Protein 2KEG (pdb70)

Solvent-accessible surface area: 3620 Å² total; per-residue (Å²): 240,217,89,200,144,119,36,141,32,140,44,101,37,161,53,110,24,44,97,74,180,83,79,112,58,70,82,221,59,182,146,245

Radius of gyration: 13.02 Å; Cα contacts (8 Å, |Δi|>4): 4; chains: 1; bounding box: 27×31×18 Å

Foldseek 3Di:
DDCVVPPVVVVVCCVVVVVVCVVVPDDDDPDD

B-factor: mean 37.1, std 23.03, range [0.03, 75.5]

Sequence (32 aa):
RRSRKNGIGYAIGYAFGAVERAVLGGSRDYNKRRSRKNGIGYAIGYAFGAVERAVLGGSRDYNKRRSRKNGIGYAIGYAFGAVERAVLGGSRDYNKRRSRKNGIGYAIGYAFGAVERAVLGGSRDYNKRRSRKNGIGYAIGYAFGAVERAVLGGSRDYNKRRSRKNGIGYAIGYAFGAVERAVLGGSRDYNKRRSRKNGIGYAIGYAFGAVERAVLGGSRDYNKRRSRKNGIGYAIGYAFGAVERAVLGGSRDYNKRRSRKNGIGYAIGYAFGAVERAVLGGSRDYNKRRSRKNGIGYAIGYAFGAVERAVLGGSRDYNKRRSRKNGIGYAIGYAFGAVERAVLGGSRDYNKRRSRKNGIGYAIGYAFGAVERAVLGGSRDYNKRRSRKNGIGYAIGYAFGAVERAVLGGSRDYNKRRSRKNGIGYAIGYAFGAVERAVLGGSRDYNKRRSRKNGIGYAIGYAFGAVERAVLGGSRDYNKRRSRKNGIGYAIGYAFGAVERAVLGGSRDYNKRRSRKNGIGYAIGYAFGAVERAVLGGSRDYNKRRSRKNGIGYAIGYAFGAVERAVLGGSRDYNKRRSRKNGIGYAIGYAFGAVERAVLGGSRDYNKRRSRKNGIGYAIGYAFGAVERAVLGGSRDYNK

Organism: Lactiplantibacillus plantarum (NCBI:txid1590)

Secondary structure (DSSP, 8-state):
--SSSSSSHHHHHHHHHHHHHHHTSSS-S---

Nearest PDB structures (foldseek):
  2keg-assembly1_A  TM=1.032E+00  e=1.276E-04  Lactiplantibacillus plantarum

Structure (mmCIF, N/CA/C/O backbone):
data_2KEG
#
_entry.id   2KEG
#
loop_
_atom_site.group_PDB
_atom_site.id
_atom_site.type_symbol
_atom_site.label_atom_id
_atom_site.label_alt_id
_atom_site.label_comp_id
_atom_site.label_asym_id
_atom_site.label_entity_id
_atom_site.label_seq_id
_atom_site.pdbx_PDB_ins_code
_atom_site.Cartn_x
_atom_site.Cartn_y
_atom_site.Cartn_z
_atom_site.occupancy
_atom_site.B_iso_or_equiv
_atom_site.auth_seq_id
_atom_site.auth_comp_id
_atom_site.auth_asym_id
_atom_site.auth_atom_id
_atom_site.pdbx_PDB_model_num
ATOM 1 N N . ARG A 1 1 ? 1.325 0.000 0.000 1.00 11.00 1 ARG A N 1
ATOM 2 C CA . ARG A 1 1 ? 2.073 0.000 -1.246 1.00 3.05 1 ARG A CA 1
ATOM 3 C C . ARG A 1 1 ? 2.019 -1.383 -1.897 1.00 62.23 1 ARG A C 1
ATOM 4 O O . ARG A 1 1 ? 2.777 -1.667 -2.824 1.00 11.32 1 ARG A O 1
ATOM 24 N N . ARG A 1 2 ? 1.116 -2.208 -1.387 1.00 41.43 2 ARG A N 1
ATOM 25 C CA . ARG A 1 2 ? 0.953 -3.554 -1.908 1.00 63.22 2 ARG A CA 1
ATOM 26 C C . ARG A 1 2 ? -0.508 -3.994 -1.796 1.00 1.13 2 ARG A C 1
ATOM 27 O O . ARG A 1 2 ? -0.800 -5.188 -1.762 1.00 64.44 2 ARG A O 1
ATOM 47 N N . SER A 1 3 ? -1.388 -3.005 -1.740 1.00 44.33 3 SER A N 1
ATOM 48 C CA . SER A 1 3 ? -2.811 -3.275 -1.632 1.00 53.52 3 SER A CA 1
ATOM 49 C C . SER A 1 3 ? -3.168 -3.634 -0.188 1.00 64.14 3 SER A C 1
ATOM 50 O O . SER A 1 3 ? -4.291 -4.050 0.093 1.00 44.14 3 SER A O 1
ATOM 58 N N . ARG A 1 4 ? -2.190 -3.461 0.689 1.00 13.22 4 ARG A N 1
ATOM 59 C CA . ARG A 1 4 ? -2.387 -3.762 2.097 1.00 4.11 4 ARG A CA 1
ATOM 60 C C . ARG A 1 4 ? -3.111 -2.607 2.791 1.00 41.40 4 ARG A C 1
ATOM 61 O O . ARG A 1 4 ? -3.586 -2.754 3.916 1.00 54.52 4 ARG A O 1
ATOM 81 N N . LYS A 1 5 ? -3.172 -1.483 2.091 1.00 31.13 5 LYS A N 1
ATOM 82 C CA . LYS A 1 5 ? -3.831 -0.303 2.626 1.00 25.30 5 LYS A CA 1
ATOM 83 C C . LYS A 1 5 ? -5.311 -0.333 2.242 1.00 52.43 5 LYS A C 1
ATOM 84 O O . LYS A 1 5 ? -6.141 0.288 2.905 1.00 44.23 5 LYS A O 1
ATOM 102 N N . ASN A 1 6 ? -5.598 -1.060 1.172 1.00 23.22 6 ASN A N 1
ATOM 103 C CA . ASN A 1 6 ? -6.964 -1.179 0.692 1.00 41.53 6 ASN A CA 1
ATOM 104 C C . ASN A 1 6 ? -7.438 -2.623 0.865 1.00 3.14 6 ASN A C 1
ATOM 105 O O . ASN A 1 6 ? -7.304 -3.438 -0.046 1.00 51.33 6 ASN A O 1
ATOM 116 N N . GLY A 1 7 ? -7.982 -2.896 2.042 1.00 4.03 7 GLY A N 1
ATOM 117 C CA . GLY A 1 7 ? -8.476 -4.228 2.347 1.00 10.12 7 GLY A CA 1
ATOM 118 C C . GLY A 1 7 ? -9.017 -4.298 3.777 1.00 55.24 7 GLY A C 1
ATOM 119 O O . GLY A 1 7 ? -10.014 -4.970 4.034 1.00 35.53 7 GLY A O 1
ATOM 123 N N . ILE A 1 8 ? -8.336 -3.594 4.668 1.00 13.44 8 ILE A N 1
ATOM 124 C CA . ILE A 1 8 ? -8.736 -3.567 6.065 1.00 34.31 8 ILE A CA 1
ATOM 125 C C . ILE A 1 8 ? -9.172 -2.149 6.440 1.00 71.33 8 ILE A C 1
ATOM 126 O O . ILE A 1 8 ? -10.094 -1.969 7.234 1.00 42.31 8 ILE A O 1
ATOM 142 N N . GLY A 1 9 ? -8.489 -1.179 5.850 1.00 23.40 9 GLY A N 1
ATOM 143 C CA . GLY A 1 9 ? -8.794 0.217 6.112 1.00 64.01 9 GLY A CA 1
ATOM 144 C C . GLY A 1 9 ? -10.164 0.595 5.545 1.00 23.31 9 GLY A C 1
ATOM 145 O O . GLY A 1 9 ? -10.835 1.481 6.072 1.00 23.42 9 GLY A O 1
ATOM 149 N N . TYR A 1 10 ? -10.538 -0.096 4.478 1.00 32.14 10 TYR A N 1
ATOM 150 C CA . TYR A 1 10 ? -11.816 0.156 3.834 1.00 31.33 10 TYR A CA 1
ATOM 151 C C . TYR A 1 10 ? -12.975 -0.336 4.704 1.00 62.51 10 TYR A C 1
ATOM 152 O O . TYR A 1 10 ? -14.042 0.275 4.727 1.00 4.42 10 TYR A O 1
ATOM 170 N N . ALA A 1 11 ? -12.726 -1.437 5.398 1.00 62.43 11 ALA A N 1
ATOM 171 C CA . ALA A 1 11 ? -13.735 -2.019 6.267 1.00 51.34 11 ALA A CA 1
ATOM 172 C C . ALA A 1 11 ? -14.126 -1.000 7.339 1.00 31.44 11 ALA A C 1
ATOM 173 O O . ALA A 1 11 ? -15.300 -0.661 7.480 1.00 51.04 11 ALA A O 1
ATOM 180 N N . ILE A 1 12 ? -13.120 -0.542 8.069 1.00 10.41 12 ILE A N 1
ATOM 181 C CA . ILE A 1 12 ? -13.344 0.431 9.125 1.00 0.11 12 ILE A CA 1
ATOM 182 C C . ILE A 1 12 ? -13.796 1.755 8.506 1.00 73.14 12 ILE A C 1
ATOM 183 O O . ILE A 1 12 ? -14.614 2.468 9.085 1.00 4.51 12 ILE A O 1
ATOM 199 N N . GLY A 1 13 ? -13.245 2.043 7.336 1.00 42.02 13 GLY A N 1
ATOM 200 C CA . GLY A 1 13 ? -13.581 3.269 6.631 1.00 33.53 13 GLY A CA 1
ATOM 201 C C . GLY A 1 13 ? -15.024 3.230 6.123 1.00 10.52 13 GLY A C 1
ATOM 202 O O . GLY A 1 13 ? -15.662 4.272 5.976 1.00 23.01 13 GLY A O 1
ATOM 206 N N . TYR A 1 14 ? -15.496 2.019 5.869 1.00 14.02 14 TYR A N 1
ATOM 207 C CA . TYR A 1 14 ? -16.852 1.832 5.381 1.00 70.43 14 TYR A CA 1
ATOM 208 C C . TYR A 1 14 ? -17.873 2.057 6.497 1.00 14.24 14 TYR A C 1
ATOM 209 O O . TYR A 1 14 ? -18.862 2.764 6.306 1.00 60.31 14 TYR A O 1
ATOM 227 N N . ALA A 1 15 ? -17.599 1.444 7.639 1.00 33.33 15 ALA A N 1
ATOM 228 C CA . ALA A 1 15 ? -18.482 1.569 8.787 1.00 61.23 15 ALA A CA 1
ATOM 229 C C . ALA A 1 15 ? -18.390 2.991 9.343 1.00 51.23 15 ALA A C 1
ATOM 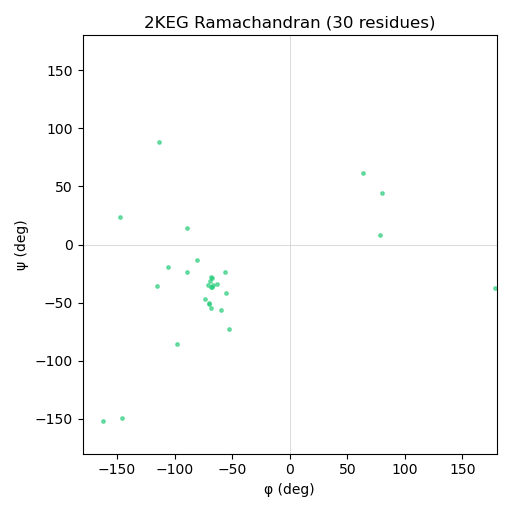230 O O . ALA A 1 15 ? -19.409 3.649 9.545 1.00 13.42 15 ALA A O 1
ATOM 237 N N . PHE A 1 16 ? -17.159 3.424 9.574 1.00 72.32 16 PHE A N 1
ATOM 238 C CA . PHE A 1 16 ? -16.921 4.756 10.102 1.00 10.04 16 PHE A CA 1
ATOM 239 C C . PHE A 1 16 ? -17.285 5.828 9.073 1.00 61.43 16 PHE A C 1
ATOM 240 O O . PHE A 1 16 ? -18.081 6.721 9.356 1.00 11.24 16 PHE A O 1
ATOM 257 N N . GLY A 1 17 ? -16.684 5.703 7.898 1.00 31.25 17 GLY A N 1
ATOM 258 C CA . GLY A 1 17 ? -16.935 6.649 6.825 1.00 1.51 17 GLY A CA 1
ATOM 259 C C . GLY A 1 17 ? -18.428 6.728 6.501 1.00 71.55 17 GLY A C 1
ATOM 260 O O . GLY A 1 17 ? -18.899 7.730 5.966 1.00 12.31 17 GLY A O 1
ATOM 264 N N . ALA A 1 18 ? -19.131 5.656 6.837 1.00 10.12 18 ALA A N 1
ATOM 265 C CA . ALA A 1 18 ? -20.561 5.591 6.588 1.00 31.33 18 ALA A CA 1
ATOM 266 C C . ALA A 1 18 ? -21.282 6.562 7.525 1.00 53.22 18 ALA A C 1
ATOM 267 O O . ALA A 1 18 ? -22.105 7.362 7.081 1.00 31.25 18 ALA A O 1
ATOM 274 N N . VAL A 1 19 ? -20.947 6.461 8.803 1.00 75.24 19 VAL A N 1
ATOM 275 C CA . VAL A 1 19 ? -21.553 7.321 9.805 1.00 21.44 19 VAL A CA 1
ATOM 276 C C . VAL A 1 19 ? -21.077 8.759 9.592 1.00 20.13 19 VAL A C 1
ATOM 277 O O . VAL A 1 19 ? -21.840 9.704 9.786 1.00 40.13 19 VAL A O 1
ATOM 290 N N . GLU A 1 20 ? -19.818 8.879 9.197 1.00 53.44 20 GLU A N 1
ATOM 291 C CA . GLU A 1 20 ? -19.232 10.187 8.955 1.00 24.40 20 GLU A CA 1
ATOM 292 C C . GLU A 1 20 ? -19.851 10.825 7.710 1.00 34.13 20 GLU A C 1
ATOM 293 O O . GLU A 1 20 ? -19.974 12.046 7.630 1.00 2.22 20 GLU A O 1
ATOM 306 N N . ARG A 1 21 ? -20.226 9.970 6.770 1.00 31.12 21 ARG A N 1
ATOM 307 C CA . ARG A 1 21 ? -20.830 10.435 5.533 1.00 13.02 21 ARG A CA 1
ATOM 308 C C . ARG A 1 21 ? -22.053 11.304 5.834 1.00 41.42 21 ARG A C 1
ATOM 309 O O . ARG A 1 21 ? -22.259 12.335 5.194 1.00 24.24 21 ARG A O 1
ATOM 329 N N . ALA A 1 22 ? -22.833 10.857 6.807 1.00 25.01 22 ALA A N 1
ATOM 330 C CA . ALA A 1 22 ? -24.029 11.581 7.200 1.00 13.32 22 ALA A CA 1
ATOM 331 C C . ALA A 1 22 ? -23.633 12.953 7.749 1.00 3.22 22 ALA A C 1
ATOM 332 O O . ALA A 1 22 ? -24.354 13.932 7.564 1.00 34.04 22 ALA A O 1
ATOM 339 N N . VAL A 1 23 ? -22.487 12.981 8.413 1.00 25.41 23 VAL A N 1
ATOM 340 C CA . VAL A 1 23 ? -21.985 14.216 8.990 1.00 13.32 23 VAL A CA 1
ATOM 341 C C . VAL A 1 23 ? -21.593 15.177 7.866 1.00 62.22 23 VAL A C 1
ATOM 342 O O . VAL A 1 23 ? -21.784 16.386 7.983 1.00 41.33 23 VAL A O 1
ATOM 355 N N . LEU A 1 24 ? -21.051 14.602 6.802 1.00 12.00 24 LEU A N 1
ATOM 356 C CA . LEU A 1 24 ? -20.630 15.392 5.657 1.00 11.05 24 LEU A CA 1
ATOM 357 C C . LEU A 1 24 ? -21.798 15.524 4.677 1.00 5.54 24 LEU A C 1
ATOM 358 O O . LEU A 1 24 ? -21.607 15.926 3.530 1.00 33.33 24 LEU A O 1
ATOM 374 N N . GLY A 1 25 ? -22.980 15.180 5.165 1.00 31.43 25 GLY A N 1
ATOM 375 C CA . GLY A 1 25 ? -24.178 15.255 4.347 1.00 73.02 25 GLY A CA 1
ATOM 376 C C . GLY A 1 25 ? -24.326 16.642 3.717 1.00 31.34 25 GLY A C 1
ATOM 377 O O . GLY A 1 25 ? -24.119 16.807 2.516 1.00 12.43 25 GLY A O 1
ATOM 381 N N . GLY A 1 26 ? -24.683 17.602 4.557 1.00 0.50 26 GLY A N 1
ATOM 382 C CA . GLY A 1 26 ? -24.861 18.970 4.098 1.00 61.40 26 GLY A CA 1
ATOM 383 C C . GLY A 1 26 ? -23.613 19.809 4.378 1.00 23.03 26 GLY A C 1
ATOM 384 O O . GLY A 1 26 ? -22.747 19.948 3.515 1.00 15.52 26 GLY A O 1
ATOM 388 N N . SER A 1 27 ? -23.559 20.346 5.588 1.00 13.12 27 SER A N 1
ATOM 389 C CA . SER A 1 27 ? -22.431 21.168 5.993 1.00 34.11 27 SER A CA 1
ATOM 390 C C . SER A 1 27 ? -22.396 21.294 7.517 1.00 13.05 27 SER A C 1
ATOM 391 O O . SER A 1 27 ? -22.864 20.406 8.228 1.00 33.04 27 SER A O 1
ATOM 399 N N . ARG A 1 28 ? -21.837 22.405 7.975 1.00 70.33 28 ARG A N 1
ATOM 400 C CA . ARG A 1 28 ? -21.735 22.658 9.402 1.00 43.53 28 ARG A CA 1
ATOM 401 C C . ARG A 1 28 ? -20.848 21.604 10.066 1.00 22.32 28 ARG A C 1
ATOM 402 O O . ARG A 1 28 ? -21.306 20.856 10.929 1.00 72.04 28 ARG A O 1
ATOM 422 N N . ASP A 1 29 ? -19.594 21.577 9.640 1.00 43.15 29 ASP A N 1
ATOM 423 C CA . ASP A 1 29 ? -18.638 20.626 10.182 1.00 14.34 29 ASP A CA 1
ATOM 424 C C . ASP A 1 29 ? -17.668 21.359 11.111 1.00 64.13 29 ASP A C 1
ATOM 425 O O . ASP A 1 29 ? -17.012 20.737 11.945 1.00 34.24 29 ASP A O 1
ATOM 435 N N . TYR A 1 30 ? -17.606 22.670 10.934 1.00 41.51 30 TYR A N 1
ATOM 436 C CA . TYR A 1 30 ? -16.726 23.494 11.745 1.00 11.53 30 TYR A CA 1
ATOM 437 C C . TYR A 1 30 ? -17.346 24.869 12.004 1.00 53.13 30 TYR A C 1
ATOM 438 O O . TYR A 1 30 ? -18.567 25.000 12.076 1.00 73.45 30 TYR A O 1
ATOM 456 N N . ASN A 1 31 ? -16.477 25.860 12.136 1.00 24.23 31 ASN A N 1
ATOM 457 C CA . ASN A 1 31 ? -16.924 27.220 12.385 1.00 24.22 31 ASN A CA 1
ATOM 458 C C . ASN A 1 31 ? -17.263 27.377 13.869 1.00 75.13 31 ASN A C 1
ATOM 459 O O . ASN A 1 31 ? -18.288 27.962 14.216 1.00 72.02 31 ASN A O 1
ATOM 470 N N . LYS A 1 32 ? -16.384 26.844 14.704 1.00 20.01 32 LYS A N 1
ATOM 471 C CA . LYS A 1 32 ? -16.578 26.918 16.142 1.00 20.33 32 LYS A CA 1
ATOM 472 C C . LYS A 1 32 ? -17.806 26.091 16.530 1.00 41.32 32 LYS A C 1
ATOM 473 O O . LYS A 1 32 ? -18.308 26.205 17.647 1.00 2.20 32 LYS A O 1
ATOM 491 N N . ARG A 1 1 ? 1.494 -2.688 8.026 1.00 11.00 1 ARG A N 2
ATOM 492 C CA . ARG A 1 1 ? 0.225 -2.222 8.561 1.00 3.05 1 ARG A CA 2
ATOM 493 C C . ARG A 1 1 ? -0.928 -2.678 7.667 1.00 62.23 1 ARG A C 2
ATOM 494 O O . ARG A 1 1 ? -2.022 -2.117 7.724 1.00 11.32 1 ARG A O 2
ATOM 514 N N . ARG A 1 2 ? -0.646 -3.691 6.861 1.00 41.43 2 ARG A N 2
ATOM 515 C CA . ARG A 1 2 ? -1.647 -4.229 5.955 1.00 63.22 2 ARG A CA 2
ATOM 516 C C . ARG A 1 2 ? -2.005 -3.196 4.886 1.00 1.13 2 ARG A C 2
ATOM 517 O O . ARG A 1 2 ? -3.076 -2.592 4.934 1.00 64.44 2 ARG A O 2
ATOM 537 N N . SER A 1 3 ? -1.088 -3.022 3.945 1.00 44.33 3 SER A N 2
ATOM 538 C CA . SER A 1 3 ? -1.295 -2.072 2.865 1.00 53.52 3 SER A CA 2
ATOM 539 C C . SER A 1 3 ? -2.250 -2.661 1.826 1.00 64.14 3 SER A C 2
ATOM 540 O O . SER A 1 3 ? -2.859 -1.924 1.051 1.00 44.14 3 SER A O 2
ATOM 548 N N . ARG A 1 4 ? -2.353 -3.981 1.844 1.00 13.22 4 ARG A N 2
ATOM 549 C CA . ARG A 1 4 ? -3.225 -4.676 0.911 1.00 4.11 4 ARG A CA 2
ATOM 550 C C . ARG A 1 4 ? -4.691 -4.425 1.269 1.00 41.40 4 ARG A C 2
ATOM 551 O O . ARG A 1 4 ? -5.574 -4.571 0.424 1.00 54.52 4 ARG A O 2
ATOM 571 N N . LYS A 1 5 ? -4.907 -4.053 2.522 1.00 31.13 5 LYS A N 2
ATOM 572 C CA . LYS A 1 5 ? -6.251 -3.781 3.002 1.00 25.30 5 LYS A CA 2
ATOM 573 C C . LYS A 1 5 ? -6.516 -2.275 2.937 1.00 52.43 5 LYS A C 2
ATOM 574 O O . LYS A 1 5 ? -7.668 -1.843 2.923 1.00 44.23 5 LYS A O 2
ATOM 592 N N . ASN A 1 6 ? -5.430 -1.517 2.898 1.00 23.22 6 ASN A N 2
ATOM 593 C CA . ASN A 1 6 ? -5.531 -0.068 2.834 1.00 41.53 6 ASN A CA 2
ATOM 594 C C . ASN A 1 6 ? -5.485 0.378 1.371 1.00 3.14 6 ASN A C 2
ATOM 595 O O . ASN A 1 6 ? -4.421 0.717 0.855 1.00 51.33 6 ASN A O 2
ATOM 606 N N . GLY A 1 7 ? -6.653 0.363 0.745 1.00 4.03 7 GLY A N 2
ATOM 607 C CA . GLY A 1 7 ? -6.759 0.762 -0.648 1.00 10.12 7 GLY A CA 2
ATOM 608 C C . GLY A 1 7 ? -8.190 0.589 -1.159 1.00 55.24 7 GLY A C 2
ATOM 609 O O . GLY A 1 7 ? -8.665 1.386 -1.968 1.00 35.53 7 GLY A O 2
ATOM 613 N N . ILE A 1 8 ? -8.838 -0.458 -0.668 1.00 13.44 8 ILE A N 2
ATOM 614 C CA . ILE A 1 8 ? -10.206 -0.745 -1.066 1.00 34.31 8 ILE A CA 2
ATOM 615 C C . ILE A 1 8 ? -11.127 -0.595 0.147 1.00 71.33 8 ILE A C 2
ATOM 616 O O . ILE A 1 8 ? -12.266 -0.151 0.014 1.00 42.31 8 ILE A O 2
ATOM 632 N N . GLY A 1 9 ? -10.599 -0.973 1.302 1.00 23.40 9 GLY A N 2
ATOM 633 C CA . GLY A 1 9 ? -11.359 -0.887 2.536 1.00 64.01 9 GLY A CA 2
ATOM 634 C C . GLY A 1 9 ? -11.609 0.572 2.925 1.00 23.31 9 GLY A C 2
ATOM 635 O O . GLY A 1 9 ? -12.612 0.885 3.564 1.00 23.42 9 GLY A O 2
ATOM 639 N N . TYR A 1 10 ? -10.678 1.425 2.523 1.00 32.14 10 TYR A N 2
ATOM 640 C CA . TYR A 1 10 ? -10.784 2.844 2.822 1.00 31.33 10 TYR A CA 2
ATOM 641 C C . TYR A 1 10 ? -11.901 3.495 2.002 1.00 62.51 10 TYR A C 2
ATOM 642 O O . TYR A 1 10 ? -12.579 4.402 2.481 1.00 4.42 10 TYR A O 2
ATOM 660 N N . ALA A 1 11 ? -12.056 3.006 0.781 1.00 62.43 11 ALA A N 2
ATOM 661 C CA . ALA A 1 11 ? -13.078 3.528 -0.110 1.00 51.34 11 ALA A CA 2
ATOM 662 C C . ALA A 1 11 ? -14.453 3.346 0.537 1.00 31.44 11 ALA A C 2
ATOM 663 O O . ALA A 1 11 ? -15.191 4.314 0.718 1.00 51.04 11 ALA A O 2
ATOM 670 N N . ILE A 1 12 ? -14.757 2.100 0.866 1.00 10.41 12 ILE A N 2
ATOM 671 C CA . ILE A 1 12 ? -16.029 1.778 1.489 1.00 0.11 12 ILE A CA 2
ATOM 672 C C . ILE A 1 12 ? -16.087 2.414 2.879 1.00 73.14 12 ILE A C 2
ATOM 673 O O . ILE A 1 12 ? -17.146 2.864 3.317 1.00 4.51 12 ILE A O 2
ATOM 689 N N . GLY A 1 13 ? -14.937 2.433 3.535 1.00 42.02 13 GLY A N 2
ATOM 690 C CA . GLY A 1 13 ? -14.843 3.006 4.866 1.00 33.53 13 GLY A CA 2
ATOM 691 C C . GLY A 1 13 ? -15.073 4.518 4.830 1.00 10.52 13 GLY A C 2
ATOM 692 O O . GLY A 1 13 ? -15.551 5.101 5.802 1.00 23.01 13 GLY A O 2
ATOM 696 N N . TYR A 1 14 ? -14.723 5.111 3.698 1.00 14.02 14 TYR A N 2
ATOM 697 C CA . TYR A 1 14 ? -14.884 6.544 3.522 1.00 70.43 14 TYR A CA 2
ATOM 698 C C . TYR A 1 14 ? -16.355 6.906 3.302 1.00 14.24 14 TYR A C 2
ATOM 699 O O . TYR A 1 14 ? -16.887 7.788 3.974 1.00 60.31 14 TYR A O 2
ATOM 717 N N . ALA A 1 15 ? -16.969 6.208 2.359 1.00 33.33 15 ALA A N 2
ATOM 718 C CA . ALA A 1 15 ? -18.368 6.445 2.043 1.00 61.23 15 ALA A CA 2
ATOM 719 C C . ALA A 1 15 ? -19.230 6.072 3.251 1.00 51.23 15 ALA A C 2
ATOM 720 O O . ALA A 1 15 ? -20.063 6.861 3.690 1.00 13.42 15 ALA A O 2
ATOM 727 N N . PHE A 1 16 ? -18.998 4.867 3.752 1.00 72.32 16 PHE A N 2
ATOM 728 C CA . PHE A 1 16 ? -19.744 4.379 4.899 1.00 10.04 16 PHE A CA 2
ATOM 729 C C . PHE A 1 16 ? -19.372 5.156 6.165 1.00 61.43 16 PHE A C 2
ATOM 730 O O . PHE A 1 16 ? -20.242 5.707 6.837 1.00 11.24 16 PHE A O 2
ATOM 747 N N . GLY A 1 17 ? -18.079 5.174 6.451 1.00 31.25 17 GLY A N 2
ATOM 748 C CA . GLY A 1 17 ? -17.582 5.873 7.624 1.00 1.51 17 GLY A CA 2
ATOM 749 C C . GLY A 1 17 ? -17.996 7.346 7.601 1.00 71.55 17 GLY A C 2
ATOM 750 O O . GLY A 1 17 ? -18.051 7.996 8.643 1.00 12.31 17 GLY A O 2
ATOM 754 N N . ALA A 1 18 ? -18.279 7.829 6.400 1.00 10.12 18 ALA A N 2
ATOM 755 C CA . ALA A 1 18 ? -18.687 9.213 6.227 1.00 31.33 18 ALA A CA 2
ATOM 756 C C . ALA A 1 18 ? -20.086 9.405 6.816 1.00 53.22 18 ALA A C 2
ATOM 757 O O . ALA A 1 18 ? -20.305 10.305 7.625 1.00 31.25 18 ALA A O 2
ATOM 764 N N . VAL A 1 19 ? -20.997 8.543 6.388 1.00 75.24 19 VAL A N 2
ATOM 765 C CA . VAL A 1 19 ? -22.368 8.606 6.863 1.00 21.44 19 VAL A CA 2
ATOM 766 C C . VAL A 1 19 ? -22.406 8.250 8.350 1.00 20.13 19 VAL A C 2
ATOM 767 O O . VAL A 1 19 ? -23.212 8.794 9.103 1.00 40.13 19 VAL A O 2
ATOM 780 N N . GLU A 1 20 ? -21.523 7.338 8.729 1.00 53.44 20 GLU A N 2
ATOM 781 C CA . GLU A 1 20 ? -21.444 6.901 10.113 1.00 24.40 20 GLU A CA 2
ATOM 782 C C . GLU A 1 20 ? -20.867 8.014 10.989 1.00 34.13 20 GLU A C 2
ATOM 783 O O . GLU A 1 20 ? -21.213 8.127 12.164 1.00 2.22 20 GLU A O 2
ATOM 796 N N . ARG A 1 21 ? -19.998 8.810 10.383 1.00 31.12 21 ARG A N 2
ATOM 797 C CA . ARG A 1 21 ? -19.369 9.911 11.093 1.00 13.02 21 ARG A CA 2
ATOM 798 C C . ARG A 1 21 ? -20.434 10.833 11.690 1.00 41.42 21 ARG A C 2
ATOM 799 O O . ARG A 1 21 ? -20.340 11.224 12.853 1.00 24.24 21 ARG A O 2
ATOM 819 N N . ALA A 1 22 ? -21.422 11.154 10.869 1.00 25.01 22 ALA A N 2
ATOM 820 C CA . ALA A 1 22 ? -22.503 12.024 11.301 1.00 13.32 22 ALA A CA 2
ATOM 821 C C . ALA A 1 22 ? -23.146 11.441 12.561 1.00 3.22 22 ALA A C 2
ATOM 822 O O . ALA A 1 22 ? -23.525 12.182 13.468 1.00 34.04 22 ALA A O 2
ATOM 829 N N . VAL A 1 23 ? -23.250 10.121 12.578 1.00 25.41 23 VAL A N 2
ATOM 830 C CA . VAL A 1 23 ? -23.841 9.431 13.713 1.00 13.32 23 VAL A CA 2
ATOM 831 C C . VAL A 1 23 ? -22.932 9.593 14.933 1.00 62.22 23 VAL A C 2
ATOM 832 O O . VAL A 1 23 ? -23.407 9.614 16.067 1.00 41.33 23 VAL A O 2
ATOM 845 N N . LEU A 1 24 ? -21.641 9.703 14.658 1.00 12.00 24 LEU A N 2
ATOM 846 C CA . LEU A 1 24 ? -20.660 9.863 15.719 1.00 11.05 24 LEU A CA 2
ATOM 847 C C . LEU A 1 24 ? -20.659 11.318 16.192 1.00 5.54 24 LEU A C 2
ATOM 848 O O . LEU A 1 24 ? -20.157 11.623 17.272 1.00 33.33 24 LEU A O 2
ATOM 864 N N . GLY A 1 25 ? -21.227 12.178 15.359 1.00 31.43 25 GLY A N 2
ATOM 865 C CA . GLY A 1 25 ? -21.299 13.594 15.678 1.00 73.02 25 GLY A CA 2
ATOM 866 C C . GLY A 1 25 ? -19.899 14.189 15.842 1.00 31.34 25 GLY A C 2
ATOM 867 O O . GLY A 1 25 ? -19.229 13.946 16.846 1.00 12.43 25 GLY A O 2
ATOM 871 N N . GLY A 1 26 ? -19.496 14.959 14.841 1.00 0.50 26 GLY A N 2
ATOM 872 C CA . GLY A 1 26 ? -18.188 15.591 14.862 1.00 61.40 26 GLY A CA 2
ATOM 873 C C . GLY A 1 26 ? -17.753 15.997 13.453 1.00 23.03 26 GLY A C 2
ATOM 874 O O . GLY A 1 26 ? -17.062 15.241 12.771 1.00 15.52 26 GLY A O 2
ATOM 878 N N . SER A 1 27 ? -18.175 17.189 13.058 1.00 13.12 27 SER A N 2
ATOM 879 C CA . SER A 1 27 ? -17.837 17.704 11.742 1.00 34.11 27 SER A CA 2
ATOM 880 C C . SER A 1 27 ? -18.498 19.068 11.528 1.00 13.05 27 SER A C 2
ATOM 881 O O . SER A 1 27 ? -19.653 19.267 11.899 1.00 33.04 27 SER A O 2
ATOM 889 N N . ARG A 1 28 ? -17.735 19.972 10.931 1.00 70.33 28 ARG A N 2
ATOM 890 C CA . ARG A 1 28 ? -18.231 21.311 10.664 1.00 43.53 28 ARG A CA 2
ATOM 891 C C . ARG A 1 28 ? -17.290 22.045 9.706 1.00 22.32 28 ARG A C 2
ATOM 892 O O . ARG A 1 28 ? -17.054 23.243 9.859 1.00 72.04 28 ARG A O 2
ATOM 912 N N . ASP A 1 29 ? -16.778 21.296 8.740 1.00 43.15 29 ASP A N 2
ATOM 913 C CA . ASP A 1 29 ? -15.869 21.860 7.758 1.00 14.34 29 ASP A CA 2
ATOM 914 C C . ASP A 1 29 ? -16.635 22.147 6.465 1.00 64.13 29 ASP A C 2
ATOM 915 O O . ASP A 1 29 ? -16.095 21.987 5.371 1.00 34.24 29 ASP A O 2
ATOM 925 N N . TYR A 1 30 ? -17.881 22.564 6.633 1.00 41.51 30 TYR A N 2
ATOM 926 C CA . TYR A 1 30 ? -18.727 22.875 5.493 1.00 11.53 30 TYR A CA 2
ATOM 927 C C . TYR A 1 30 ? -19.582 24.115 5.765 1.00 53.13 30 TYR A C 2
ATOM 928 O O . TYR A 1 30 ? -19.472 24.728 6.826 1.00 73.45 30 TYR A O 2
ATOM 946 N N . ASN A 1 31 ? -20.413 24.447 4.789 1.00 24.23 31 ASN A N 2
ATOM 947 C CA . ASN A 1 31 ? -21.285 25.603 4.910 1.00 24.22 31 ASN A CA 2
ATOM 948 C C . ASN A 1 31 ? -21.671 26.094 3.513 1.00 75.13 31 ASN A C 2
ATOM 949 O O . ASN A 1 31 ? -22.716 26.717 3.337 1.00 72.02 31 ASN A O 2
ATOM 960 N N . LYS A 1 32 ? -20.805 25.795 2.556 1.00 20.01 32 LYS A N 2
ATOM 961 C CA . LYS A 1 32 ? -21.041 26.197 1.180 1.00 20.33 32 LYS A CA 2
ATOM 962 C C . LYS A 1 32 ? -21.069 27.725 1.098 1.00 41.32 32 LYS A C 2
ATOM 963 O O . LYS A 1 32 ? -20.094 28.388 1.453 1.00 2.20 32 LYS A O 2
ATOM 981 N N . ARG A 1 1 ? 3.418 -2.557 3.058 1.00 11.00 1 ARG A N 3
ATOM 982 C CA . ARG A 1 1 ? 2.016 -2.878 2.853 1.00 3.05 1 ARG A CA 3
ATOM 983 C C . ARG A 1 1 ? 1.199 -1.596 2.677 1.00 62.23 1 ARG A C 3
ATOM 984 O O . ARG A 1 1 ? 0.703 -1.033 3.652 1.00 11.32 1 ARG A O 3
ATOM 1004 N N . ARG A 1 2 ? 1.083 -1.173 1.427 1.00 41.43 2 ARG A N 3
ATOM 1005 C CA . ARG A 1 2 ? 0.334 0.032 1.112 1.00 63.22 2 ARG A CA 3
ATOM 1006 C C . ARG A 1 2 ? -1.121 -0.316 0.795 1.00 1.13 2 ARG A C 3
ATOM 1007 O O . ARG A 1 2 ? -1.841 0.487 0.203 1.00 64.44 2 ARG A O 3
ATOM 1027 N N . SER A 1 3 ? -1.513 -1.513 1.206 1.00 44.33 3 SER A N 3
ATOM 1028 C CA . SER A 1 3 ? -2.870 -1.978 0.974 1.00 53.52 3 SER A CA 3
ATOM 1029 C C . SER A 1 3 ? -3.617 -2.095 2.304 1.00 64.14 3 SER A C 3
ATOM 1030 O O . SER A 1 3 ? -4.846 -2.157 2.326 1.00 44.14 3 SER A O 3
ATOM 1038 N N . ARG A 1 4 ? -2.845 -2.120 3.379 1.00 13.22 4 ARG A N 3
ATOM 1039 C CA . ARG A 1 4 ? -3.418 -2.228 4.710 1.00 4.11 4 ARG A CA 3
ATOM 1040 C C . ARG A 1 4 ? -3.708 -0.837 5.278 1.00 41.40 4 ARG A C 3
ATOM 1041 O O . ARG A 1 4 ? -4.451 -0.701 6.249 1.00 54.52 4 ARG A O 3
ATOM 1061 N N . LYS A 1 5 ? -3.106 0.162 4.649 1.00 31.13 5 LYS A N 3
ATOM 1062 C CA . LYS A 1 5 ? -3.290 1.537 5.079 1.00 25.30 5 LYS A CA 3
ATOM 1063 C C . LYS A 1 5 ? -4.391 2.187 4.238 1.00 52.43 5 LYS A C 3
ATOM 1064 O O . LYS A 1 5 ? -5.456 2.523 4.755 1.00 44.23 5 LYS A O 3
ATOM 1082 N N . ASN A 1 6 ? -4.097 2.345 2.956 1.00 23.22 6 ASN A N 3
ATOM 1083 C CA . ASN A 1 6 ? -5.048 2.949 2.038 1.00 41.53 6 ASN A CA 3
ATOM 1084 C C . ASN A 1 6 ? -5.496 1.904 1.015 1.00 3.14 6 ASN A C 3
ATOM 1085 O O . ASN A 1 6 ? -4.880 1.757 -0.040 1.00 51.33 6 ASN A O 3
ATOM 1096 N N . GLY A 1 7 ? -6.567 1.203 1.361 1.00 4.03 7 GLY A N 3
ATOM 1097 C CA . GLY A 1 7 ? -7.104 0.176 0.486 1.00 10.12 7 GLY A CA 3
ATOM 1098 C C . GLY A 1 7 ? -8.091 -0.722 1.236 1.00 55.24 7 GLY A C 3
ATOM 1099 O O . GLY A 1 7 ? -9.033 -1.246 0.643 1.00 35.53 7 GLY A O 3
ATOM 1103 N N . ILE A 1 8 ? -7.841 -0.873 2.528 1.00 13.44 8 ILE A N 3
ATOM 1104 C CA . ILE A 1 8 ? -8.695 -1.698 3.365 1.00 34.31 8 ILE A CA 3
ATOM 1105 C C . ILE A 1 8 ? -9.389 -0.815 4.404 1.00 71.33 8 ILE A C 3
ATOM 1106 O O . ILE A 1 8 ? -10.542 -1.057 4.759 1.00 42.31 8 ILE A O 3
ATOM 1122 N N . GLY A 1 9 ? -8.659 0.190 4.863 1.00 23.40 9 GLY A N 3
ATOM 1123 C CA . GLY A 1 9 ? -9.191 1.111 5.854 1.00 64.01 9 GLY A CA 3
ATOM 1124 C C . GLY A 1 9 ? -10.317 1.961 5.265 1.00 23.31 9 GLY A C 3
ATOM 1125 O O . GLY A 1 9 ? -11.223 2.382 5.982 1.00 23.42 9 GLY A O 3
ATOM 1129 N N . TYR A 1 10 ? -10.223 2.190 3.963 1.00 32.14 10 TYR A N 3
ATOM 1130 C CA . TYR A 1 10 ? -11.223 2.984 3.268 1.00 31.33 10 TYR A CA 3
ATOM 1131 C C . TYR A 1 10 ? -12.546 2.223 3.158 1.00 62.51 10 TYR A C 3
ATOM 1132 O O . TYR A 1 10 ? -13.618 2.823 3.216 1.00 4.42 10 TYR A O 3
ATOM 1150 N N . ALA A 1 11 ? -12.427 0.913 3.000 1.00 62.43 11 ALA A N 3
ATOM 1151 C CA . ALA A 1 11 ? -13.601 0.064 2.880 1.00 51.34 11 ALA A CA 3
ATOM 1152 C C . ALA A 1 11 ? -14.455 0.203 4.142 1.00 31.44 11 ALA A C 3
ATOM 1153 O O . ALA A 1 11 ? -15.668 0.391 4.057 1.00 51.04 11 ALA A O 3
ATOM 1160 N N . ILE A 1 12 ? -13.789 0.104 5.284 1.00 10.41 12 ILE A N 3
ATOM 1161 C CA . ILE A 1 12 ? -14.473 0.215 6.561 1.00 0.11 12 ILE A CA 3
ATOM 1162 C C . ILE A 1 12 ? -14.932 1.660 6.765 1.00 73.14 12 ILE A C 3
ATOM 1163 O O . ILE A 1 12 ? -16.036 1.903 7.250 1.00 4.51 12 ILE A O 3
ATOM 1179 N N . GLY A 1 13 ? -14.060 2.583 6.384 1.00 42.02 13 GLY A N 3
ATOM 1180 C CA . GLY A 1 13 ? -14.361 3.998 6.519 1.00 33.53 13 GLY A CA 3
ATOM 1181 C C . GLY A 1 13 ? -15.559 4.389 5.651 1.00 10.52 13 GLY A C 3
ATOM 1182 O O . GLY A 1 13 ? -16.281 5.332 5.972 1.00 23.01 13 GLY A O 3
ATOM 1186 N N . TYR A 1 14 ? -15.735 3.643 4.570 1.00 14.02 14 TYR A N 3
ATOM 1187 C CA . TYR A 1 14 ? -16.833 3.900 3.655 1.00 70.43 14 TYR A CA 3
ATOM 1188 C C . TYR A 1 14 ? -18.170 3.486 4.272 1.00 14.24 14 TYR A C 3
ATOM 1189 O O . TYR A 1 14 ? -19.135 4.248 4.241 1.00 60.31 14 TYR A O 3
ATOM 1207 N N . ALA A 1 15 ? -18.184 2.278 4.817 1.00 33.33 15 ALA A N 3
ATOM 1208 C CA . ALA A 1 15 ? -19.387 1.753 5.441 1.00 61.23 15 ALA A CA 3
ATOM 1209 C C . ALA A 1 15 ? -19.701 2.567 6.699 1.00 51.23 15 ALA A C 3
ATOM 1210 O O . ALA A 1 15 ? -20.824 3.036 6.875 1.00 13.42 15 ALA A O 3
ATOM 1217 N N . PHE A 1 16 ? -18.688 2.708 7.542 1.00 72.32 16 PHE A N 3
ATOM 1218 C CA . PHE A 1 16 ? -18.842 3.457 8.778 1.00 10.04 16 PHE A CA 3
ATOM 1219 C C . PHE A 1 16 ? -19.120 4.934 8.493 1.00 61.43 16 PHE A C 3
ATOM 1220 O O . PHE A 1 16 ? -20.113 5.484 8.966 1.00 11.24 16 PHE A O 3
ATOM 1237 N N . GLY A 1 17 ? -18.226 5.534 7.721 1.00 31.25 17 GLY A N 3
ATOM 1238 C CA . GLY A 1 17 ? -18.362 6.937 7.368 1.00 1.51 17 GLY A CA 3
ATOM 1239 C C . GLY A 1 17 ? -19.675 7.189 6.622 1.00 71.55 17 GLY A C 3
ATOM 1240 O O . GLY A 1 17 ? -20.162 8.317 6.582 1.00 12.31 17 GLY A O 3
ATOM 1244 N N . ALA A 1 18 ? -20.208 6.120 6.051 1.00 10.12 18 ALA A N 3
ATOM 1245 C CA . ALA A 1 18 ? -21.454 6.210 5.309 1.00 31.33 18 ALA A CA 3
ATOM 1246 C C . ALA A 1 18 ? -22.612 6.407 6.289 1.00 53.22 18 ALA A C 3
ATOM 1247 O O . ALA A 1 18 ? -23.413 7.328 6.132 1.00 31.25 18 ALA A O 3
ATOM 1254 N N . VAL A 1 19 ? -22.665 5.527 7.278 1.00 75.24 19 VAL A N 3
ATOM 1255 C CA . VAL A 1 19 ? -23.712 5.592 8.283 1.00 21.44 19 VAL A CA 3
ATOM 1256 C C . VAL A 1 19 ? -23.509 6.840 9.146 1.00 20.13 19 VAL A C 3
ATOM 1257 O O . VAL A 1 19 ? -24.476 7.452 9.595 1.00 40.13 19 VAL A O 3
ATOM 1270 N N . GLU A 1 20 ? -22.244 7.178 9.351 1.00 53.44 20 GLU A N 3
ATOM 1271 C CA . GLU A 1 20 ? -21.901 8.341 10.151 1.00 24.40 20 GLU A CA 3
ATOM 1272 C C . GLU A 1 20 ? -22.317 9.624 9.429 1.00 34.13 20 GLU A C 3
ATOM 1273 O O . GLU A 1 20 ? -22.653 10.619 10.068 1.00 2.22 20 GLU A O 3
ATOM 1286 N N . ARG A 1 21 ? -22.281 9.559 8.105 1.00 31.12 21 ARG A N 3
ATOM 1287 C CA . ARG A 1 21 ? -22.650 10.704 7.289 1.00 13.02 21 ARG A CA 3
ATOM 1288 C C . ARG A 1 21 ? -24.161 10.936 7.355 1.00 41.42 21 ARG A C 3
ATOM 1289 O O . ARG A 1 21 ? -24.610 12.071 7.510 1.00 24.24 21 ARG A O 3
ATOM 1309 N N . ALA A 1 22 ? -24.902 9.846 7.233 1.00 25.01 22 ALA A N 3
ATOM 1310 C CA . ALA A 1 22 ? -26.353 9.917 7.277 1.00 13.32 22 ALA A CA 3
ATOM 1311 C C . ALA A 1 22 ? -26.802 10.209 8.709 1.00 3.22 22 ALA A C 3
ATOM 1312 O O . ALA A 1 22 ? -27.886 10.750 8.92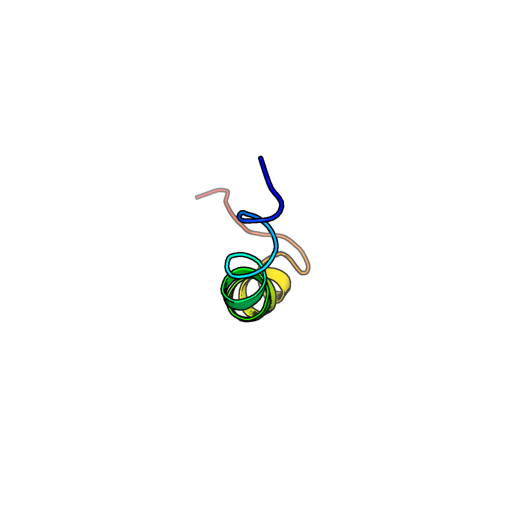6 1.00 34.04 22 ALA A O 3
ATOM 1319 N N . VAL A 1 23 ? -25.947 9.838 9.651 1.00 25.41 23 VAL A N 3
ATOM 1320 C CA . VAL A 1 23 ? -26.242 10.054 11.057 1.00 13.32 23 VAL A CA 3
ATOM 1321 C C . VAL A 1 23 ? -26.529 11.539 11.292 1.00 62.22 23 VAL A C 3
ATOM 1322 O O . VAL A 1 23 ? -27.602 11.899 11.771 1.00 41.33 23 VAL A O 3
ATOM 1335 N N . LEU A 1 24 ? -25.549 12.360 10.943 1.00 12.00 24 LEU A N 3
ATOM 1336 C CA . LEU A 1 24 ? -25.683 13.798 11.110 1.00 11.05 24 LEU A CA 3
ATOM 1337 C C . LEU A 1 24 ? -26.486 14.369 9.941 1.00 5.54 24 LEU A C 3
ATOM 1338 O O . LEU A 1 24 ? -27.405 15.163 10.144 1.00 33.33 24 LEU A O 3
ATOM 1354 N N . GLY A 1 25 ? -26.113 13.944 8.743 1.00 31.43 25 GLY A N 3
ATOM 1355 C CA . GLY A 1 25 ? -26.787 14.405 7.542 1.00 73.02 25 GLY A CA 3
ATOM 1356 C C . GLY A 1 25 ? -25.778 14.758 6.446 1.00 31.34 25 GLY A C 3
ATOM 1357 O O . GLY A 1 25 ? -25.831 14.208 5.348 1.00 12.43 25 GLY A O 3
ATOM 1361 N N . GLY A 1 26 ? -24.884 15.674 6.785 1.00 0.50 26 GLY A N 3
ATOM 1362 C CA . GLY A 1 26 ? -23.863 16.108 5.845 1.00 61.40 26 GLY A CA 3
ATOM 1363 C C . GLY A 1 26 ? -22.472 16.040 6.476 1.00 23.03 26 GLY A C 3
ATOM 1364 O O . GLY A 1 26 ? -21.938 14.954 6.696 1.00 15.52 26 GLY A O 3
ATOM 1368 N N . SER A 1 27 ? -21.923 17.214 6.750 1.00 13.12 27 SER A N 3
ATOM 1369 C CA . SER A 1 27 ? -20.603 17.302 7.351 1.00 34.11 27 SER A CA 3
ATOM 1370 C C . SER A 1 27 ? -20.196 18.769 7.506 1.00 13.05 27 SER A C 3
ATOM 1371 O O . SER A 1 27 ? -20.369 19.566 6.585 1.00 33.04 27 SER A O 3
ATOM 1379 N N . ARG A 1 28 ? -19.661 19.080 8.677 1.00 70.33 28 ARG A N 3
ATOM 1380 C CA . ARG A 1 28 ? -19.226 20.437 8.964 1.00 43.53 28 ARG A CA 3
ATOM 1381 C C . ARG A 1 28 ? -18.087 20.425 9.986 1.00 22.32 28 ARG A C 3
ATOM 1382 O O . ARG A 1 28 ? -18.279 20.803 11.140 1.00 72.04 28 ARG A O 3
ATOM 1402 N N . ASP A 1 29 ? -16.925 19.985 9.523 1.00 43.15 29 ASP A N 3
ATOM 1403 C CA . ASP A 1 29 ? -15.755 19.919 10.382 1.00 14.34 29 ASP A CA 3
ATOM 1404 C C . ASP A 1 29 ? -14.573 20.588 9.678 1.00 64.13 29 ASP A C 3
ATOM 1405 O O . ASP A 1 29 ? -13.544 19.955 9.447 1.00 34.24 29 ASP A O 3
ATOM 1415 N N . TYR A 1 30 ? -14.759 21.860 9.357 1.00 41.51 30 TYR A N 3
ATOM 1416 C CA . TYR A 1 30 ? -13.721 22.621 8.684 1.00 11.53 30 TYR A CA 3
ATOM 1417 C C . TYR A 1 30 ? -13.311 23.840 9.512 1.00 53.13 30 TYR A C 3
ATOM 1418 O O . TYR A 1 30 ? -14.127 24.724 9.770 1.00 73.45 30 TYR A O 3
ATOM 1436 N N . ASN A 1 31 ? -12.046 23.849 9.908 1.00 24.23 31 ASN A N 3
ATOM 1437 C CA . ASN A 1 31 ? -11.517 24.944 10.702 1.00 24.22 31 ASN A CA 3
ATOM 1438 C C . ASN A 1 31 ? -10.084 25.245 10.258 1.00 75.13 31 ASN A C 3
ATOM 1439 O O . ASN A 1 31 ? -9.128 24.768 10.868 1.00 72.02 31 ASN A O 3
ATOM 1450 N N . LYS A 1 32 ? -9.979 26.035 9.200 1.00 20.01 32 LYS A N 3
ATOM 1451 C CA . LYS A 1 32 ? -8.679 26.405 8.667 1.00 20.33 32 LYS A CA 3
ATOM 1452 C C . LYS A 1 32 ? -8.699 27.881 8.264 1.00 41.32 32 LYS A C 3
ATOM 1453 O O . LYS A 1 32 ? -9.184 28.727 9.014 1.00 2.20 32 LYS A O 3
ATOM 1471 N N . ARG A 1 1 ? 0.430 2.926 -0.463 1.00 11.00 1 ARG A N 4
ATOM 1472 C CA . ARG A 1 1 ? -0.801 2.405 -1.032 1.00 3.05 1 ARG A CA 4
ATOM 1473 C C . ARG A 1 1 ? -0.780 0.875 -1.032 1.00 62.23 1 ARG A C 4
ATOM 1474 O O . ARG A 1 1 ? -0.325 0.257 -1.993 1.00 11.32 1 ARG A O 4
ATOM 1494 N N . ARG A 1 2 ? -1.278 0.308 0.057 1.00 41.43 2 ARG A N 4
ATOM 1495 C CA . ARG A 1 2 ? -1.322 -1.138 0.195 1.00 63.22 2 ARG A CA 4
ATOM 1496 C C . ARG A 1 2 ? -2.228 -1.532 1.363 1.00 1.13 2 ARG A C 4
ATOM 1497 O O . ARG A 1 2 ? -1.771 -2.137 2.331 1.00 64.44 2 ARG A O 4
ATOM 1517 N N . SER A 1 3 ? -3.497 -1.173 1.234 1.00 44.33 3 SER A N 4
ATOM 1518 C CA . SER A 1 3 ? -4.470 -1.482 2.268 1.00 53.52 3 SER A CA 4
ATOM 1519 C C . SER A 1 3 ? -5.685 -0.561 2.135 1.00 64.14 3 SER A C 4
ATOM 1520 O O . SER A 1 3 ? -6.791 -0.922 2.536 1.00 44.14 3 SER A O 4
ATOM 1528 N N . ARG A 1 4 ? -5.438 0.612 1.570 1.00 13.22 4 ARG A N 4
ATOM 1529 C CA . ARG A 1 4 ? -6.499 1.588 1.378 1.00 4.11 4 ARG A CA 4
ATOM 1530 C C . ARG A 1 4 ? -7.289 1.270 0.108 1.00 41.40 4 ARG A C 4
ATOM 1531 O O . ARG A 1 4 ? -8.438 1.690 -0.034 1.00 54.52 4 ARG A O 4
ATOM 1551 N N . LYS A 1 5 ? -6.645 0.531 -0.783 1.00 31.13 5 LYS A N 4
ATOM 1552 C CA . LYS A 1 5 ? -7.275 0.152 -2.036 1.00 25.30 5 LYS A CA 4
ATOM 1553 C C . LYS A 1 5 ? -8.232 -1.017 -1.789 1.00 52.43 5 LYS A C 4
ATOM 1554 O O . LYS A 1 5 ? -9.274 -1.117 -2.434 1.00 44.23 5 LYS A O 4
ATOM 1572 N N . ASN A 1 6 ? -7.843 -1.870 -0.853 1.00 23.22 6 ASN A N 4
ATOM 1573 C CA . ASN A 1 6 ? -8.654 -3.027 -0.512 1.00 41.53 6 ASN A CA 4
ATOM 1574 C C . ASN A 1 6 ? -7.792 -4.045 0.238 1.00 3.14 6 ASN A C 4
ATOM 1575 O O . ASN A 1 6 ? -7.174 -4.913 -0.378 1.00 51.33 6 ASN A O 4
ATOM 1586 N N . GLY A 1 7 ? -7.778 -3.904 1.555 1.00 4.03 7 GLY A N 4
ATOM 1587 C CA . GLY A 1 7 ? -7.002 -4.802 2.394 1.00 10.12 7 GLY A CA 4
ATOM 1588 C C . GLY A 1 7 ? -7.915 -5.727 3.200 1.00 55.24 7 GLY A C 4
ATOM 1589 O O . GLY A 1 7 ? -7.937 -6.936 2.972 1.00 35.53 7 GLY A O 4
ATOM 1593 N N . ILE A 1 8 ? -8.648 -5.125 4.124 1.00 13.44 8 ILE A N 4
ATOM 1594 C CA . ILE A 1 8 ? -9.562 -5.879 4.965 1.00 34.31 8 ILE A CA 4
ATOM 1595 C C . ILE A 1 8 ? -10.320 -4.916 5.881 1.00 71.33 8 ILE A C 4
ATOM 1596 O O . ILE A 1 8 ? -11.512 -5.095 6.125 1.00 42.31 8 ILE A O 4
ATOM 1612 N N . GLY A 1 9 ? -9.597 -3.916 6.362 1.00 23.40 9 GLY A N 4
ATOM 1613 C CA . GLY A 1 9 ? -10.186 -2.924 7.246 1.00 64.01 9 GLY A CA 4
ATOM 1614 C C . GLY A 1 9 ? -10.858 -1.807 6.445 1.00 23.31 9 GLY A C 4
ATOM 1615 O O . GLY A 1 9 ? -11.565 -0.974 7.010 1.00 23.42 9 GLY A O 4
ATOM 1619 N N . TYR A 1 10 ? -10.613 -1.826 5.143 1.00 32.14 10 TYR A N 4
ATOM 1620 C CA . TYR A 1 10 ? -11.187 -0.825 4.260 1.00 31.33 10 TYR A CA 4
ATOM 1621 C C . TYR A 1 10 ? -12.709 -0.960 4.193 1.00 62.51 10 TYR A C 4
ATOM 1622 O O . TYR A 1 10 ? -13.427 0.038 4.232 1.00 4.42 10 TYR A O 4
ATOM 1640 N N . ALA A 1 11 ? -13.157 -2.203 4.092 1.00 62.43 11 ALA A N 4
ATOM 1641 C CA . ALA A 1 11 ? -14.582 -2.481 4.020 1.00 51.34 11 ALA A CA 4
ATOM 1642 C C . ALA A 1 11 ? -15.272 -1.912 5.262 1.00 31.44 11 ALA A C 4
ATOM 1643 O O . ALA A 1 11 ? -16.178 -1.088 5.151 1.00 51.04 11 ALA A O 4
ATOM 1650 N N . ILE A 1 12 ? -14.817 -2.376 6.416 1.00 10.41 12 ILE A N 4
ATOM 1651 C CA . ILE A 1 12 ? -15.379 -1.925 7.678 1.00 0.11 12 ILE A CA 4
ATOM 1652 C C . ILE A 1 12 ? -15.095 -0.432 7.852 1.00 73.14 12 ILE A C 4
ATOM 1653 O O . ILE A 1 12 ? -15.890 0.289 8.455 1.00 4.51 12 ILE A O 4
ATOM 1669 N N . GLY A 1 13 ? -13.960 -0.011 7.314 1.00 42.02 13 GLY A N 4
ATOM 1670 C CA . GLY A 1 13 ? -13.561 1.384 7.403 1.00 33.53 13 GLY A CA 4
ATOM 1671 C C . GLY A 1 13 ? -14.459 2.267 6.533 1.00 10.52 13 GLY A C 4
ATOM 1672 O O . GLY A 1 13 ? -14.663 3.441 6.838 1.00 23.01 13 GLY A O 4
ATOM 1676 N N . TYR A 1 14 ? -14.970 1.668 5.467 1.00 14.02 14 TYR A N 4
ATOM 1677 C CA . TYR A 1 14 ? -15.840 2.386 4.552 1.00 70.43 14 TYR A CA 4
ATOM 1678 C C . TYR A 1 14 ? -17.234 2.577 5.156 1.00 14.24 14 TYR A C 4
ATOM 1679 O O . TYR A 1 14 ? -17.798 3.668 5.091 1.00 60.31 14 TYR A O 4
ATOM 1697 N N . ALA A 1 15 ? -17.748 1.499 5.730 1.00 33.33 15 ALA A N 4
ATOM 1698 C CA . ALA A 1 15 ? -19.063 1.534 6.345 1.00 61.23 15 ALA A CA 4
ATOM 1699 C C . ALA A 1 15 ? -19.000 2.363 7.629 1.00 51.23 15 ALA A C 4
ATOM 1700 O O . ALA A 1 15 ? -19.805 3.271 7.828 1.00 13.42 15 ALA A O 4
ATOM 1707 N N . PHE A 1 16 ? -18.034 2.019 8.469 1.00 72.32 16 PHE A N 4
ATOM 1708 C CA . PHE A 1 16 ? -17.854 2.719 9.730 1.00 10.04 16 PHE A CA 4
ATOM 1709 C C . PHE A 1 16 ? -17.347 4.144 9.498 1.00 61.43 16 PHE A C 4
ATOM 1710 O O . PHE A 1 16 ? -17.957 5.107 9.961 1.00 11.24 16 PHE A O 4
ATOM 1727 N N . GLY A 1 17 ? -16.236 4.233 8.781 1.00 31.25 17 GLY A N 4
ATOM 1728 C CA . GLY A 1 17 ? -15.640 5.524 8.481 1.00 1.51 17 GLY A CA 4
ATOM 1729 C C . GLY A 1 17 ? -16.637 6.434 7.760 1.00 71.55 17 GLY A C 4
ATOM 1730 O O . GLY A 1 17 ? -16.473 7.654 7.748 1.00 12.31 17 GLY A O 4
ATOM 1734 N N . ALA A 1 18 ? -17.646 5.807 7.175 1.00 10.12 18 ALA A N 4
ATOM 1735 C CA . ALA A 1 18 ? -18.669 6.544 6.453 1.00 31.33 18 ALA A CA 4
ATOM 1736 C C . ALA A 1 18 ? -19.533 7.318 7.450 1.00 53.22 18 ALA A C 4
ATOM 1737 O O . ALA A 1 18 ? -19.739 8.521 7.297 1.00 31.25 18 ALA A O 4
ATOM 1744 N N . VAL A 1 19 ? -20.017 6.596 8.449 1.00 75.24 19 VAL A N 4
ATOM 1745 C CA . VAL A 1 19 ? -20.855 7.200 9.472 1.00 21.44 19 VAL A CA 4
ATOM 1746 C C . VAL A 1 19 ? -20.014 8.162 10.312 1.00 20.13 19 VAL A C 4
ATOM 1747 O O . VAL A 1 19 ? -20.511 9.191 10.768 1.00 40.13 19 VAL A O 4
ATOM 1760 N N . GLU A 1 20 ? -18.753 7.795 10.491 1.00 53.44 20 GLU A N 4
ATOM 1761 C CA . GLU A 1 20 ? -17.838 8.613 11.268 1.00 24.40 20 GLU A CA 4
ATOM 1762 C C . GLU A 1 20 ? -17.497 9.896 10.508 1.00 34.13 20 GLU A C 4
ATOM 1763 O O . GLU A 1 20 ? -17.252 10.936 11.117 1.00 2.22 20 GLU A O 4
ATOM 1776 N N . ARG A 1 21 ? -17.492 9.780 9.188 1.00 31.12 21 ARG A N 4
ATOM 1777 C CA . ARG A 1 21 ? -17.184 10.918 8.338 1.00 13.02 21 ARG A CA 4
ATOM 1778 C C . ARG A 1 21 ? -18.119 12.087 8.658 1.00 41.42 21 ARG A C 4
ATOM 1779 O O . ARG A 1 21 ? -17.667 13.218 8.831 1.00 24.24 21 ARG A O 4
ATOM 1799 N N . ALA A 1 22 ? -19.405 11.773 8.727 1.00 25.01 22 ALA A N 4
ATOM 1800 C CA . ALA A 1 22 ? -20.407 12.784 9.022 1.00 13.32 22 ALA A CA 4
ATOM 1801 C C . ALA A 1 22 ? -20.013 13.527 10.301 1.00 3.22 22 ALA A C 4
ATOM 1802 O O . ALA A 1 22 ? -20.090 14.754 10.358 1.00 34.04 22 ALA A O 4
ATOM 1809 N N . VAL A 1 23 ? -19.601 12.754 11.293 1.00 25.41 23 VAL A N 4
ATOM 1810 C CA . VAL A 1 23 ? -19.195 13.324 12.567 1.00 13.32 23 VAL A CA 4
ATOM 1811 C C . VAL A 1 23 ? -18.095 14.359 12.330 1.00 62.22 23 VAL A C 4
ATOM 1812 O O . VAL A 1 23 ? -17.947 15.303 13.106 1.00 41.33 23 VAL A O 4
ATOM 1825 N N . LEU A 1 24 ? -17.349 14.148 11.256 1.00 12.00 24 LEU A N 4
ATOM 1826 C CA . LEU A 1 24 ? -16.265 15.051 10.906 1.00 11.05 24 LEU A CA 4
ATOM 1827 C C . LEU A 1 24 ? -16.846 16.309 10.256 1.00 5.54 24 LEU A C 4
ATOM 1828 O O . LEU A 1 24 ? -16.362 17.415 10.494 1.00 33.33 24 LEU A O 4
ATOM 1844 N N . GLY A 1 25 ? -17.875 16.099 9.449 1.00 31.43 25 GLY A N 4
ATOM 1845 C CA . GLY A 1 25 ? -18.526 17.202 8.763 1.00 73.02 25 GLY A CA 4
ATOM 1846 C C . GLY A 1 25 ? -18.217 17.176 7.265 1.00 31.34 25 GLY A C 4
ATOM 1847 O O . GLY A 1 25 ? -17.054 17.206 6.868 1.00 12.43 25 GLY A O 4
ATOM 1851 N N . GLY A 1 26 ? -19.280 17.120 6.476 1.00 0.50 26 GLY A N 4
ATOM 1852 C CA . GLY A 1 26 ? -19.137 17.090 5.030 1.00 61.40 26 GLY A CA 4
ATOM 1853 C C . GLY A 1 26 ? -18.432 18.349 4.522 1.00 23.03 26 GLY A C 4
ATOM 1854 O O . GLY A 1 26 ? -17.209 18.367 4.384 1.00 15.52 26 GLY A O 4
ATOM 1858 N N . SER A 1 27 ? -19.233 19.370 4.257 1.00 13.12 27 SER A N 4
ATOM 1859 C CA . SER A 1 27 ? -18.700 20.631 3.768 1.00 34.11 27 SER A CA 4
ATOM 1860 C C . SER A 1 27 ? -19.214 21.786 4.630 1.00 13.05 27 SER A C 4
ATOM 1861 O O . SER A 1 27 ? -19.604 21.582 5.779 1.00 33.04 27 SER A O 4
ATOM 1869 N N . ARG A 1 28 ? -19.197 22.974 4.043 1.00 70.33 28 ARG A N 4
ATOM 1870 C CA . ARG A 1 28 ? -19.656 24.162 4.742 1.00 43.53 28 ARG A CA 4
ATOM 1871 C C . ARG A 1 28 ? -18.798 24.411 5.984 1.00 22.32 28 ARG A C 4
ATOM 1872 O O . ARG A 1 28 ? -18.000 23.560 6.373 1.00 72.04 28 ARG A O 4
ATOM 1892 N N . ASP A 1 29 ? -18.990 25.583 6.571 1.00 43.15 29 ASP A N 4
ATOM 1893 C CA . ASP A 1 29 ? -18.243 25.955 7.761 1.00 14.34 29 ASP A CA 4
ATOM 1894 C C . ASP A 1 29 ? -19.167 25.886 8.980 1.00 64.13 29 ASP A C 4
ATOM 1895 O O . ASP A 1 29 ? -18.949 25.079 9.882 1.00 34.24 29 ASP A O 4
ATOM 1905 N N . TYR A 1 30 ? -20.176 26.744 8.967 1.00 41.51 30 TYR A N 4
ATOM 1906 C CA . TYR A 1 30 ? -21.133 26.790 10.059 1.00 11.53 30 TYR A CA 4
ATOM 1907 C C . TYR A 1 30 ? -22.342 25.900 9.768 1.00 53.13 30 TYR A C 4
ATOM 1908 O O . TYR A 1 30 ? -23.259 26.306 9.055 1.00 73.45 30 TYR A O 4
ATOM 1926 N N . ASN A 1 31 ? -22.306 24.702 10.333 1.00 24.23 31 ASN A N 4
ATOM 1927 C CA . ASN A 1 31 ? -23.387 23.750 10.143 1.00 24.22 31 ASN A CA 4
ATOM 1928 C C . ASN A 1 31 ? -24.389 23.888 11.290 1.00 75.13 31 ASN A C 4
ATOM 1929 O O . ASN A 1 31 ? -25.526 23.428 11.186 1.00 72.02 31 ASN A O 4
ATOM 1940 N N . LYS A 1 32 ? -23.932 24.524 12.359 1.00 20.01 32 LYS A N 4
ATOM 1941 C CA . LYS A 1 32 ? -24.775 24.727 13.526 1.00 20.33 32 LYS A CA 4
ATOM 1942 C C . LYS A 1 32 ? -25.284 23.373 14.024 1.00 41.32 32 LYS A C 4
ATOM 1943 O O . LYS A 1 32 ? -24.896 22.918 15.099 1.00 2.20 32 LYS A O 4
ATOM 1961 N N . ARG A 1 1 ? -3.514 -10.545 4.001 1.00 11.00 1 ARG A N 5
ATOM 1962 C CA . ARG A 1 1 ? -3.698 -9.475 3.035 1.00 3.05 1 ARG A CA 5
ATOM 1963 C C . ARG A 1 1 ? -3.146 -8.160 3.588 1.00 62.23 1 ARG A C 5
ATOM 1964 O O . ARG A 1 1 ? -2.566 -8.133 4.672 1.00 11.32 1 ARG A O 5
ATOM 1984 N N . ARG A 1 2 ? -3.346 -7.101 2.817 1.00 41.43 2 ARG A N 5
ATOM 1985 C CA . ARG A 1 2 ? -2.875 -5.786 3.216 1.00 63.22 2 ARG A CA 5
ATOM 1986 C C . ARG A 1 2 ? -4.057 -4.830 3.392 1.00 1.13 2 ARG A C 5
ATOM 1987 O O . ARG A 1 2 ? -3.929 -3.629 3.157 1.00 64.44 2 ARG A O 5
ATOM 2007 N N . SER A 1 3 ? -5.179 -5.398 3.805 1.00 44.33 3 SER A N 5
ATOM 2008 C CA . SER A 1 3 ? -6.383 -4.612 4.017 1.00 53.52 3 SER A CA 5
ATOM 2009 C C . SER A 1 3 ? -6.641 -4.443 5.515 1.00 64.14 3 SER A C 5
ATOM 2010 O O . SER A 1 3 ? -7.402 -3.566 5.922 1.00 44.14 3 SER A O 5
ATOM 2018 N N . ARG A 1 4 ? -5.994 -5.296 6.295 1.00 13.22 4 ARG A N 5
ATOM 2019 C CA . ARG A 1 4 ? -6.144 -5.253 7.739 1.00 4.11 4 ARG A CA 5
ATOM 2020 C C . ARG A 1 4 ? -5.360 -4.073 8.319 1.00 41.40 4 ARG A C 5
ATOM 2021 O O . ARG A 1 4 ? -5.656 -3.607 9.418 1.00 54.52 4 ARG A O 5
ATOM 2041 N N . LYS A 1 5 ? -4.376 -3.625 7.553 1.00 31.13 5 LYS A N 5
ATOM 2042 C CA . LYS A 1 5 ? -3.548 -2.509 7.978 1.00 25.30 5 LYS A CA 5
ATOM 2043 C C . LYS A 1 5 ? -4.034 -1.230 7.293 1.00 52.43 5 LYS A C 5
ATOM 2044 O O . LYS A 1 5 ? -3.323 -0.226 7.267 1.00 44.23 5 LYS A O 5
ATOM 2062 N N . ASN A 1 6 ? -5.242 -1.307 6.753 1.00 23.22 6 ASN A N 5
ATOM 2063 C CA . ASN A 1 6 ? -5.830 -0.168 6.069 1.00 41.53 6 ASN A CA 5
ATOM 2064 C C . ASN A 1 6 ? -4.938 0.233 4.893 1.00 3.14 6 ASN A C 5
ATOM 2065 O O . ASN A 1 6 ? -3.806 0.670 5.090 1.00 51.33 6 ASN A O 5
ATOM 2076 N N . GLY A 1 7 ? -5.482 0.068 3.696 1.00 4.03 7 GLY A N 5
ATOM 2077 C CA . GLY A 1 7 ? -4.749 0.408 2.488 1.00 10.12 7 GLY A CA 5
ATOM 2078 C C . GLY A 1 7 ? -5.581 0.109 1.240 1.00 55.24 7 GLY A C 5
ATOM 2079 O O . GLY A 1 7 ? -5.903 -1.047 0.965 1.00 35.53 7 GLY A O 5
ATOM 2083 N N . ILE A 1 8 ? -5.907 1.170 0.516 1.00 13.44 8 ILE A N 5
ATOM 2084 C CA . ILE A 1 8 ? -6.696 1.036 -0.697 1.00 34.31 8 ILE A CA 5
ATOM 2085 C C . ILE A 1 8 ? -8.183 1.085 -0.340 1.00 71.33 8 ILE A C 5
ATOM 2086 O O . ILE A 1 8 ? -9.032 1.214 -1.222 1.00 42.31 8 ILE A O 5
ATOM 2102 N N . GLY A 1 9 ? -8.453 0.981 0.953 1.00 23.40 9 GLY A N 5
ATOM 2103 C CA . GLY A 1 9 ? -9.823 1.012 1.436 1.00 64.01 9 GLY A CA 5
ATOM 2104 C C . GLY A 1 9 ? -10.089 2.281 2.249 1.00 23.31 9 GLY A C 5
ATOM 2105 O O . GLY A 1 9 ? -11.237 2.591 2.565 1.00 23.42 9 GLY A O 5
ATOM 2109 N N . TYR A 1 10 ? -9.009 2.981 2.563 1.00 32.14 10 TYR A N 5
ATOM 2110 C CA . TYR A 1 10 ? -9.111 4.209 3.332 1.00 31.33 10 TYR A CA 5
ATOM 2111 C C . TYR A 1 10 ? -9.736 5.330 2.498 1.00 62.51 10 TYR A C 5
ATOM 2112 O O . TYR A 1 10 ? -10.579 6.078 2.989 1.00 4.42 10 TYR A O 5
ATOM 2130 N N . ALA A 1 11 ? -9.297 5.409 1.250 1.00 62.43 11 ALA A N 5
ATOM 2131 C CA . ALA A 1 11 ? -9.803 6.424 0.342 1.00 51.34 11 ALA A CA 5
ATOM 2132 C C . ALA A 1 11 ? -11.328 6.330 0.276 1.00 31.44 11 ALA A C 5
ATOM 2133 O O . ALA A 1 11 ? -12.022 7.337 0.401 1.00 51.04 11 ALA A O 5
ATOM 2140 N N . ILE A 1 12 ? -11.805 5.110 0.080 1.00 10.41 12 ILE A N 5
ATOM 2141 C CA . ILE A 1 12 ? -13.236 4.869 -0.004 1.00 0.11 12 ILE A CA 5
ATOM 2142 C C . ILE A 1 12 ? -13.864 5.063 1.377 1.00 73.14 12 ILE A C 5
ATOM 2143 O O . ILE A 1 12 ? -15.013 5.485 1.488 1.00 4.51 12 ILE A O 5
ATOM 2159 N N . GLY A 1 13 ? -13.080 4.746 2.398 1.00 42.02 13 GLY A N 5
ATOM 2160 C CA . GLY A 1 13 ? -13.545 4.879 3.767 1.00 33.53 13 GLY A CA 5
ATOM 2161 C C . GLY A 1 13 ? -13.708 6.352 4.151 1.00 10.52 13 GLY A C 5
ATOM 2162 O O . GLY A 1 13 ? -14.522 6.687 5.009 1.00 23.01 13 GLY A O 5
ATOM 2166 N N . TYR A 1 14 ? -12.922 7.192 3.493 1.00 14.02 14 TYR A N 5
ATOM 2167 C CA . TYR A 1 14 ? -12.970 8.621 3.754 1.00 70.43 14 TYR A CA 5
ATOM 2168 C C . TYR A 1 14 ? -14.252 9.238 3.192 1.00 14.24 14 TYR A C 5
ATOM 2169 O O . TYR A 1 14 ? -14.981 9.923 3.909 1.00 60.31 14 TYR A O 5
ATOM 2187 N N . ALA A 1 15 ? -14.490 8.972 1.916 1.00 33.33 15 ALA A N 5
ATOM 2188 C CA . ALA A 1 15 ? -15.672 9.493 1.251 1.00 61.23 15 ALA A CA 5
ATOM 2189 C C . ALA A 1 15 ? -16.910 8.761 1.774 1.00 51.23 15 ALA A C 5
ATOM 2190 O O . ALA A 1 15 ? -17.881 9.394 2.187 1.00 13.42 15 ALA A O 5
ATOM 2197 N N . PHE A 1 16 ? -16.835 7.439 1.741 1.00 72.32 16 PHE A N 5
ATOM 2198 C CA . PHE A 1 16 ? -17.938 6.615 2.206 1.00 10.04 16 PHE A CA 5
ATOM 2199 C C . PHE A 1 16 ? -18.177 6.816 3.705 1.00 61.43 16 PHE A C 5
ATOM 2200 O O . PHE A 1 16 ? -19.287 7.145 4.120 1.00 11.24 16 PHE A O 5
ATOM 2217 N N . GLY A 1 17 ? -17.119 6.609 4.473 1.00 31.25 17 GLY A N 5
ATOM 2218 C CA . GLY A 1 17 ? -17.200 6.763 5.916 1.00 1.51 17 GLY A CA 5
ATOM 2219 C C . GLY A 1 17 ? -17.617 8.187 6.293 1.00 71.55 17 GLY A C 5
ATOM 2220 O O . GLY A 1 17 ? -18.105 8.423 7.397 1.00 12.31 17 GLY A O 5
ATOM 2224 N N . ALA A 1 18 ? -17.409 9.098 5.353 1.00 10.12 18 ALA A N 5
ATOM 2225 C CA . ALA A 1 18 ? -17.757 10.492 5.573 1.00 31.33 18 ALA A CA 5
ATOM 2226 C C . ALA A 1 18 ? -19.279 10.646 5.529 1.00 53.22 18 ALA A C 5
ATOM 2227 O O . ALA A 1 18 ? -19.870 11.256 6.418 1.00 31.25 18 ALA A O 5
ATOM 2234 N N . VAL A 1 19 ? -19.868 10.083 4.485 1.00 75.24 19 VAL A N 5
ATOM 2235 C CA . VAL A 1 19 ? -21.309 10.150 4.314 1.00 21.44 19 VAL A CA 5
ATOM 2236 C C . VAL A 1 19 ? -21.987 9.289 5.381 1.00 20.13 19 VAL A C 5
ATOM 2237 O O . VAL A 1 19 ? -23.056 9.639 5.881 1.00 40.13 19 VAL A O 5
ATOM 2250 N N . GLU A 1 20 ? -21.338 8.178 5.700 1.00 53.44 20 GLU A N 5
ATOM 2251 C CA . GLU A 1 20 ? -21.864 7.264 6.699 1.00 24.40 20 GLU A CA 5
ATOM 2252 C C . GLU A 1 20 ? -21.813 7.908 8.086 1.00 34.13 20 GLU A C 5
ATOM 2253 O O . GLU A 1 20 ? -22.662 7.634 8.933 1.00 2.22 20 GLU A O 5
ATOM 2266 N N . ARG A 1 21 ? -20.809 8.751 8.276 1.00 31.12 21 ARG A N 5
ATOM 2267 C CA . ARG A 1 21 ? -20.636 9.435 9.546 1.00 13.02 21 ARG A CA 5
ATOM 2268 C C . ARG A 1 21 ? -21.917 10.181 9.925 1.00 41.42 21 ARG A C 5
ATOM 2269 O O . ARG A 1 21 ? -22.321 10.174 11.087 1.00 24.24 21 ARG A O 5
ATOM 2289 N N . ALA A 1 22 ? -22.520 10.806 8.925 1.00 25.01 22 ALA A N 5
ATOM 2290 C CA . ALA A 1 22 ? -23.746 11.554 9.139 1.00 13.32 22 ALA A CA 5
ATOM 2291 C C . ALA A 1 22 ? -24.826 10.612 9.674 1.00 3.22 22 ALA A C 5
ATOM 2292 O O . ALA A 1 22 ? -25.581 10.977 10.574 1.00 34.04 22 ALA A O 5
ATOM 2299 N N . VAL A 1 23 ? -24.865 9.419 9.098 1.00 25.41 23 VAL A N 5
ATOM 2300 C CA . VAL A 1 23 ? -25.840 8.423 9.507 1.00 13.32 23 VAL A CA 5
ATOM 2301 C C . VAL A 1 23 ? -25.556 7.998 10.949 1.00 62.22 23 VAL A C 5
ATOM 2302 O O . VAL A 1 23 ? -26.477 7.673 11.697 1.00 41.33 23 VAL A O 5
ATOM 2315 N N . LEU A 1 24 ? -24.277 8.014 11.295 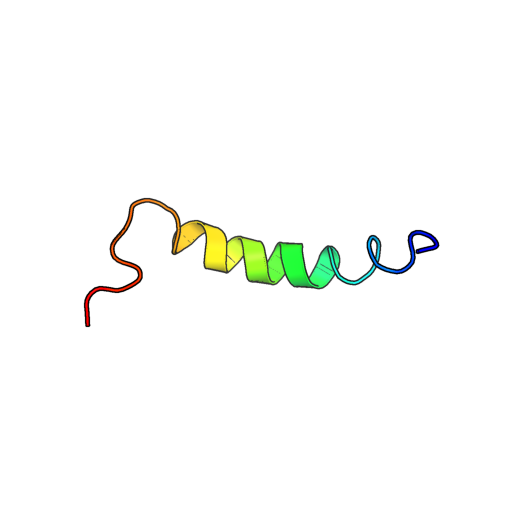1.00 12.00 24 LEU A N 5
ATOM 2316 C CA . LEU A 1 24 ? -23.860 7.635 12.634 1.00 11.05 24 LEU A CA 5
ATOM 2317 C C . LEU A 1 24 ? -23.986 8.843 13.565 1.00 5.54 24 LEU A C 5
ATOM 2318 O O . LEU A 1 24 ? -24.019 8.690 14.785 1.00 33.33 24 LEU A O 5
ATOM 2334 N N . GLY A 1 25 ? -24.053 10.015 12.953 1.00 31.43 25 GLY A N 5
ATOM 2335 C CA . GLY A 1 25 ? -24.176 11.249 13.712 1.00 73.02 25 GLY A CA 5
ATOM 2336 C C . GLY A 1 25 ? -25.201 12.187 13.071 1.00 31.34 25 GLY A C 5
ATOM 2337 O O . GLY A 1 25 ? -26.357 11.814 12.884 1.00 12.43 25 GLY A O 5
ATOM 2341 N N . GLY A 1 26 ? -24.738 13.387 12.754 1.00 0.50 26 GLY A N 5
ATOM 2342 C CA . GLY A 1 26 ? -25.601 14.382 12.138 1.00 61.40 26 GLY A CA 5
ATOM 2343 C C . GLY A 1 26 ? -24.813 15.266 11.168 1.00 23.03 26 GLY A C 5
ATOM 2344 O O . GLY A 1 26 ? -24.749 14.978 9.974 1.00 15.52 26 GLY A O 5
ATOM 2348 N N . SER A 1 27 ? -24.233 16.323 11.717 1.00 13.12 27 SER A N 5
ATOM 2349 C CA . SER A 1 27 ? -23.452 17.250 10.915 1.00 34.11 27 SER A CA 5
ATOM 2350 C C . SER A 1 27 ? -22.436 17.976 11.796 1.00 13.05 27 SER A C 5
ATOM 2351 O O . SER A 1 27 ? -22.752 18.377 12.916 1.00 33.04 27 SER A O 5
ATOM 2359 N N . ARG A 1 28 ? -21.233 18.124 11.259 1.00 70.33 28 ARG A N 5
ATOM 2360 C CA . ARG A 1 28 ? -20.168 18.796 11.983 1.00 43.53 28 ARG A CA 5
ATOM 2361 C C . ARG A 1 28 ? -18.807 18.423 11.392 1.00 22.32 28 ARG A C 5
ATOM 2362 O O . ARG A 1 28 ? -18.095 17.585 11.942 1.00 72.04 28 ARG A O 5
ATOM 2382 N N . ASP A 1 29 ? -18.486 19.064 10.277 1.00 43.15 29 ASP A N 5
ATOM 2383 C CA . ASP A 1 29 ? -17.224 18.811 9.604 1.00 14.34 29 ASP A CA 5
ATOM 2384 C C . ASP A 1 29 ? -16.403 20.101 9.566 1.00 64.13 29 ASP A C 5
ATOM 2385 O O . ASP A 1 29 ? -15.398 20.222 10.265 1.00 34.24 29 ASP A O 5
ATOM 2395 N N . TYR A 1 30 ? -16.861 21.032 8.744 1.00 41.51 30 TYR A N 5
ATOM 2396 C CA . TYR A 1 30 ? -16.182 22.310 8.606 1.00 11.53 30 TYR A CA 5
ATOM 2397 C C . TYR A 1 30 ? -16.777 23.353 9.553 1.00 53.13 30 TYR A C 5
ATOM 2398 O O . TYR A 1 30 ? -17.666 23.042 10.344 1.00 73.45 30 TYR A O 5
ATOM 2416 N N . ASN A 1 31 ? -16.263 24.569 9.441 1.00 24.23 31 ASN A N 5
ATOM 2417 C CA . ASN A 1 31 ? -16.734 25.660 10.278 1.00 24.22 31 ASN A CA 5
ATOM 2418 C C . ASN A 1 31 ? -15.990 26.943 9.901 1.00 75.13 31 ASN A C 5
ATOM 2419 O O . ASN A 1 31 ? -15.602 27.719 10.773 1.00 72.02 31 ASN A O 5
ATOM 2430 N N . LYS A 1 32 ? -15.813 27.126 8.601 1.00 20.01 32 LYS A N 5
ATOM 2431 C CA . LYS A 1 32 ? -15.123 28.302 8.098 1.00 20.33 32 LYS A CA 5
ATOM 2432 C C . LYS A 1 32 ? -13.623 28.160 8.365 1.00 41.32 32 LYS A C 5
ATOM 2433 O O . LYS A 1 32 ? -12.908 27.523 7.594 1.00 2.20 32 LYS A O 5
ATOM 2451 N N . ARG A 1 1 ? 1.996 -5.175 1.963 1.00 11.00 1 ARG A N 6
ATOM 2452 C CA . ARG A 1 1 ? 1.568 -6.462 2.483 1.00 3.05 1 ARG A CA 6
ATOM 2453 C C . ARG A 1 1 ? 0.593 -6.267 3.646 1.00 62.23 1 ARG A C 6
ATOM 2454 O O . ARG A 1 1 ? 0.206 -7.232 4.304 1.00 11.32 1 ARG A O 6
ATOM 2474 N N . ARG A 1 2 ? 0.226 -5.014 3.864 1.00 41.43 2 ARG A N 6
ATOM 2475 C CA . ARG A 1 2 ? -0.696 -4.680 4.936 1.00 63.22 2 ARG A CA 6
ATOM 2476 C C . ARG A 1 2 ? -1.887 -3.893 4.387 1.00 1.13 2 ARG A C 6
ATOM 2477 O O . ARG A 1 2 ? -2.416 -3.010 5.060 1.00 64.44 2 ARG A O 6
ATOM 2497 N N . SER A 1 3 ? -2.275 -4.241 3.168 1.00 44.33 3 SER A N 6
ATOM 2498 C CA . SER A 1 3 ? -3.394 -3.578 2.521 1.00 53.52 3 SER A CA 6
ATOM 2499 C C . SER A 1 3 ? -4.712 -4.053 3.136 1.00 64.14 3 SER A C 6
ATOM 2500 O O . SER A 1 3 ? -5.749 -3.416 2.959 1.00 44.14 3 SER A O 6
ATOM 2508 N N . ARG A 1 4 ? -4.628 -5.168 3.846 1.00 13.22 4 ARG A N 6
ATOM 2509 C CA . ARG A 1 4 ? -5.801 -5.737 4.488 1.00 4.11 4 ARG A CA 6
ATOM 2510 C C . ARG A 1 4 ? -6.071 -5.032 5.819 1.00 41.40 4 ARG A C 6
ATOM 2511 O O . ARG A 1 4 ? -7.113 -5.243 6.438 1.00 54.52 4 ARG A O 6
ATOM 2531 N N . LYS A 1 5 ? -5.114 -4.208 6.222 1.00 31.13 5 LYS A N 6
ATOM 2532 C CA . LYS A 1 5 ? -5.235 -3.471 7.468 1.00 25.30 5 LYS A CA 6
ATOM 2533 C C . LYS A 1 5 ? -5.812 -2.083 7.180 1.00 52.43 5 LYS A C 6
ATOM 2534 O O . LYS A 1 5 ? -6.348 -1.432 8.075 1.00 44.23 5 LYS A O 6
ATOM 2552 N N . ASN A 1 6 ? -5.679 -1.670 5.927 1.00 23.22 6 ASN A N 6
ATOM 2553 C CA . ASN A 1 6 ? -6.180 -0.372 5.511 1.00 41.53 6 ASN A CA 6
ATOM 2554 C C . ASN A 1 6 ? -5.565 -0.002 4.160 1.00 3.14 6 ASN A C 6
ATOM 2555 O O . ASN A 1 6 ? -4.346 -0.029 4.001 1.00 51.33 6 ASN A O 6
ATOM 2566 N N . GLY A 1 7 ? -6.437 0.334 3.220 1.00 4.03 7 GLY A N 6
ATOM 2567 C CA . GLY A 1 7 ? -5.993 0.708 1.888 1.00 10.12 7 GLY A CA 6
ATOM 2568 C C . GLY A 1 7 ? -7.049 0.353 0.839 1.00 55.24 7 GLY A C 6
ATOM 2569 O O . GLY A 1 7 ? -7.411 -0.813 0.687 1.00 35.53 7 GLY A O 6
ATOM 2573 N N . ILE A 1 8 ? -7.515 1.380 0.143 1.00 13.44 8 ILE A N 6
ATOM 2574 C CA . ILE A 1 8 ? -8.522 1.190 -0.887 1.00 34.31 8 ILE A CA 6
ATOM 2575 C C . ILE A 1 8 ? -9.913 1.262 -0.253 1.00 71.33 8 ILE A C 6
ATOM 2576 O O . ILE A 1 8 ? -10.916 1.352 -0.959 1.00 42.31 8 ILE A O 6
ATOM 2592 N N . GLY A 1 9 ? -9.928 1.220 1.071 1.00 23.40 9 GLY A N 6
ATOM 2593 C CA . GLY A 1 9 ? -11.179 1.279 1.807 1.00 64.01 9 GLY A CA 6
ATOM 2594 C C . GLY A 1 9 ? -11.302 2.597 2.573 1.00 23.31 9 GLY A C 6
ATOM 2595 O O . GLY A 1 9 ? -12.375 2.931 3.074 1.00 23.42 9 GLY A O 6
ATOM 2599 N N . TYR A 1 10 ? -10.189 3.312 2.642 1.00 32.14 10 TYR A N 6
ATOM 2600 C CA . TYR A 1 10 ? -10.158 4.586 3.338 1.00 31.33 10 TYR A CA 6
ATOM 2601 C C . TYR A 1 10 ? -10.932 5.654 2.563 1.00 62.51 10 TYR A C 6
ATOM 2602 O O . TYR A 1 10 ? -11.680 6.434 3.152 1.00 4.42 10 TYR A O 6
ATOM 2620 N N . ALA A 1 11 ? -10.728 5.654 1.254 1.00 62.43 11 ALA A N 6
ATOM 2621 C CA . ALA A 1 11 ? -11.398 6.614 0.393 1.00 51.34 11 ALA A CA 6
ATOM 2622 C C . ALA A 1 11 ? -12.909 6.521 0.611 1.00 31.44 11 ALA A C 6
ATOM 2623 O O . ALA A 1 11 ? -13.576 7.536 0.799 1.00 51.04 11 ALA A O 6
ATOM 2630 N N . ILE A 1 12 ? -13.405 5.292 0.579 1.00 10.41 12 ILE A N 6
ATOM 2631 C CA . ILE A 1 12 ? -14.825 5.053 0.772 1.00 0.11 12 ILE A CA 6
ATOM 2632 C C . ILE A 1 12 ? -15.192 5.337 2.229 1.00 73.14 12 ILE A C 6
ATOM 2633 O O . ILE A 1 12 ? -16.307 5.770 2.519 1.00 4.51 12 ILE A O 6
ATOM 2649 N N . GLY A 1 13 ? -14.234 5.083 3.109 1.00 42.02 13 GLY A N 6
ATOM 2650 C CA . GLY A 1 13 ? -14.444 5.305 4.529 1.00 33.53 13 GLY A CA 6
ATOM 2651 C C . GLY A 1 13 ? -14.545 6.800 4.841 1.00 10.52 13 GLY A C 6
ATOM 2652 O O . GLY A 1 13 ? -15.193 7.193 5.810 1.00 23.01 13 GLY A O 6
ATOM 2656 N N . TYR A 1 14 ? -13.897 7.592 4.000 1.00 14.02 14 TYR A N 6
ATOM 2657 C CA . TYR A 1 14 ? -13.906 9.035 4.173 1.00 70.43 14 TYR A CA 6
ATOM 2658 C C . TYR A 1 14 ? -15.273 9.621 3.814 1.00 14.24 14 TYR A C 6
ATOM 2659 O O . TYR A 1 14 ? -15.865 10.354 4.605 1.00 60.31 14 TYR A O 6
ATOM 2677 N N . ALA A 1 15 ? -15.735 9.276 2.622 1.00 33.33 15 ALA A N 6
ATOM 2678 C CA . ALA A 1 15 ? -17.021 9.759 2.148 1.00 61.23 15 ALA A CA 6
ATOM 2679 C C . ALA A 1 15 ? -18.139 9.070 2.931 1.00 51.23 15 ALA A C 6
ATOM 2680 O O . ALA A 1 15 ? -19.024 9.733 3.471 1.00 13.42 15 ALA A O 6
ATOM 2687 N N . PHE A 1 16 ? -18.064 7.748 2.971 1.00 72.32 16 PHE A N 6
ATOM 2688 C CA . PHE A 1 16 ? -19.059 6.962 3.679 1.00 10.04 16 PHE A CA 6
ATOM 2689 C C . PHE A 1 16 ? -19.026 7.259 5.179 1.00 61.43 16 PHE A C 6
ATOM 2690 O O . PHE A 1 16 ? -20.044 7.620 5.768 1.00 11.24 16 PHE A O 6
ATOM 2707 N N . GLY A 1 17 ? -17.844 7.095 5.757 1.00 31.25 17 GLY A N 6
ATOM 2708 C CA . GLY A 1 17 ? -17.665 7.341 7.177 1.00 1.51 17 GLY A CA 6
ATOM 2709 C C . GLY A 1 17 ? -18.015 8.788 7.532 1.00 71.55 17 GLY A C 6
ATOM 2710 O O . GLY A 1 17 ? -18.297 9.097 8.689 1.00 12.31 17 GLY A O 6
ATOM 2714 N N . ALA A 1 18 ? -17.986 9.636 6.514 1.00 10.12 18 ALA A N 6
ATOM 2715 C CA . ALA A 1 18 ? -18.297 11.043 6.704 1.00 31.33 18 ALA A CA 6
ATOM 2716 C C . ALA A 1 18 ? -19.802 11.203 6.928 1.00 53.22 18 ALA A C 6
ATOM 2717 O O . ALA A 1 18 ? -20.227 11.844 7.888 1.00 31.25 18 ALA A O 6
ATOM 2724 N N . VAL A 1 19 ? -20.569 10.608 6.025 1.00 75.24 19 VAL A N 6
ATOM 2725 C CA . VAL A 1 19 ? -22.018 10.676 6.112 1.00 21.44 19 VAL A CA 6
ATOM 2726 C C . VAL A 1 19 ? -22.486 9.927 7.362 1.00 20.13 19 VAL A C 6
ATOM 2727 O O . VAL A 1 19 ? -23.445 10.336 8.012 1.00 40.13 19 VAL A O 6
ATOM 2740 N N . GLU A 1 20 ? -21.784 8.842 7.660 1.00 53.44 20 GLU A N 6
ATOM 2741 C CA . GLU A 1 20 ? -22.116 8.032 8.819 1.00 24.40 20 GLU A CA 6
ATOM 2742 C C . GLU A 1 20 ? -21.822 8.804 10.107 1.00 34.13 20 GLU A C 6
ATOM 2743 O O . GLU A 1 20 ? -22.498 8.613 11.117 1.00 2.22 20 GLU A O 6
ATOM 2756 N N . ARG A 1 21 ? -20.815 9.661 10.030 1.00 31.12 21 ARG A N 6
ATOM 2757 C CA . ARG A 1 21 ? -20.425 10.463 11.177 1.00 13.02 21 ARG A CA 6
ATOM 2758 C C . ARG A 1 21 ? -21.626 11.246 11.711 1.00 41.42 21 ARG A C 6
ATOM 2759 O O . ARG A 1 21 ? -21.777 11.409 12.921 1.00 24.24 21 ARG A O 6
ATOM 2779 N N . ALA A 1 22 ? -22.450 11.709 10.782 1.00 25.01 22 ALA A N 6
ATOM 2780 C CA . ALA A 1 22 ? -23.634 12.471 11.144 1.00 13.32 22 ALA A CA 6
ATOM 2781 C C . ALA A 1 22 ? -24.639 11.545 11.833 1.00 3.22 22 ALA A C 6
ATOM 2782 O O . ALA A 1 22 ? -25.268 11.929 12.818 1.00 34.04 22 ALA A O 6
ATOM 2789 N N . VAL A 1 23 ? -24.760 10.345 11.286 1.00 25.41 23 VAL A N 6
ATOM 2790 C CA . VAL A 1 23 ? -25.680 9.362 11.835 1.00 13.32 23 VAL A CA 6
ATOM 2791 C C . VAL A 1 23 ? -25.325 9.103 13.301 1.00 62.22 23 VAL A C 6
ATOM 2792 O O . VAL A 1 23 ? -26.150 8.597 14.062 1.00 41.33 23 VAL A O 6
ATOM 2805 N N . LEU A 1 24 ? -24.100 9.462 13.653 1.00 12.00 24 LEU A N 6
ATOM 2806 C CA . LEU A 1 24 ? -23.628 9.275 15.015 1.00 11.05 24 LEU A CA 6
ATOM 2807 C C . LEU A 1 24 ? -23.558 10.632 15.717 1.00 5.54 24 LEU A C 6
ATOM 2808 O O . LEU A 1 24 ? -23.592 10.704 16.944 1.00 33.33 24 LEU A O 6
ATOM 2824 N N . GLY A 1 25 ? -23.460 11.677 14.907 1.00 31.43 25 GLY A N 6
ATOM 2825 C CA . GLY A 1 25 ? -23.386 13.029 15.435 1.00 73.02 25 GLY A CA 6
ATOM 2826 C C . GLY A 1 25 ? -21.951 13.559 15.384 1.00 31.34 25 GLY A C 6
ATOM 2827 O O . GLY A 1 25 ? -21.140 13.250 16.256 1.00 12.43 25 GLY A O 6
ATOM 2831 N N . GLY A 1 26 ? -21.682 14.347 14.354 1.00 0.50 26 GLY A N 6
ATOM 2832 C CA . GLY A 1 26 ? -20.359 14.922 14.177 1.00 61.40 26 GLY A CA 6
ATOM 2833 C C . GLY A 1 26 ? -20.407 16.124 13.231 1.00 23.03 26 GLY A C 6
ATOM 2834 O O . GLY A 1 26 ? -20.904 17.188 13.598 1.00 15.52 26 GLY A O 6
ATOM 2838 N N . SER A 1 27 ? -19.881 15.914 12.033 1.00 13.12 27 SER A N 6
ATOM 2839 C CA . SER A 1 27 ? -19.856 16.968 11.032 1.00 34.11 27 SER A CA 6
ATOM 2840 C C . SER A 1 27 ? -19.210 16.451 9.745 1.00 13.05 27 SER A C 6
ATOM 2841 O O . SER A 1 27 ? -18.294 15.632 9.791 1.00 33.04 27 SER A O 6
ATOM 2849 N N . ARG A 1 28 ? -19.714 16.951 8.627 1.00 70.33 28 ARG A N 6
ATOM 2850 C CA . ARG A 1 28 ? -19.199 16.550 7.328 1.00 43.53 28 ARG A CA 6
ATOM 2851 C C . ARG A 1 28 ? -19.465 17.643 6.291 1.00 22.32 28 ARG A C 6
ATOM 2852 O O . ARG A 1 28 ? -20.070 18.667 6.604 1.00 72.04 28 ARG A O 6
ATOM 2872 N N . ASP A 1 29 ? -18.999 17.388 5.077 1.00 43.15 29 ASP A N 6
ATOM 2873 C CA . ASP A 1 29 ? -19.178 18.337 3.992 1.00 14.34 29 ASP A CA 6
ATOM 2874 C C . ASP A 1 29 ? -18.283 19.554 4.231 1.00 64.13 29 ASP A C 6
ATOM 2875 O O . ASP A 1 29 ? -18.613 20.422 5.038 1.00 34.24 29 ASP A O 6
ATOM 2885 N N . TYR A 1 30 ? -17.170 19.580 3.515 1.00 41.51 30 TYR A N 6
ATOM 2886 C CA . TYR A 1 30 ? -16.224 20.677 3.639 1.00 11.53 30 TYR A CA 6
ATOM 2887 C C . TYR A 1 30 ? -15.926 20.979 5.109 1.00 53.13 30 TYR A C 6
ATOM 2888 O O . TYR A 1 30 ? -15.689 22.130 5.474 1.00 73.45 30 TYR A O 6
ATOM 2906 N N . ASN A 1 31 ? -15.944 19.925 5.912 1.00 24.23 31 ASN A N 6
ATOM 2907 C CA . ASN A 1 31 ? -15.678 20.064 7.334 1.00 24.22 31 ASN A CA 6
ATOM 2908 C C . ASN A 1 31 ? -16.525 21.207 7.898 1.00 75.13 31 ASN A C 6
ATOM 2909 O O . ASN A 1 31 ? -15.989 22.234 8.313 1.00 72.02 31 ASN A O 6
ATOM 2920 N N . LYS A 1 32 ? -17.831 20.990 7.894 1.00 20.01 32 LYS A N 6
ATOM 2921 C CA . LYS A 1 32 ? -18.757 21.989 8.400 1.00 20.33 32 LYS A CA 6
ATOM 2922 C C . LYS A 1 32 ? -19.032 21.720 9.881 1.00 41.32 32 LYS A C 6
ATOM 2923 O O . LYS A 1 32 ? -18.190 21.158 10.580 1.00 2.20 32 LYS A O 6
ATOM 2941 N N . ARG A 1 1 ? -2.045 -2.377 -3.035 1.00 11.00 1 ARG A N 7
ATOM 2942 C CA . ARG A 1 1 ? -3.363 -2.934 -3.283 1.00 3.05 1 ARG A CA 7
ATOM 2943 C C . ARG A 1 1 ? -3.819 -3.773 -2.087 1.00 62.23 1 ARG A C 7
ATOM 2944 O O . ARG A 1 1 ? -3.459 -4.944 -1.974 1.00 11.32 1 ARG A O 7
ATOM 2964 N N . ARG A 1 2 ? -4.602 -3.142 -1.226 1.00 41.43 2 ARG A N 7
ATOM 2965 C CA . ARG A 1 2 ? -5.111 -3.816 -0.043 1.00 63.22 2 ARG A CA 7
ATOM 2966 C C . ARG A 1 2 ? -6.619 -4.038 -0.164 1.00 1.13 2 ARG A C 7
ATOM 2967 O O . ARG A 1 2 ? -7.358 -3.849 0.801 1.00 64.44 2 ARG A O 7
ATOM 2987 N N . SER A 1 3 ? -7.032 -4.436 -1.360 1.00 44.33 3 SER A N 7
ATOM 2988 C CA . SER A 1 3 ? -8.440 -4.685 -1.621 1.00 53.52 3 SER A CA 7
ATOM 2989 C C . SER A 1 3 ? -8.726 -6.187 -1.552 1.00 64.14 3 SER A C 7
ATOM 2990 O O . SER A 1 3 ? -9.882 -6.600 -1.486 1.00 44.14 3 SER A O 7
ATOM 2998 N N . ARG A 1 4 ? -7.652 -6.963 -1.572 1.00 13.22 4 ARG A N 7
ATOM 2999 C CA . ARG A 1 4 ? -7.773 -8.410 -1.514 1.00 4.11 4 ARG A CA 7
ATOM 3000 C C . ARG A 1 4 ? -7.782 -8.884 -0.060 1.00 41.40 4 ARG A C 7
ATOM 3001 O O . ARG A 1 4 ? -8.242 -9.986 0.234 1.00 54.52 4 ARG A O 7
ATOM 3021 N N . LYS A 1 5 ? -7.270 -8.028 0.811 1.00 31.13 5 LYS A N 7
ATOM 3022 C CA . LYS A 1 5 ? -7.213 -8.344 2.229 1.00 25.30 5 LYS A CA 7
ATOM 3023 C C . LYS A 1 5 ? -8.475 -7.817 2.915 1.00 52.43 5 LYS A C 7
ATOM 3024 O O . LYS A 1 5 ? -9.280 -8.596 3.424 1.00 44.23 5 LYS A O 7
ATOM 3042 N N . ASN A 1 6 ? -8.606 -6.499 2.909 1.00 23.22 6 ASN A N 7
ATOM 3043 C CA . ASN A 1 6 ? -9.756 -5.859 3.525 1.00 41.53 6 ASN A CA 7
ATOM 3044 C C . ASN A 1 6 ? -9.786 -6.200 5.016 1.00 3.14 6 ASN A C 7
ATOM 3045 O O . ASN A 1 6 ? -9.971 -7.358 5.388 1.00 51.33 6 ASN A O 7
ATOM 3056 N N . GLY A 1 7 ? -9.600 -5.171 5.830 1.00 4.03 7 GLY A N 7
ATOM 3057 C CA . GLY A 1 7 ? -9.604 -5.348 7.272 1.00 10.12 7 GLY A CA 7
ATOM 3058 C C . GLY A 1 7 ? -8.885 -4.190 7.967 1.00 55.24 7 GLY A C 7
ATOM 3059 O O . GLY A 1 7 ? -9.197 -3.858 9.110 1.00 35.53 7 GLY A O 7
ATOM 3063 N N . ILE A 1 8 ? -7.936 -3.607 7.249 1.00 13.44 8 ILE A N 7
ATOM 3064 C CA . ILE A 1 8 ? -7.170 -2.494 7.783 1.00 34.31 8 ILE A CA 7
ATOM 3065 C C . ILE A 1 8 ? -7.468 -1.237 6.964 1.00 71.33 8 ILE A C 7
ATOM 3066 O O . ILE A 1 8 ? -7.521 -0.134 7.508 1.00 42.31 8 ILE A O 7
ATOM 3082 N N . GLY A 1 9 ? -7.653 -1.444 5.668 1.00 23.40 9 GLY A N 7
ATOM 3083 C CA . GLY A 1 9 ? -7.943 -0.340 4.768 1.00 64.01 9 GLY A CA 7
ATOM 3084 C C . GLY A 1 9 ? -9.315 0.267 5.070 1.00 23.31 9 GLY A C 7
ATOM 3085 O O . GLY A 1 9 ? -9.534 1.456 4.844 1.00 23.42 9 GLY A O 7
ATOM 3089 N N . TYR A 1 10 ? -10.202 -0.577 5.575 1.00 32.14 10 TYR A N 7
ATOM 3090 C CA . TYR A 1 10 ? -11.546 -0.138 5.910 1.00 31.33 10 TYR A CA 7
ATOM 3091 C C . TYR A 1 10 ? -11.536 0.769 7.141 1.00 62.51 10 TYR A C 7
ATOM 3092 O O . TYR A 1 10 ? -12.320 1.714 7.228 1.00 4.42 10 TYR A O 7
ATOM 3110 N N . ALA A 1 11 ? -10.638 0.452 8.064 1.00 62.43 11 ALA A N 7
ATOM 3111 C CA . ALA A 1 11 ? -10.516 1.226 9.286 1.00 51.34 11 ALA A CA 7
ATOM 3112 C C . ALA A 1 11 ? -10.207 2.683 8.933 1.00 31.44 11 ALA A C 7
ATOM 3113 O O . ALA A 1 11 ? -10.778 3.602 9.518 1.00 51.04 11 ALA A O 7
ATOM 3120 N N . ILE A 1 12 ? -9.304 2.847 7.977 1.00 10.41 12 ILE A N 7
ATOM 3121 C CA . ILE A 1 12 ? -8.912 4.177 7.540 1.00 0.11 12 ILE A CA 7
ATOM 3122 C C . ILE A 1 12 ? -10.063 4.812 6.757 1.00 73.14 12 ILE A C 7
ATOM 3123 O O . ILE A 1 12 ? -10.240 6.028 6.783 1.00 4.51 12 ILE A O 7
ATOM 3139 N N . GLY A 1 13 ? -10.816 3.958 6.078 1.00 42.02 13 GLY A N 7
ATOM 3140 C CA . GLY A 1 13 ? -11.946 4.420 5.290 1.00 33.53 13 GLY A CA 7
ATOM 3141 C C . GLY A 1 13 ? -13.069 4.937 6.190 1.00 10.52 13 GLY A C 7
ATOM 3142 O O . GLY A 1 13 ? -13.850 5.796 5.784 1.00 23.01 13 GLY A O 7
ATOM 3146 N N . TYR A 1 14 ? -13.113 4.394 7.397 1.00 14.02 14 TYR A N 7
ATOM 3147 C CA . TYR A 1 14 ? -14.128 4.789 8.360 1.00 70.43 14 TYR A CA 7
ATOM 3148 C C . TYR A 1 14 ? -13.854 6.195 8.898 1.00 14.24 14 TYR A C 7
ATOM 3149 O O . TYR A 1 14 ? -14.731 7.058 8.865 1.00 60.31 14 TYR A O 7
ATOM 3167 N N . ALA A 1 15 ? -12.634 6.382 9.381 1.00 33.33 15 ALA A N 7
ATOM 3168 C CA . ALA A 1 15 ? -12.234 7.668 9.927 1.00 61.23 15 ALA A CA 7
ATOM 3169 C C . ALA A 1 15 ? -12.083 8.676 8.785 1.00 51.23 15 ALA A C 7
ATOM 3170 O O . ALA A 1 15 ? -12.650 9.766 8.8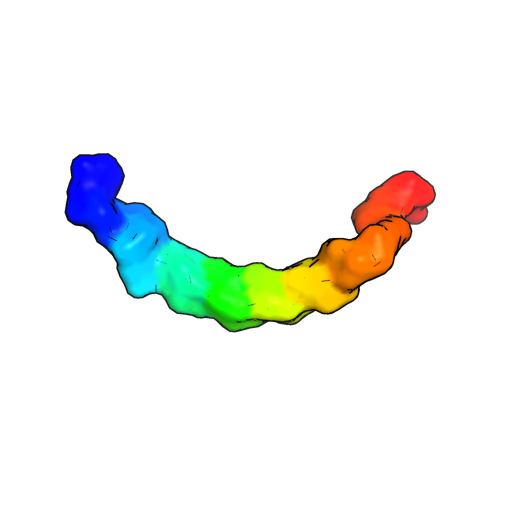36 1.00 13.42 15 ALA A O 7
ATOM 3177 N N . PHE A 1 16 ? -11.315 8.275 7.782 1.00 72.32 16 PHE A N 7
ATOM 3178 C CA . PHE A 1 16 ? -11.083 9.129 6.630 1.00 10.04 16 PHE A CA 7
ATOM 3179 C C . PHE A 1 16 ? -12.384 9.387 5.866 1.00 61.43 16 PHE A C 7
ATOM 3180 O O . PHE A 1 16 ? -12.761 10.537 5.648 1.00 11.24 16 PHE A O 7
ATOM 3197 N N . GLY A 1 17 ? -13.031 8.298 5.481 1.00 31.25 17 GLY A N 7
ATOM 3198 C CA . GLY A 1 17 ? -14.282 8.391 4.747 1.00 1.51 17 GLY A CA 7
ATOM 3199 C C . GLY A 1 17 ? -15.340 9.142 5.559 1.00 71.55 17 GLY A C 7
ATOM 3200 O O . GLY A 1 17 ? -16.307 9.656 5.000 1.00 12.31 17 GLY A O 7
ATOM 3204 N N . ALA A 1 18 ? -15.120 9.181 6.864 1.00 10.12 18 ALA A N 7
ATOM 3205 C CA . ALA A 1 18 ? -16.042 9.860 7.759 1.00 31.33 18 ALA A CA 7
ATOM 3206 C C . ALA A 1 18 ? -15.894 11.373 7.585 1.00 53.22 18 ALA A C 7
ATOM 3207 O O . ALA A 1 18 ? -16.881 12.076 7.378 1.00 31.25 18 ALA A O 7
ATOM 3214 N N . VAL A 1 19 ? -14.653 11.827 7.676 1.00 75.24 19 VAL A N 7
ATOM 3215 C CA . VAL A 1 19 ? -14.363 13.245 7.531 1.00 21.44 19 VAL A CA 7
ATOM 3216 C C . VAL A 1 19 ? -14.670 13.679 6.097 1.00 20.13 19 VAL A C 7
ATOM 3217 O O . VAL A 1 19 ? -15.179 14.777 5.873 1.00 40.13 19 VAL A O 7
ATOM 3230 N N . GLU A 1 20 ? -14.349 12.797 5.163 1.00 53.44 20 GLU A N 7
ATOM 3231 C CA . GLU A 1 20 ? -14.585 13.077 3.756 1.00 24.40 20 GLU A CA 7
ATOM 3232 C C . GLU A 1 20 ? -16.087 13.155 3.476 1.00 34.13 20 GLU A C 7
ATOM 3233 O O . GLU A 1 20 ? -16.519 13.893 2.591 1.00 2.22 20 GLU A O 7
ATOM 3246 N N . ARG A 1 21 ? -16.841 12.385 4.245 1.00 31.12 21 ARG A N 7
ATOM 3247 C CA . ARG A 1 21 ? -18.286 12.359 4.090 1.00 13.02 21 ARG A CA 7
ATOM 3248 C C . ARG A 1 21 ? -18.860 13.771 4.219 1.00 41.42 21 ARG A C 7
ATOM 3249 O O . ARG A 1 21 ? -19.790 14.135 3.501 1.00 24.24 21 ARG A O 7
ATOM 3269 N N . ALA A 1 22 ? -18.282 14.528 5.139 1.00 25.01 22 ALA A N 7
ATOM 3270 C CA . ALA A 1 22 ? -18.724 15.893 5.372 1.00 13.32 22 ALA A CA 7
ATOM 3271 C C . ALA A 1 22 ? -18.383 16.750 4.150 1.00 3.22 22 ALA A C 7
ATOM 3272 O O . ALA A 1 22 ? -19.186 17.579 3.725 1.00 34.04 22 ALA A O 7
ATOM 3279 N N . VAL A 1 23 ? -17.191 16.519 3.619 1.00 25.41 23 VAL A N 7
ATOM 3280 C CA . VAL A 1 23 ? -16.735 17.259 2.455 1.00 13.32 23 VAL A CA 7
ATOM 3281 C C . VAL A 1 23 ? -17.709 17.031 1.298 1.00 62.22 23 VAL A C 7
ATOM 3282 O O . VAL A 1 23 ? -17.776 17.836 0.370 1.00 41.33 23 VAL A O 7
ATOM 3295 N N . LEU A 1 24 ? -18.440 15.930 1.389 1.00 12.00 24 LEU A N 7
ATOM 3296 C CA . LEU A 1 24 ? -19.407 15.586 0.360 1.00 11.05 24 LEU A CA 7
ATOM 3297 C C . LEU A 1 24 ? -20.778 16.144 0.747 1.00 5.54 24 LEU A C 7
ATOM 3298 O O . LEU A 1 24 ? -21.584 16.478 -0.120 1.00 33.33 24 LEU A O 7
ATOM 3314 N N . GLY A 1 25 ? -21.000 16.230 2.051 1.00 31.43 25 GLY A N 7
ATOM 3315 C CA . GLY A 1 25 ? -22.258 16.742 2.564 1.00 73.02 25 GLY A CA 7
ATOM 3316 C C . GLY A 1 25 ? -22.944 15.712 3.464 1.00 31.34 25 GLY A C 7
ATOM 3317 O O . GLY A 1 25 ? -23.450 14.700 2.983 1.00 12.43 25 GLY A O 7
ATOM 3321 N N . GLY A 1 26 ? -22.938 16.006 4.757 1.00 0.50 26 GLY A N 7
ATOM 3322 C CA . GLY A 1 26 ? -23.552 15.118 5.729 1.00 61.40 26 GLY A CA 7
ATOM 3323 C C . GLY A 1 26 ? -24.590 15.861 6.572 1.00 23.03 26 GLY A C 7
ATOM 3324 O O . GLY A 1 26 ? -25.764 15.924 6.205 1.00 15.52 26 GLY A O 7
ATOM 3328 N N . SER A 1 27 ? -24.122 16.408 7.684 1.00 13.12 27 SER A N 7
ATOM 3329 C CA . SER A 1 27 ? -24.995 17.145 8.581 1.00 34.11 27 SER A CA 7
ATOM 3330 C C . SER A 1 27 ? -24.179 17.742 9.730 1.00 13.05 27 SER A C 7
ATOM 3331 O O . SER A 1 27 ? -23.219 17.133 10.197 1.00 33.04 27 SER A O 7
ATOM 3339 N N . ARG A 1 28 ? -24.593 18.927 10.153 1.00 70.33 28 ARG A N 7
ATOM 3340 C CA . ARG A 1 28 ? -23.915 19.615 11.238 1.00 43.53 28 ARG A CA 7
ATOM 3341 C C . ARG A 1 28 ? -24.886 20.544 11.968 1.00 22.32 28 ARG A C 7
ATOM 3342 O O . ARG A 1 28 ? -24.649 21.748 12.060 1.00 72.04 28 ARG A O 7
ATOM 3362 N N . ASP A 1 29 ? -25.959 19.950 12.470 1.00 43.15 29 ASP A N 7
ATOM 3363 C CA . ASP A 1 29 ? -26.967 20.710 13.189 1.00 14.34 29 ASP A CA 7
ATOM 3364 C C . ASP A 1 29 ? -27.050 20.202 14.631 1.00 64.13 29 ASP A C 7
ATOM 3365 O O . ASP A 1 29 ? -28.118 20.222 15.239 1.00 34.24 29 ASP A O 7
ATOM 3375 N N . TYR A 1 30 ? -25.908 19.760 15.134 1.00 41.51 30 TYR A N 7
ATOM 3376 C CA . TYR A 1 30 ? -25.837 19.248 16.492 1.00 11.53 30 TYR A CA 7
ATOM 3377 C C . TYR A 1 30 ? -24.936 20.125 17.363 1.00 53.13 30 TYR A C 7
ATOM 3378 O O . TYR A 1 30 ? -23.968 19.641 17.947 1.00 73.45 30 TYR A O 7
ATOM 3396 N N . ASN A 1 31 ? -25.286 21.402 17.424 1.00 24.23 31 ASN A N 7
ATOM 3397 C CA . ASN A 1 31 ? -24.522 22.351 18.213 1.00 24.22 31 ASN A CA 7
ATOM 3398 C C . ASN A 1 31 ? -23.057 22.313 17.772 1.00 75.13 31 ASN A C 7
ATOM 3399 O O . ASN A 1 31 ? -22.161 22.624 18.556 1.00 72.02 31 ASN A O 7
ATOM 3410 N N . LYS A 1 32 ? -22.860 21.929 16.520 1.00 20.01 32 LYS A N 7
ATOM 3411 C CA . LYS A 1 32 ? -21.519 21.845 15.966 1.00 20.33 32 LYS A CA 7
ATOM 3412 C C . LYS A 1 32 ? -21.591 21.994 14.444 1.00 41.32 32 LYS A C 7
ATOM 3413 O O . LYS A 1 32 ? -20.830 21.357 13.718 1.00 2.20 32 LYS A O 7
ATOM 3431 N N . ARG A 1 1 ? 1.470 4.139 3.627 1.00 11.00 1 ARG A N 8
ATOM 3432 C CA . ARG A 1 1 ? 0.964 3.673 2.346 1.00 3.05 1 ARG A CA 8
ATOM 3433 C C . ARG A 1 1 ? -0.492 3.223 2.483 1.00 62.23 1 ARG A C 8
ATOM 3434 O O . ARG A 1 1 ? -1.028 3.171 3.589 1.00 11.32 1 ARG A O 8
ATOM 3454 N N . ARG A 1 2 ? -1.089 2.910 1.343 1.00 41.43 2 ARG A N 8
ATOM 3455 C CA . ARG A 1 2 ? -2.474 2.466 1.321 1.00 63.22 2 ARG A CA 8
ATOM 3456 C C . ARG A 1 2 ? -2.657 1.351 0.290 1.00 1.13 2 ARG A C 8
ATOM 3457 O O . ARG A 1 2 ? -3.655 1.323 -0.429 1.00 64.44 2 ARG A O 8
ATOM 3477 N N . SER A 1 3 ? -1.679 0.459 0.251 1.00 44.33 3 SER A N 8
ATOM 3478 C CA . SER A 1 3 ? -1.720 -0.656 -0.681 1.00 53.52 3 SER A CA 8
ATOM 3479 C C . SER A 1 3 ? -1.901 -1.969 0.083 1.00 64.14 3 SER A C 8
ATOM 3480 O O . SER A 1 3 ? -2.364 -2.960 -0.480 1.00 44.14 3 SER A O 8
ATOM 3488 N N . ARG A 1 4 ? -1.528 -1.935 1.353 1.00 13.22 4 ARG A N 8
ATOM 3489 C CA . ARG A 1 4 ? -1.642 -3.111 2.200 1.00 4.11 4 ARG A CA 8
ATOM 3490 C C . ARG A 1 4 ? -3.007 -3.134 2.891 1.00 41.40 4 ARG A C 8
ATOM 3491 O O . ARG A 1 4 ? -3.474 -4.191 3.314 1.00 54.52 4 ARG A O 8
ATOM 3511 N N . LYS A 1 5 ? -3.608 -1.957 2.986 1.00 31.13 5 LYS A N 8
ATOM 3512 C CA . LYS A 1 5 ? -4.909 -1.830 3.620 1.00 25.30 5 LYS A CA 8
ATOM 3513 C C . LYS A 1 5 ? -5.999 -1.867 2.546 1.00 52.43 5 LYS A C 8
ATOM 3514 O O . LYS A 1 5 ? -7.104 -1.370 2.762 1.00 44.23 5 LYS A O 8
ATOM 3532 N N . ASN A 1 6 ? -5.651 -2.459 1.414 1.00 23.22 6 ASN A N 8
ATOM 3533 C CA . ASN A 1 6 ? -6.585 -2.566 0.306 1.00 41.53 6 ASN A CA 8
ATOM 3534 C C . ASN A 1 6 ? -7.108 -4.001 0.224 1.00 3.14 6 ASN A C 8
ATOM 3535 O O . ASN A 1 6 ? -6.611 -4.803 -0.565 1.00 51.33 6 ASN A O 8
ATOM 3546 N N . GLY A 1 7 ? -8.105 -4.284 1.050 1.00 4.03 7 GLY A N 8
ATOM 3547 C CA . GLY A 1 7 ? -8.700 -5.608 1.081 1.00 10.12 7 GLY A CA 8
ATOM 3548 C C . GLY A 1 7 ? -9.362 -5.882 2.433 1.00 55.24 7 GLY A C 8
ATOM 3549 O O . GLY A 1 7 ? -10.417 -6.508 2.497 1.00 35.53 7 GLY A O 8
ATOM 3553 N N . ILE A 1 8 ? -8.711 -5.398 3.482 1.00 13.44 8 ILE A N 8
ATOM 3554 C CA . ILE A 1 8 ? -9.222 -5.583 4.829 1.00 34.31 8 ILE A CA 8
ATOM 3555 C C . ILE A 1 8 ? -9.584 -4.219 5.424 1.00 71.33 8 ILE A C 8
ATOM 3556 O O . ILE A 1 8 ? -10.560 -4.100 6.162 1.00 42.31 8 ILE A O 8
ATOM 3572 N N . GLY A 1 9 ? -8.777 -3.226 5.079 1.00 23.40 9 GLY A N 8
ATOM 3573 C CA . GLY A 1 9 ? -9.000 -1.877 5.570 1.00 64.01 9 GLY A CA 8
ATOM 3574 C C . GLY A 1 9 ? -10.269 -1.276 4.962 1.00 23.31 9 GLY A C 8
ATOM 3575 O O . GLY A 1 9 ? -10.912 -0.424 5.575 1.00 23.42 9 GLY A O 8
ATOM 3579 N N . TYR A 1 10 ? -10.593 -1.742 3.765 1.00 32.14 10 TYR A N 8
ATOM 3580 C CA . TYR A 1 10 ? -11.773 -1.261 3.068 1.00 31.33 10 TYR A CA 8
ATOM 3581 C C . TYR A 1 10 ? -13.051 -1.770 3.738 1.00 62.51 10 TYR A C 8
ATOM 3582 O O . TYR A 1 10 ? -14.076 -1.088 3.727 1.00 4.42 10 TYR A O 8
ATOM 3600 N N . ALA A 1 11 ? -12.949 -2.962 4.305 1.00 62.43 11 ALA A N 8
ATOM 3601 C CA . ALA A 1 11 ? -14.084 -3.570 4.979 1.00 51.34 11 ALA A CA 8
ATOM 3602 C C . ALA A 1 11 ? -14.525 -2.672 6.137 1.00 31.44 11 ALA A C 8
ATOM 3603 O O . ALA A 1 11 ? -15.714 -2.397 6.295 1.00 51.04 11 ALA A O 8
ATOM 3610 N N . ILE A 1 12 ? -13.545 -2.240 6.915 1.00 10.41 12 ILE A N 8
ATOM 3611 C CA . ILE A 1 12 ? -13.816 -1.378 8.054 1.00 0.11 12 ILE A CA 8
ATOM 3612 C C . ILE A 1 12 ? -14.149 0.029 7.555 1.00 73.14 12 ILE A C 8
ATOM 3613 O O . ILE A 1 12 ? -15.081 0.663 8.048 1.00 4.51 12 ILE A O 8
ATOM 3629 N N . GLY A 1 13 ? -13.370 0.476 6.581 1.00 42.02 13 GLY A N 8
ATOM 3630 C CA . GLY A 1 13 ? -13.570 1.798 6.009 1.00 33.53 13 GLY A CA 8
ATOM 3631 C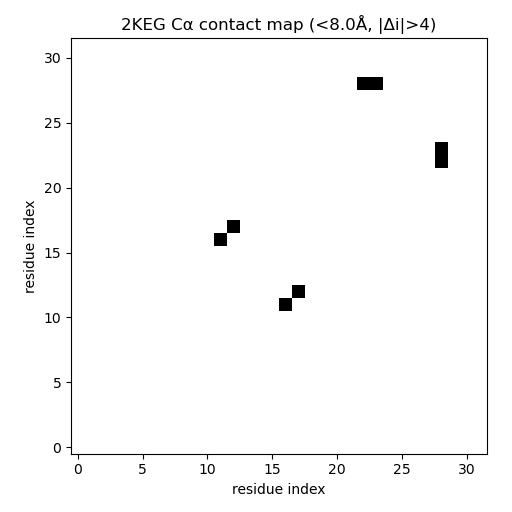 C . GLY A 1 13 ? -14.958 1.915 5.375 1.00 10.52 13 GLY A C 8
ATOM 3632 O O . GLY A 1 13 ? -15.518 3.008 5.299 1.00 23.01 13 GLY A O 8
ATOM 3636 N N . TYR A 1 14 ? -15.471 0.776 4.935 1.00 14.02 14 TYR A N 8
ATOM 3637 C CA . TYR A 1 14 ? -16.781 0.738 4.309 1.00 70.43 14 TYR A CA 8
ATOM 3638 C C . TYR A 1 14 ? -17.881 1.072 5.320 1.00 14.24 14 TYR A C 8
ATOM 3639 O O . TYR A 1 14 ? -18.737 1.916 5.057 1.00 60.31 14 TYR A O 8
ATOM 3657 N N . ALA A 1 15 ? -17.823 0.391 6.455 1.00 33.33 15 ALA A N 8
ATOM 3658 C CA . ALA A 1 15 ? -18.803 0.605 7.506 1.00 61.23 15 ALA A CA 8
ATOM 3659 C C . ALA A 1 15 ? -18.566 1.972 8.150 1.00 51.23 15 ALA A C 8
ATOM 3660 O O . ALA A 1 15 ? -19.491 2.774 8.271 1.00 13.42 15 ALA A O 8
ATOM 3667 N N . PHE A 1 16 ? -17.321 2.197 8.544 1.00 72.32 16 PHE A N 8
ATOM 3668 C CA . PHE A 1 16 ? -16.950 3.454 9.172 1.00 10.04 16 PHE A CA 8
ATOM 3669 C C . PHE A 1 16 ? -17.312 4.641 8.277 1.00 61.43 16 PHE A C 8
ATOM 3670 O O . PHE A 1 16 ? -18.020 5.552 8.704 1.00 11.24 16 PHE A O 8
ATOM 3687 N N . GLY A 1 17 ? -16.808 4.593 7.053 1.00 31.25 17 GLY A N 8
ATOM 3688 C CA . GLY A 1 17 ? -17.069 5.653 6.094 1.00 1.51 17 GLY A CA 8
ATOM 3689 C C . GLY A 1 17 ? -18.558 5.727 5.749 1.00 71.55 17 GLY A C 8
ATOM 3690 O O . GLY A 1 17 ? -19.052 6.773 5.333 1.00 12.31 17 GLY A O 8
ATOM 3694 N N . ALA A 1 18 ? -19.232 4.601 5.934 1.00 10.12 18 ALA A N 8
ATOM 3695 C CA . ALA A 1 18 ? -20.655 4.524 5.647 1.00 31.33 18 ALA A CA 8
ATOM 3696 C C . ALA A 1 18 ? -21.430 5.284 6.726 1.00 53.22 18 ALA A C 8
ATOM 3697 O O . ALA A 1 18 ? -22.341 6.049 6.418 1.00 31.25 18 ALA A O 8
ATOM 3704 N N . VAL A 1 19 ? -21.038 5.046 7.969 1.00 75.24 19 VAL A N 8
ATOM 3705 C CA . VAL A 1 19 ? -21.684 5.699 9.096 1.00 21.44 19 VAL A CA 8
ATOM 3706 C C . VAL A 1 19 ? -21.254 7.166 9.144 1.00 20.13 19 VAL A C 8
ATOM 3707 O O . VAL A 1 19 ? -22.037 8.033 9.529 1.00 40.13 19 VAL A O 8
ATOM 3720 N N . GLU A 1 20 ? -20.011 7.399 8.748 1.00 53.44 20 GLU A N 8
ATOM 3721 C CA . GLU A 1 20 ? -19.468 8.747 8.741 1.00 24.40 20 GLU A CA 8
ATOM 3722 C C . GLU A 1 20 ? -20.151 9.590 7.664 1.00 34.13 20 GLU A C 8
ATOM 3723 O O . GLU A 1 20 ? -20.311 10.799 7.824 1.00 2.22 20 GLU A O 8
ATOM 3736 N N . ARG A 1 21 ? -20.537 8.918 6.589 1.00 31.12 21 ARG A N 8
ATOM 3737 C CA . ARG A 1 21 ? -21.201 9.590 5.484 1.00 13.02 21 ARG A CA 8
ATOM 3738 C C . ARG A 1 21 ? -22.422 10.363 5.989 1.00 41.42 21 ARG A C 8
ATOM 3739 O O . ARG A 1 21 ? -22.731 11.441 5.485 1.00 24.24 21 ARG A O 8
ATOM 3759 N N . ALA A 1 22 ? -23.084 9.780 6.978 1.00 25.01 22 ALA A N 8
ATOM 3760 C CA . ALA A 1 22 ? -24.263 10.399 7.556 1.00 13.32 22 ALA A CA 8
ATOM 3761 C C . ALA A 1 22 ? -23.844 11.624 8.373 1.00 3.22 22 ALA A C 8
ATOM 3762 O O . ALA A 1 22 ? -24.616 12.569 8.523 1.00 34.04 22 ALA A O 8
ATOM 3769 N N . VAL A 1 23 ? -22.621 11.567 8.878 1.00 25.41 23 VAL A N 8
ATOM 3770 C CA . VAL A 1 23 ? -22.089 12.659 9.675 1.00 13.32 23 VAL A CA 8
ATOM 3771 C C . VAL A 1 23 ? -21.639 13.789 8.748 1.00 62.22 23 VAL A C 8
ATOM 3772 O O . VAL A 1 23 ? -21.792 14.964 9.076 1.00 41.33 23 VAL A O 8
ATOM 3785 N N . LEU A 1 24 ? -21.093 13.395 7.607 1.00 12.00 24 LEU A N 8
ATOM 3786 C CA . LEU A 1 24 ? -20.621 14.360 6.629 1.00 11.05 24 LEU A CA 8
ATOM 3787 C C . LEU A 1 24 ? -21.765 14.720 5.680 1.00 5.54 24 LEU A C 8
ATOM 3788 O O . LEU A 1 24 ? -21.539 15.314 4.627 1.00 33.33 24 LEU A O 8
ATOM 3804 N N . GLY A 1 25 ? -22.968 14.345 6.086 1.00 31.43 25 GLY A N 8
ATOM 3805 C CA . GLY A 1 25 ? -24.149 14.621 5.285 1.00 73.02 25 GLY A CA 8
ATOM 3806 C C . GLY A 1 25 ? -24.205 16.096 4.882 1.00 31.34 25 GLY A C 8
ATOM 3807 O O . GLY A 1 25 ? -24.660 16.427 3.788 1.00 12.43 25 GLY A O 8
ATOM 3811 N N . GLY A 1 26 ? -23.736 16.942 5.787 1.00 0.50 26 GLY A N 8
ATOM 3812 C CA . GLY A 1 26 ? -23.726 18.373 5.539 1.00 61.40 26 GLY A CA 8
ATOM 3813 C C . GLY A 1 26 ? -23.933 19.156 6.837 1.00 23.03 26 GLY A C 8
ATOM 3814 O O . GLY A 1 26 ? -25.040 19.198 7.372 1.00 15.52 26 GLY A O 8
ATOM 3818 N N . SER A 1 27 ? -22.849 19.757 7.307 1.00 13.12 27 SER A N 8
ATOM 3819 C CA . SER A 1 27 ? -22.898 20.536 8.532 1.00 34.11 27 SER A CA 8
ATOM 3820 C C . SER A 1 27 ? -21.649 21.412 8.645 1.00 13.05 27 SER A C 8
ATOM 3821 O O . SER A 1 27 ? -20.545 20.970 8.329 1.00 33.04 27 SER A O 8
ATOM 3829 N N . ARG A 1 28 ? -21.864 22.639 9.097 1.00 70.33 28 ARG A N 8
ATOM 3830 C CA . ARG A 1 28 ? -20.769 23.581 9.256 1.00 43.53 28 ARG A CA 8
ATOM 3831 C C . ARG A 1 28 ? -21.056 24.538 10.414 1.00 22.32 28 ARG A C 8
ATOM 3832 O O . ARG A 1 28 ? -22.120 25.153 10.468 1.00 72.04 28 ARG A O 8
ATOM 3852 N N . ASP A 1 29 ? -20.088 24.635 11.314 1.00 43.15 29 ASP A N 8
ATOM 3853 C CA . ASP A 1 29 ? -20.223 25.506 12.468 1.00 14.34 29 ASP A CA 8
ATOM 3854 C C . ASP A 1 29 ? -18.834 25.936 12.942 1.00 64.13 29 ASP A C 8
ATOM 3855 O O . ASP A 1 29 ? -18.550 25.921 14.140 1.00 34.24 29 ASP A O 8
ATOM 3865 N N . TYR A 1 30 ? -18.003 26.309 11.979 1.00 41.51 30 TYR A N 8
ATOM 3866 C CA . TYR A 1 30 ? -16.650 26.742 12.284 1.00 11.53 30 TYR A CA 8
ATOM 3867 C C . TYR A 1 30 ? -16.131 27.708 11.217 1.00 53.13 30 TYR A C 8
ATOM 3868 O O . TYR A 1 30 ? -15.870 27.306 10.084 1.00 73.45 30 TYR A O 8
ATOM 3886 N N . ASN A 1 31 ? -15.996 28.965 11.616 1.00 24.23 31 ASN A N 8
ATOM 3887 C CA . ASN A 1 31 ? -15.512 29.991 10.709 1.00 24.22 31 ASN A CA 8
ATOM 3888 C C . ASN A 1 31 ? -14.527 30.897 11.449 1.00 75.13 31 ASN A C 8
ATOM 3889 O O . ASN A 1 31 ? -14.922 31.908 12.028 1.00 72.02 31 ASN A O 8
ATOM 3900 N N . LYS A 1 32 ? -13.262 30.503 11.407 1.00 20.01 32 LYS A N 8
ATOM 3901 C CA . LYS A 1 32 ? -12.218 31.268 12.067 1.00 20.33 32 LYS A CA 8
ATOM 3902 C C . LYS A 1 32 ? -12.320 31.064 13.579 1.00 41.32 32 LYS A C 8
ATOM 3903 O O . LYS A 1 32 ? -11.983 29.996 14.089 1.00 2.20 32 LYS A O 8
ATOM 3921 N N . ARG A 1 1 ? -0.362 -7.388 5.398 1.00 11.00 1 ARG A N 9
ATOM 3922 C CA . ARG A 1 1 ? 0.739 -7.327 4.451 1.00 3.05 1 ARG A CA 9
ATOM 3923 C C . ARG A 1 1 ? 0.452 -6.286 3.369 1.00 62.23 1 ARG A C 9
ATOM 3924 O O . ARG A 1 1 ? 0.278 -6.630 2.201 1.00 11.32 1 ARG A O 9
ATOM 3944 N N . ARG A 1 2 ? 0.409 -5.031 3.795 1.00 41.43 2 ARG A N 9
ATOM 3945 C CA . ARG A 1 2 ? 0.144 -3.937 2.877 1.00 63.22 2 ARG A CA 9
ATOM 3946 C C . ARG A 1 2 ? -1.188 -4.158 2.158 1.00 1.13 2 ARG A C 9
ATOM 3947 O O . ARG A 1 2 ? -1.215 -4.668 1.038 1.00 64.44 2 ARG A O 9
ATOM 3967 N N . SER A 1 3 ? -2.259 -3.764 2.830 1.00 44.33 3 SER A N 9
ATOM 3968 C CA . SER A 1 3 ? -3.591 -3.913 2.268 1.00 53.52 3 SER A CA 9
ATOM 3969 C C . SER A 1 3 ? -4.637 -3.866 3.384 1.00 64.14 3 SER A C 9
ATOM 3970 O O . SER A 1 3 ? -5.784 -3.486 3.149 1.00 44.14 3 SER A O 9
ATOM 3978 N N . ARG A 1 4 ? -4.205 -4.258 4.573 1.00 13.22 4 ARG A N 9
ATOM 3979 C CA . ARG A 1 4 ? -5.090 -4.265 5.726 1.00 4.11 4 ARG A CA 9
ATOM 3980 C C . ARG A 1 4 ? -5.136 -2.877 6.369 1.00 41.40 4 ARG A C 9
ATOM 3981 O O . ARG A 1 4 ? -6.002 -2.602 7.198 1.00 54.52 4 ARG A O 9
ATOM 4001 N N . LYS A 1 5 ? -4.192 -2.041 5.964 1.00 31.13 5 LYS A N 9
ATOM 4002 C CA . LYS A 1 5 ? -4.114 -0.689 6.490 1.00 25.30 5 LYS A CA 9
ATOM 4003 C C . LYS A 1 5 ? -5.030 0.226 5.673 1.00 52.43 5 LYS A C 9
ATOM 4004 O O . LYS A 1 5 ? -5.877 0.922 6.231 1.00 44.23 5 LYS A O 9
ATOM 4022 N N . ASN A 1 6 ? -4.828 0.194 4.364 1.00 23.22 6 ASN A N 9
ATOM 4023 C CA . ASN A 1 6 ? -5.625 1.011 3.464 1.00 41.53 6 ASN A CA 9
ATOM 4024 C C . ASN A 1 6 ? -5.505 0.461 2.042 1.00 3.14 6 ASN A C 9
ATOM 4025 O O . ASN A 1 6 ? -4.419 0.449 1.466 1.00 51.33 6 ASN A O 9
ATOM 4036 N N . GLY A 1 7 ? -6.639 0.020 1.516 1.00 4.03 7 GLY A N 9
ATOM 4037 C CA . GLY A 1 7 ? -6.675 -0.530 0.171 1.00 10.12 7 GLY A CA 9
ATOM 4038 C C . GLY A 1 7 ? -7.916 -1.400 -0.032 1.00 55.24 7 GLY A C 9
ATOM 4039 O O . GLY A 1 7 ? -7.967 -2.536 0.438 1.00 35.53 7 GLY A O 9
ATOM 4043 N N . ILE A 1 8 ? -8.888 -0.835 -0.733 1.00 13.44 8 ILE A N 9
ATOM 4044 C CA . ILE A 1 8 ? -10.127 -1.544 -1.005 1.00 34.31 8 ILE A CA 9
ATOM 4045 C C . ILE A 1 8 ? -11.107 -1.307 0.145 1.00 71.33 8 ILE A C 9
ATOM 4046 O O . ILE A 1 8 ? -12.293 -1.617 0.029 1.00 42.31 8 ILE A O 9
ATOM 4062 N N . GLY A 1 9 ? -10.578 -0.760 1.229 1.00 23.40 9 GLY A N 9
ATOM 4063 C CA . GLY A 1 9 ? -11.393 -0.478 2.399 1.00 64.01 9 GLY A CA 9
ATOM 4064 C C . GLY A 1 9 ? -11.497 1.030 2.643 1.00 23.31 9 GLY A C 9
ATOM 4065 O O . GLY A 1 9 ? -12.308 1.476 3.454 1.00 23.42 9 GLY A O 9
ATOM 4069 N N . TYR A 1 10 ? -10.666 1.772 1.928 1.00 32.14 10 TYR A N 9
ATOM 4070 C CA . TYR A 1 10 ? -10.655 3.219 2.057 1.00 31.33 10 TYR A CA 9
ATOM 4071 C C . TYR A 1 10 ? -11.915 3.834 1.443 1.00 62.51 10 TYR A C 9
ATOM 4072 O O . TYR A 1 10 ? -12.490 4.767 2.001 1.00 4.42 10 TYR A O 9
ATOM 4090 N N . ALA A 1 11 ? -12.307 3.286 0.302 1.00 62.43 11 ALA A N 9
ATOM 4091 C CA . ALA A 1 11 ? -13.488 3.768 -0.393 1.00 51.34 11 ALA A CA 9
ATOM 4092 C C . ALA A 1 11 ? -14.692 3.697 0.547 1.00 31.44 11 ALA A C 9
ATOM 4093 O O . ALA A 1 11 ? -15.350 4.706 0.797 1.00 51.04 11 ALA A O 9
ATOM 4100 N N . ILE A 1 12 ? -14.946 2.495 1.043 1.00 10.41 12 ILE A N 9
ATOM 4101 C CA . ILE A 1 12 ? -16.060 2.278 1.951 1.00 0.11 12 ILE A CA 9
ATOM 4102 C C . ILE A 1 12 ? -15.822 3.066 3.240 1.00 73.14 12 ILE A C 9
ATOM 4103 O O . ILE A 1 12 ? -16.766 3.561 3.852 1.00 4.51 12 ILE A O 9
ATOM 4119 N N . GLY A 1 13 ? -14.553 3.157 3.615 1.00 42.02 13 GLY A N 9
ATOM 4120 C CA . GLY A 1 13 ? -14.179 3.876 4.821 1.00 33.53 13 GLY A CA 9
ATOM 4121 C C . GLY A 1 13 ? -14.458 5.373 4.675 1.00 10.52 13 GLY A C 9
ATOM 4122 O O . GLY A 1 13 ? -14.769 6.048 5.655 1.00 23.01 13 GLY A O 9
ATOM 4126 N N . TYR A 1 14 ? -14.336 5.848 3.445 1.00 14.02 14 TYR A N 9
ATOM 4127 C CA . TYR A 1 14 ? -14.571 7.253 3.158 1.00 70.43 14 TYR A CA 9
ATOM 4128 C C . TYR A 1 14 ? -16.062 7.584 3.222 1.00 14.24 14 TYR A C 9
ATOM 4129 O O . TYR A 1 14 ? -16.448 8.632 3.738 1.00 60.31 14 TYR A O 9
ATOM 4147 N N . ALA A 1 15 ? -16.862 6.671 2.691 1.00 33.33 15 ALA A N 9
ATOM 4148 C CA . ALA A 1 15 ? -18.304 6.853 2.682 1.00 61.23 15 ALA A CA 9
ATOM 4149 C C . ALA A 1 15 ? -18.842 6.701 4.105 1.00 51.23 15 ALA A C 9
ATOM 4150 O O . ALA A 1 15 ? -19.579 7.559 4.588 1.00 13.42 15 ALA A O 9
ATOM 4157 N N . PHE A 1 16 ? -18.452 5.604 4.738 1.00 72.32 16 PHE A N 9
ATOM 4158 C CA . PHE A 1 16 ? -18.886 5.329 6.096 1.00 10.04 16 PHE A CA 9
ATOM 4159 C C . PHE A 1 16 ? -18.288 6.339 7.078 1.00 61.43 16 PHE A C 9
ATOM 4160 O O . PHE A 1 16 ? -19.017 6.992 7.823 1.00 11.24 16 PHE A O 9
ATOM 4177 N N . GLY A 1 17 ? -16.968 6.435 7.047 1.00 31.25 17 GLY A N 9
ATOM 4178 C CA . GLY A 1 17 ? -16.263 7.354 7.925 1.00 1.51 17 GLY A CA 9
ATOM 4179 C C . GLY A 1 17 ? -16.746 8.791 7.715 1.00 71.55 17 GLY A C 9
ATOM 4180 O O . GLY A 1 17 ? -16.639 9.623 8.614 1.00 12.31 17 GLY A O 9
ATOM 4184 N N . ALA A 1 18 ? -17.267 9.038 6.522 1.00 10.12 18 ALA A N 9
ATOM 4185 C CA . ALA A 1 18 ? -17.765 10.360 6.182 1.00 31.33 18 ALA A CA 9
ATOM 4186 C C . ALA A 1 18 ? -18.985 10.677 7.049 1.00 53.22 18 ALA A C 9
ATOM 4187 O O . ALA A 1 18 ? -19.040 11.726 7.691 1.00 31.25 18 ALA A O 9
ATOM 4194 N N . VAL A 1 19 ? -19.935 9.753 7.040 1.00 75.24 19 VAL A N 9
ATOM 4195 C CA . VAL A 1 19 ? -21.151 9.922 7.818 1.00 21.44 19 VAL A CA 9
ATOM 4196 C C . VAL A 1 19 ? -20.821 9.795 9.306 1.00 20.13 19 VAL A C 9
ATOM 4197 O O . VAL A 1 19 ? -21.423 10.472 10.138 1.00 40.13 19 VAL A O 9
ATOM 4210 N N . GLU A 1 20 ? -19.866 8.924 9.596 1.00 53.44 20 GLU A N 9
ATOM 4211 C CA . GLU A 1 20 ? -19.449 8.700 10.970 1.00 24.40 20 GLU A CA 9
ATOM 4212 C C . GLU A 1 20 ? -18.679 9.913 11.495 1.00 34.13 20 GLU A C 9
ATOM 4213 O O . GLU A 1 20 ? -18.723 10.212 12.688 1.00 2.22 20 GLU A O 9
ATOM 4226 N N . ARG A 1 21 ? -17.992 10.579 10.579 1.00 31.12 21 ARG A N 9
ATOM 4227 C CA . ARG A 1 21 ? -17.213 11.753 10.935 1.00 13.02 21 ARG A CA 9
ATOM 4228 C C . ARG A 1 21 ? -18.095 12.779 11.652 1.00 41.42 21 ARG A C 9
ATOM 4229 O O . ARG A 1 21 ? -17.639 13.466 12.563 1.00 24.24 21 ARG A O 9
ATOM 4249 N N . ALA A 1 22 ? -19.343 12.848 11.210 1.00 25.01 22 ALA A N 9
ATOM 4250 C CA . ALA A 1 22 ? -20.293 13.778 11.797 1.00 13.32 22 ALA A CA 9
ATOM 4251 C C . ALA A 1 22 ? -20.650 13.311 13.210 1.00 3.22 22 ALA A C 9
ATOM 4252 O O . ALA A 1 22 ? -20.911 14.129 14.091 1.00 34.04 22 ALA A O 9
ATOM 4259 N N . VAL A 1 23 ? -20.650 11.997 13.382 1.00 25.41 23 VAL A N 9
ATOM 4260 C CA . VAL A 1 23 ? -20.971 11.412 14.672 1.00 13.32 23 VAL A CA 9
ATOM 4261 C C . VAL A 1 23 ? -19.920 11.841 15.698 1.00 62.22 23 VAL A C 9
ATOM 4262 O O . VAL A 1 23 ? -20.172 11.808 16.902 1.00 41.33 23 VAL A O 9
ATOM 4275 N N . LEU A 1 24 ? -18.764 12.235 15.184 1.00 12.00 24 LEU A N 9
ATOM 4276 C CA . LEU A 1 24 ? -17.675 12.670 16.041 1.00 11.05 24 LEU A CA 9
ATOM 4277 C C . LEU A 1 24 ? -17.557 14.195 15.975 1.00 5.54 24 LEU A C 9
ATOM 4278 O O . LEU A 1 24 ? -16.557 14.764 16.409 1.00 33.33 24 LEU A O 9
ATOM 4294 N N . GLY A 1 25 ? -18.595 14.813 15.429 1.00 31.43 25 GLY A N 9
ATOM 4295 C CA . GLY A 1 25 ? -18.622 16.260 15.301 1.00 73.02 25 GLY A CA 9
ATOM 4296 C C . GLY A 1 25 ? -20.058 16.785 15.313 1.00 31.34 25 GLY A C 9
ATOM 4297 O O . GLY A 1 25 ? -20.707 16.810 16.358 1.00 12.43 25 GLY A O 9
ATOM 4301 N N . GLY A 1 26 ? -20.515 17.192 14.138 1.00 0.50 26 GLY A N 9
ATOM 4302 C CA . GLY A 1 26 ? -21.864 17.716 13.999 1.00 61.40 26 GLY A CA 9
ATOM 4303 C C . GLY A 1 26 ? -21.939 18.745 12.870 1.00 23.03 26 GLY A C 9
ATOM 4304 O O . GLY A 1 26 ? -21.422 19.853 13.001 1.00 15.52 26 GLY A O 9
ATOM 4308 N N . SER A 1 27 ? -22.588 18.342 11.787 1.00 13.12 27 SER A N 9
ATOM 4309 C CA . SER A 1 27 ? -22.737 19.217 10.635 1.00 34.11 27 SER A CA 9
ATOM 4310 C C . SER A 1 27 ? -23.239 18.416 9.433 1.00 13.05 27 SER A C 9
ATOM 4311 O O . SER A 1 27 ? -22.795 17.293 9.200 1.00 33.04 27 SER A O 9
ATOM 4319 N N . ARG A 1 28 ? -24.159 19.025 8.699 1.00 70.33 28 ARG A N 9
ATOM 4320 C CA . ARG A 1 28 ? -24.728 18.384 7.526 1.00 43.53 28 ARG A CA 9
ATOM 4321 C C . ARG A 1 28 ? -24.938 19.408 6.410 1.00 22.32 28 ARG A C 9
ATOM 4322 O O . ARG A 1 28 ? -26.013 19.471 5.816 1.00 72.04 28 ARG A O 9
ATOM 4342 N N . ASP A 1 29 ? -23.895 20.187 6.160 1.00 43.15 29 ASP A N 9
ATOM 4343 C CA . ASP A 1 29 ? -23.952 21.205 5.126 1.00 14.34 29 ASP A CA 9
ATOM 4344 C C . ASP A 1 29 ? -23.510 20.598 3.793 1.00 64.13 29 ASP A C 9
ATOM 4345 O O . ASP A 1 29 ? -24.307 20.485 2.863 1.00 34.24 29 ASP A O 9
ATOM 4355 N N . TYR A 1 30 ? -22.239 20.226 3.742 1.00 41.51 30 TYR A N 9
ATOM 4356 C CA . TYR A 1 30 ? -21.681 19.634 2.538 1.00 11.53 30 TYR A CA 9
ATOM 4357 C C . TYR A 1 30 ? -20.584 18.625 2.881 1.00 53.13 30 TYR A C 9
ATOM 4358 O O . TYR A 1 30 ? -20.850 17.429 2.999 1.00 73.45 30 TYR A O 9
ATOM 4376 N N . ASN A 1 31 ? -19.374 19.142 3.032 1.00 24.23 31 ASN A N 9
ATOM 4377 C CA . ASN A 1 31 ? -18.236 18.301 3.360 1.00 24.22 31 ASN A CA 9
ATOM 4378 C C . ASN A 1 31 ? -17.411 18.971 4.461 1.00 75.13 31 ASN A C 9
ATOM 4379 O O . ASN A 1 31 ? -16.190 18.831 4.500 1.00 72.02 31 ASN A O 9
ATOM 4390 N N . LYS A 1 32 ? -18.113 19.685 5.329 1.00 20.01 32 LYS A N 9
ATOM 4391 C CA . LYS A 1 32 ? -17.462 20.378 6.428 1.00 20.33 32 LYS A CA 9
ATOM 4392 C C . LYS A 1 32 ? -18.106 19.950 7.748 1.00 41.32 32 LYS A C 9
ATOM 4393 O O . LYS A 1 32 ? -18.281 18.759 8.000 1.00 2.20 32 LYS A O 9
ATOM 4411 N N . ARG A 1 1 ? 1.961 0.668 3.687 1.00 11.00 1 ARG A N 10
ATOM 4412 C CA . ARG A 1 1 ? 2.767 1.380 2.710 1.00 3.05 1 ARG A CA 10
ATOM 4413 C C . ARG A 1 1 ? 2.636 0.724 1.334 1.00 62.23 1 ARG A C 10
ATOM 4414 O O . ARG A 1 1 ? 3.485 0.919 0.466 1.00 11.32 1 ARG A O 10
ATOM 4434 N N . ARG A 1 2 ? 1.565 -0.040 1.178 1.00 41.43 2 ARG A N 10
ATOM 4435 C CA . ARG A 1 2 ? 1.311 -0.725 -0.078 1.00 63.22 2 ARG A CA 10
ATOM 4436 C C . ARG A 1 2 ? -0.191 -0.945 -0.269 1.00 1.13 2 ARG A C 10
ATOM 4437 O O . ARG A 1 2 ? -0.624 -2.049 -0.595 1.00 64.44 2 ARG A O 10
ATOM 4457 N N . SER A 1 3 ? -0.944 0.125 -0.058 1.00 44.33 3 SER A N 10
ATOM 4458 C CA . SER A 1 3 ? -2.389 0.063 -0.204 1.00 53.52 3 SER A CA 10
ATOM 4459 C C . SER A 1 3 ? -3.008 -0.626 1.014 1.00 64.14 3 SER A C 10
ATOM 4460 O O . SER A 1 3 ? -4.201 -0.929 1.021 1.00 44.14 3 SER A O 10
ATOM 4468 N N . ARG A 1 4 ? -2.171 -0.853 2.015 1.00 13.22 4 ARG A N 10
ATOM 4469 C CA . ARG A 1 4 ? -2.621 -1.502 3.236 1.00 4.11 4 ARG A CA 10
ATOM 4470 C C . ARG A 1 4 ? -2.960 -0.454 4.297 1.00 41.40 4 ARG A C 10
ATOM 4471 O O . ARG A 1 4 ? -3.630 -0.759 5.284 1.00 54.52 4 ARG A O 10
ATOM 4491 N N . LYS A 1 5 ? -2.482 0.759 4.061 1.00 31.13 5 LYS A N 10
ATOM 4492 C CA . LYS A 1 5 ? -2.727 1.853 4.985 1.00 25.30 5 LYS A CA 10
ATOM 4493 C C . LYS A 1 5 ? -4.078 2.495 4.664 1.00 52.43 5 LYS A C 10
ATOM 4494 O O . LYS A 1 5 ? -4.782 2.951 5.563 1.00 44.23 5 LYS A O 10
ATOM 4512 N N . ASN A 1 6 ? -4.399 2.509 3.378 1.00 23.22 6 ASN A N 10
ATOM 4513 C CA . ASN A 1 6 ? -5.653 3.088 2.926 1.00 41.53 6 ASN A CA 10
ATOM 4514 C C . ASN A 1 6 ? -6.245 2.211 1.822 1.00 3.14 6 ASN A C 10
ATOM 4515 O O . ASN A 1 6 ? -5.746 2.199 0.698 1.00 51.33 6 ASN A O 10
ATOM 4526 N N . GLY A 1 7 ? -7.302 1.497 2.181 1.00 4.03 7 GLY A N 10
ATOM 4527 C CA . GLY A 1 7 ? -7.968 0.618 1.234 1.00 10.12 7 GLY A CA 10
ATOM 4528 C C . GLY A 1 7 ? -9.081 -0.180 1.916 1.00 55.24 7 GLY A C 10
ATOM 4529 O O . GLY A 1 7 ? -10.140 -0.398 1.331 1.00 35.53 7 GLY A O 10
ATOM 4533 N N . ILE A 1 8 ? -8.802 -0.594 3.143 1.00 13.44 8 ILE A N 10
ATOM 4534 C CA . ILE A 1 8 ? -9.767 -1.363 3.911 1.00 34.31 8 ILE A CA 10
ATOM 4535 C C . ILE A 1 8 ? -10.271 -0.517 5.082 1.00 71.33 8 ILE A C 10
ATOM 4536 O O . ILE A 1 8 ? -11.397 -0.697 5.544 1.00 42.31 8 ILE A O 10
ATOM 4552 N N . GLY A 1 9 ? -9.412 0.388 5.529 1.00 23.40 9 GLY A N 10
ATOM 4553 C CA . GLY A 1 9 ? -9.756 1.262 6.638 1.00 64.01 9 GLY A CA 10
ATOM 4554 C C . GLY A 1 9 ? -10.850 2.254 6.235 1.00 23.31 9 GLY A C 10
ATOM 4555 O O . GLY A 1 9 ? -11.722 2.583 7.038 1.00 23.42 9 GLY A O 10
ATOM 4559 N N . TYR A 1 10 ? -10.767 2.704 4.991 1.00 32.14 10 TYR A N 10
ATOM 4560 C CA . TYR A 1 10 ? -11.739 3.652 4.472 1.00 31.33 10 TYR A CA 10
ATOM 4561 C C . TYR A 1 10 ? -13.099 2.984 4.263 1.00 62.51 10 TYR A C 10
ATOM 4562 O O . TYR A 1 10 ? -14.138 3.600 4.493 1.00 4.42 10 TYR A O 10
ATOM 4580 N N . ALA A 1 11 ? -13.048 1.733 3.831 1.00 62.43 11 ALA A N 10
ATOM 4581 C CA . ALA A 1 11 ? -14.263 0.974 3.589 1.00 51.34 11 ALA A CA 10
ATOM 4582 C C . ALA A 1 11 ? -15.169 1.065 4.818 1.00 31.44 11 ALA A C 10
ATOM 4583 O O . ALA A 1 11 ? -16.360 1.350 4.696 1.00 51.04 11 ALA A O 10
ATOM 4590 N N . ILE A 1 12 ? -14.571 0.816 5.974 1.00 10.41 12 ILE A N 10
ATOM 4591 C CA . ILE A 1 12 ? -15.309 0.866 7.225 1.00 0.11 12 ILE A CA 10
ATOM 4592 C C . ILE A 1 12 ? -15.676 2.319 7.538 1.00 73.14 12 ILE A C 10
ATOM 4593 O O . ILE A 1 12 ? -16.739 2.588 8.095 1.00 4.51 12 ILE A O 10
ATOM 4609 N N . GLY A 1 13 ? -14.775 3.216 7.166 1.00 42.02 13 GLY A N 10
ATOM 4610 C CA . GLY A 1 13 ? -14.990 4.634 7.400 1.00 33.53 13 GLY A CA 10
ATOM 4611 C C . GLY A 1 13 ? -16.162 5.156 6.566 1.00 10.52 13 GLY A C 10
ATOM 4612 O O . GLY A 1 13 ? -16.825 6.116 6.953 1.00 23.01 13 GLY A O 10
ATOM 4616 N N . TYR A 1 14 ? -16.380 4.500 5.436 1.00 14.02 14 TYR A N 10
ATOM 4617 C CA . TYR A 1 14 ? -17.460 4.886 4.543 1.00 70.43 14 TYR A CA 10
ATOM 4618 C C . TYR A 1 14 ? -18.819 4.497 5.127 1.00 14.24 14 TYR A C 10
ATOM 4619 O O . TYR A 1 14 ? -19.719 5.330 5.220 1.00 60.31 14 TYR A O 10
ATOM 4637 N N . ALA A 1 15 ? -18.925 3.232 5.504 1.00 33.33 15 ALA A N 10
ATOM 4638 C CA . ALA A 1 15 ? -20.159 2.723 6.076 1.00 61.23 15 ALA A CA 10
ATOM 4639 C C . ALA A 1 15 ? -20.405 3.392 7.429 1.00 51.23 15 ALA A C 10
ATOM 4640 O O . ALA A 1 15 ? -21.488 3.919 7.679 1.00 13.42 15 ALA A O 10
ATOM 4647 N N . PHE A 1 16 ? -19.379 3.351 8.268 1.00 72.32 16 PHE A N 10
ATOM 4648 C CA . PHE A 1 16 ? -19.470 3.948 9.590 1.00 10.04 16 PHE A CA 10
ATOM 4649 C C . PHE A 1 16 ? -19.586 5.471 9.497 1.00 61.43 16 PHE A C 10
ATOM 4650 O O . PHE A 1 16 ? -20.521 6.060 10.037 1.00 11.24 16 PHE A O 10
ATOM 4667 N N . GLY A 1 17 ? -18.622 6.065 8.809 1.00 31.25 17 GLY A N 10
ATOM 4668 C CA . GLY A 1 17 ? -18.604 7.509 8.638 1.00 1.51 17 GLY A CA 10
ATOM 4669 C C . GLY A 1 17 ? -19.888 7.997 7.965 1.00 71.55 17 GLY A C 10
ATOM 4670 O O . GLY A 1 17 ? -20.271 9.156 8.118 1.00 12.31 17 GLY A O 10
ATOM 4674 N N . ALA A 1 18 ? -20.518 7.089 7.235 1.00 10.12 18 ALA A N 10
ATOM 4675 C CA . ALA A 1 18 ? -21.751 7.412 6.538 1.00 31.33 18 ALA A CA 10
ATOM 4676 C C . ALA A 1 18 ? -22.852 7.693 7.562 1.00 53.22 18 ALA A C 10
ATOM 4677 O O . ALA A 1 18 ? -23.551 8.700 7.467 1.00 31.25 18 ALA A O 10
ATOM 4684 N N . VAL A 1 19 ? -22.972 6.784 8.519 1.00 75.24 19 VAL A N 10
ATOM 4685 C CA . VAL A 1 19 ? -23.977 6.920 9.559 1.00 21.44 19 VAL A CA 10
ATOM 4686 C C . VAL A 1 19 ? -23.592 8.077 10.484 1.00 20.13 19 VAL A C 10
ATOM 4687 O O . VAL A 1 19 ? -24.460 8.780 10.999 1.00 40.13 19 VAL A O 10
ATOM 4700 N N . GLU A 1 20 ? -22.290 8.239 10.666 1.00 53.44 20 GLU A N 10
ATOM 4701 C CA . GLU A 1 20 ? -21.780 9.299 11.520 1.00 24.40 20 GLU A CA 10
ATOM 4702 C C . GLU A 1 20 ? -21.995 10.663 10.859 1.00 34.13 20 GLU A C 10
ATOM 4703 O O . GLU A 1 20 ? -22.206 11.662 11.544 1.00 2.22 20 GLU A O 10
ATOM 4716 N N . ARG A 1 21 ? -21.934 10.660 9.535 1.00 31.12 21 ARG A N 10
ATOM 4717 C CA . ARG A 1 21 ? -22.119 11.883 8.774 1.00 13.02 21 ARG A CA 10
ATOM 4718 C C . ARG A 1 21 ? -23.438 12.553 9.161 1.00 41.42 21 ARG A C 10
ATOM 4719 O O . ARG A 1 21 ? -23.516 13.779 9.248 1.00 24.24 21 ARG A O 10
ATOM 4739 N N . ALA A 1 22 ? -24.446 11.721 9.381 1.00 25.01 22 ALA A N 10
ATOM 4740 C CA . ALA A 1 22 ? -25.759 12.218 9.755 1.00 13.32 22 ALA A CA 10
ATOM 4741 C C . ALA A 1 22 ? -25.670 12.904 11.120 1.00 3.22 22 ALA A C 10
ATOM 4742 O O . ALA A 1 22 ? -26.280 13.951 11.334 1.00 34.04 22 ALA A O 10
ATOM 4749 N N . VAL A 1 23 ? -24.905 12.287 12.008 1.00 25.41 23 VAL A N 10
ATOM 4750 C CA . VAL A 1 23 ? -24.728 12.825 13.346 1.00 13.32 23 VAL A CA 10
ATOM 4751 C C . VAL A 1 23 ? -24.165 14.245 13.250 1.00 62.22 23 VAL A C 10
ATOM 4752 O O . VAL A 1 23 ? -24.425 15.080 14.115 1.00 41.33 23 VAL A O 10
ATOM 4765 N N . LEU A 1 24 ? -23.404 14.475 12.189 1.00 12.00 24 LEU A N 10
ATOM 4766 C CA . LEU A 1 24 ? -22.802 15.778 11.969 1.00 11.05 24 LEU A CA 10
ATOM 4767 C C . LEU A 1 24 ? -23.773 16.656 11.176 1.00 5.54 24 LEU A C 10
ATOM 4768 O O . LEU A 1 24 ? -23.782 17.876 11.333 1.00 33.33 24 LEU A O 10
ATOM 4784 N N . GLY A 1 25 ? -24.567 16.001 10.343 1.00 31.43 25 GLY A N 10
ATOM 4785 C CA . GLY A 1 25 ? -25.540 16.706 9.525 1.00 73.02 25 GLY A CA 10
ATOM 4786 C C . GLY A 1 25 ? -24.959 18.017 8.990 1.00 31.34 25 GLY A C 10
ATOM 4787 O O . GLY A 1 25 ? -25.536 19.084 9.193 1.00 12.43 25 GLY A O 10
ATOM 4791 N N . GLY A 1 26 ? -23.825 17.893 8.318 1.00 0.50 26 GLY A N 10
ATOM 4792 C CA . GLY A 1 26 ? -23.159 19.055 7.753 1.00 61.40 26 GLY A CA 10
ATOM 4793 C C . GLY A 1 26 ? -21.667 18.785 7.545 1.00 23.03 26 GLY A C 10
ATOM 4794 O O . GLY A 1 26 ? -20.901 18.744 8.507 1.00 15.52 26 GLY A O 10
ATOM 4798 N N . SER A 1 27 ? -21.300 18.610 6.284 1.00 13.12 27 SER A N 10
ATOM 4799 C CA . SER A 1 27 ? -19.913 18.346 5.939 1.00 34.11 27 SER A CA 10
ATOM 4800 C C . SER A 1 27 ? -19.733 18.401 4.421 1.00 13.05 27 SER A C 10
ATOM 4801 O O . SER A 1 27 ? -20.589 17.929 3.672 1.00 33.04 27 SER A O 10
ATOM 4809 N N . ARG A 1 28 ? -18.615 18.979 4.010 1.00 70.33 28 ARG A N 10
ATOM 4810 C CA . ARG A 1 28 ? -18.310 19.102 2.595 1.00 43.53 28 ARG A CA 10
ATOM 4811 C C . ARG A 1 28 ? -16.900 19.660 2.400 1.00 22.32 28 ARG A C 10
ATOM 4812 O O . ARG A 1 28 ? -16.669 20.481 1.514 1.00 72.04 28 ARG A O 10
ATOM 4832 N N . ASP A 1 29 ? -15.991 19.190 3.242 1.00 43.15 29 ASP A N 10
ATOM 4833 C CA . ASP A 1 29 ? -14.608 19.631 3.175 1.00 14.34 29 ASP A CA 10
ATOM 4834 C C . ASP A 1 29 ? -13.685 18.455 3.499 1.00 64.13 29 ASP A C 10
ATOM 4835 O O . ASP A 1 29 ? -12.731 18.191 2.771 1.00 34.24 29 ASP A O 10
ATOM 4845 N N . TYR A 1 30 ? -14.003 17.779 4.594 1.00 41.51 30 TYR A N 10
ATOM 4846 C CA . TYR A 1 30 ? -13.214 16.638 5.024 1.00 11.53 30 TYR A CA 10
ATOM 4847 C C .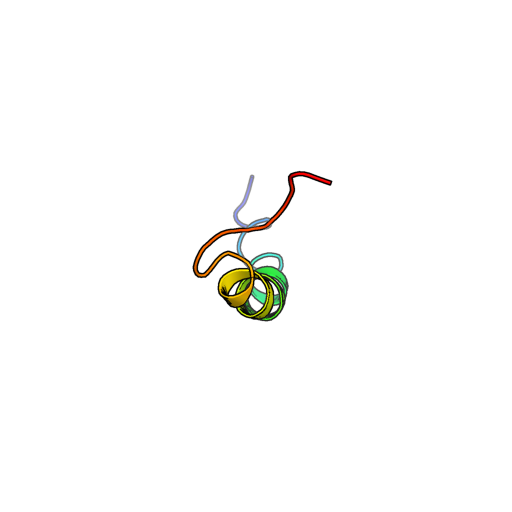 TYR A 1 30 ? -13.726 16.088 6.357 1.00 53.13 30 TYR A C 10
ATOM 4848 O O . TYR A 1 30 ? -13.840 16.827 7.333 1.00 73.45 30 TYR A O 10
ATOM 4866 N N . ASN A 1 31 ? -14.020 14.796 6.355 1.00 24.23 31 ASN A N 10
ATOM 4867 C CA . ASN A 1 31 ? -14.517 14.140 7.552 1.00 24.22 31 ASN A CA 10
ATOM 4868 C C . ASN A 1 31 ? -13.353 13.895 8.514 1.00 75.13 31 ASN A C 10
ATOM 4869 O O . ASN A 1 31 ? -13.564 13.660 9.702 1.00 72.02 31 ASN A O 10
ATOM 4880 N N . LYS A 1 32 ? -12.149 13.957 7.965 1.00 20.01 32 LYS A N 10
ATOM 4881 C CA . LYS A 1 32 ? -10.951 13.745 8.759 1.00 20.33 32 LYS A CA 10
ATOM 4882 C C . LYS A 1 32 ? -11.069 14.528 10.068 1.00 41.32 32 LYS A C 10
ATOM 4883 O O . LYS A 1 32 ? -10.153 14.512 10.889 1.00 2.20 32 LYS A O 10
ATOM 4901 N N . ARG A 1 1 ? -0.400 -5.549 5.206 1.00 11.00 1 ARG A N 11
ATOM 4902 C CA . ARG A 1 1 ? 0.570 -4.902 6.075 1.00 3.05 1 ARG A CA 11
ATOM 4903 C C . ARG A 1 1 ? 0.322 -3.393 6.115 1.00 62.23 1 ARG A C 11
ATOM 4904 O O . ARG A 1 1 ? 0.838 -2.652 5.281 1.00 11.32 1 ARG A O 11
ATOM 4924 N N . ARG A 1 2 ? -0.470 -2.982 7.096 1.00 41.43 2 ARG A N 11
ATOM 4925 C CA . ARG A 1 2 ? -0.793 -1.575 7.257 1.00 63.22 2 ARG A CA 11
ATOM 4926 C C . ARG A 1 2 ? -1.132 -0.949 5.903 1.00 1.13 2 ARG A C 11
ATOM 4927 O O . ARG A 1 2 ? -0.622 0.117 5.562 1.00 64.44 2 ARG A O 11
ATOM 4947 N N . SER A 1 3 ? -1.991 -1.640 5.166 1.00 44.33 3 SER A N 11
ATOM 4948 C CA . SER A 1 3 ? -2.404 -1.166 3.856 1.00 53.52 3 SER A CA 11
ATOM 4949 C C . SER A 1 3 ? -3.930 -1.189 3.749 1.00 64.14 3 SER A C 11
ATOM 4950 O O . SER A 1 3 ? -4.483 -0.985 2.669 1.00 44.14 3 SER A O 11
ATOM 4958 N N . ARG A 1 4 ? -4.567 -1.440 4.884 1.00 13.22 4 ARG A N 11
ATOM 4959 C CA . ARG A 1 4 ? -6.019 -1.492 4.930 1.00 4.11 4 ARG A CA 11
ATOM 4960 C C . ARG A 1 4 ? -6.599 -0.078 5.000 1.00 41.40 4 ARG A C 11
ATOM 4961 O O . ARG A 1 4 ? -7.782 0.125 4.733 1.00 54.52 4 ARG A O 11
ATOM 4981 N N . LYS A 1 5 ? -5.739 0.864 5.359 1.00 31.13 5 LYS A N 11
ATOM 4982 C CA . LYS A 1 5 ? -6.151 2.252 5.467 1.00 25.30 5 LYS A CA 11
ATOM 4983 C C . LYS A 1 5 ? -6.047 2.919 4.094 1.00 52.43 5 LYS A C 11
ATOM 4984 O O . LYS A 1 5 ? -6.604 3.993 3.878 1.00 44.23 5 LYS A O 11
ATOM 5002 N N . ASN A 1 6 ? -5.330 2.253 3.201 1.00 23.22 6 ASN A N 11
ATOM 5003 C CA . ASN A 1 6 ? -5.145 2.766 1.854 1.00 41.53 6 ASN A CA 11
ATOM 5004 C C . ASN A 1 6 ? -5.378 1.640 0.847 1.00 3.14 6 ASN A C 11
ATOM 5005 O O . ASN A 1 6 ? -4.799 1.643 -0.238 1.00 51.33 6 ASN A O 11
ATOM 5016 N N . GLY A 1 7 ? -6.227 0.702 1.241 1.00 4.03 7 GLY A N 11
ATOM 5017 C CA . GLY A 1 7 ? -6.543 -0.429 0.385 1.00 10.12 7 GLY A CA 11
ATOM 5018 C C . GLY A 1 7 ? -7.846 -0.191 -0.379 1.00 55.24 7 GLY A C 11
ATOM 5019 O O . GLY A 1 7 ? -7.995 0.824 -1.057 1.00 35.53 7 GLY A O 11
ATOM 5023 N N . ILE A 1 8 ? -8.757 -1.144 -0.244 1.00 13.44 8 ILE A N 11
ATOM 5024 C CA . ILE A 1 8 ? -10.044 -1.049 -0.913 1.00 34.31 8 ILE A CA 11
ATOM 5025 C C . ILE A 1 8 ? -11.153 -0.935 0.135 1.00 71.33 8 ILE A C 11
ATOM 5026 O O . ILE A 1 8 ? -12.143 -0.238 -0.078 1.00 42.31 8 ILE A O 11
ATOM 5042 N N . GLY A 1 9 ? -10.948 -1.631 1.244 1.00 23.40 9 GLY A N 11
ATOM 5043 C CA . GLY A 1 9 ? -11.918 -1.617 2.325 1.00 64.01 9 GLY A CA 11
ATOM 5044 C C . GLY A 1 9 ? -12.082 -0.207 2.897 1.00 23.31 9 GLY A C 11
ATOM 5045 O O . GLY A 1 9 ? -13.172 0.172 3.321 1.00 23.42 9 GLY A O 11
ATOM 5049 N N . TYR A 1 10 ? -10.982 0.532 2.888 1.00 32.14 10 TYR A N 11
ATOM 5050 C CA . TYR A 1 10 ? -10.990 1.891 3.400 1.00 31.33 10 TYR A CA 11
ATOM 5051 C C . TYR A 1 10 ? -11.804 2.815 2.492 1.00 62.51 10 TYR A C 11
ATOM 5052 O O . TYR A 1 10 ? -12.428 3.764 2.963 1.00 4.42 10 TYR A O 11
ATOM 5070 N N . ALA A 1 11 ? -11.771 2.504 1.204 1.00 62.43 11 ALA A N 11
ATOM 5071 C CA . ALA A 1 11 ? -12.498 3.295 0.225 1.00 51.34 11 ALA A CA 11
ATOM 5072 C C . ALA A 1 11 ? -13.985 3.302 0.585 1.00 31.44 11 ALA A C 11
ATOM 5073 O O . ALA A 1 11 ? -14.573 4.364 0.786 1.00 51.04 11 ALA A O 11
ATOM 5080 N N . ILE A 1 12 ? -14.550 2.106 0.656 1.00 10.41 12 ILE A N 11
ATOM 5081 C CA . ILE A 1 12 ? -15.958 1.962 0.987 1.00 0.11 12 ILE A CA 11
ATOM 5082 C C . ILE A 1 12 ? -16.188 2.426 2.427 1.00 73.14 12 ILE A C 11
ATOM 5083 O O . ILE A 1 12 ? -17.248 2.957 2.749 1.00 4.51 12 ILE A O 11
ATOM 5099 N N . GLY A 1 13 ? -15.176 2.206 3.255 1.00 42.02 13 GLY A N 11
ATOM 5100 C CA . GLY A 1 13 ? -15.254 2.595 4.653 1.00 33.53 13 GLY A CA 11
ATOM 5101 C C . GLY A 1 13 ? -15.231 4.117 4.800 1.00 10.52 13 GLY A C 11
ATOM 5102 O O . GLY A 1 13 ? -15.779 4.661 5.758 1.00 23.01 13 GLY A O 11
ATOM 5106 N N . TYR A 1 14 ? -14.590 4.764 3.837 1.00 14.02 14 TYR A N 11
ATOM 5107 C CA . TYR A 1 14 ? -14.487 6.213 3.847 1.00 70.43 14 TYR A CA 11
ATOM 5108 C C . TYR A 1 14 ? -15.814 6.860 3.445 1.00 14.24 14 TYR A C 11
ATOM 5109 O O . TYR A 1 14 ? -16.272 7.800 4.093 1.00 60.31 14 TYR A O 11
ATOM 5127 N N . ALA A 1 15 ? -16.394 6.330 2.380 1.00 33.33 15 ALA A N 11
ATOM 5128 C CA . ALA A 1 15 ? -17.660 6.843 1.883 1.00 61.23 15 ALA A CA 11
ATOM 5129 C C . ALA A 1 15 ? -18.777 6.463 2.856 1.00 51.23 15 ALA A C 11
ATOM 5130 O O . ALA A 1 15 ? -19.556 7.317 3.278 1.00 13.42 15 ALA A O 11
ATOM 5137 N N . PHE A 1 16 ? -18.820 5.180 3.186 1.00 72.32 16 PHE A N 11
ATOM 5138 C CA . PHE A 1 16 ? -19.829 4.677 4.103 1.00 10.04 16 PHE A CA 11
ATOM 5139 C C . PHE A 1 16 ? -19.587 5.192 5.523 1.00 61.43 16 PHE A C 11
ATOM 5140 O O . PHE A 1 16 ? -20.473 5.790 6.129 1.00 11.24 16 PHE A O 11
ATOM 5157 N N . GLY A 1 17 ? -18.381 4.941 6.011 1.00 31.25 17 GLY A N 11
ATOM 5158 C CA . GLY A 1 17 ? -18.010 5.373 7.348 1.00 1.51 17 GLY A CA 11
ATOM 5159 C C . GLY A 1 17 ? -18.168 6.887 7.499 1.00 71.55 17 GLY A C 11
ATOM 5160 O O . GLY A 1 17 ? -18.256 7.398 8.615 1.00 12.31 17 GLY A O 11
ATOM 5164 N N . ALA A 1 18 ? -18.199 7.564 6.360 1.00 10.12 18 ALA A N 11
ATOM 5165 C CA . ALA A 1 18 ? -18.344 9.010 6.352 1.00 31.33 18 ALA A CA 11
ATOM 5166 C C . ALA A 1 18 ? -19.770 9.376 6.770 1.00 53.22 18 ALA A C 11
ATOM 5167 O O . ALA A 1 18 ? -19.966 10.199 7.663 1.00 31.25 18 ALA A O 11
ATOM 5174 N N . VAL A 1 19 ? -20.728 8.747 6.106 1.00 75.24 19 VAL A N 11
ATOM 5175 C CA . VAL A 1 19 ? -22.129 8.998 6.397 1.00 21.44 19 VAL A CA 11
ATOM 5176 C C . VAL A 1 19 ? -22.446 8.510 7.813 1.00 20.13 19 VAL A C 11
ATOM 5177 O O . VAL A 1 19 ? -23.255 9.115 8.515 1.00 40.13 19 VAL A O 11
ATOM 5190 N N . GLU A 1 20 ? -21.790 7.423 8.190 1.00 53.44 20 GLU A N 11
ATOM 5191 C CA . GLU A 1 20 ? -21.991 6.847 9.510 1.00 24.40 20 GLU A CA 11
ATOM 5192 C C . GLU A 1 20 ? -21.373 7.748 10.581 1.00 34.13 20 GLU A C 11
ATOM 5193 O O . GLU A 1 20 ? -21.878 7.823 11.700 1.00 2.22 20 GLU A O 11
ATOM 5206 N N . ARG A 1 21 ? -20.289 8.407 10.201 1.00 31.12 21 ARG A N 11
ATOM 5207 C CA . ARG A 1 21 ? -19.595 9.298 11.115 1.00 13.02 21 ARG A CA 11
ATOM 5208 C C . ARG A 1 21 ? -20.568 10.331 11.688 1.00 41.42 21 ARG A C 11
ATOM 5209 O O . ARG A 1 21 ? -20.514 10.648 12.875 1.00 24.24 21 ARG A O 11
ATOM 5229 N N . ALA A 1 22 ? -21.434 10.829 10.818 1.00 25.01 22 ALA A N 11
ATOM 5230 C CA . ALA A 1 22 ? -22.418 11.818 11.222 1.00 13.32 22 ALA A CA 11
ATOM 5231 C C . ALA A 1 22 ? -23.350 11.207 12.268 1.00 3.22 22 ALA A C 11
ATOM 5232 O O . ALA A 1 22 ? -23.666 11.843 13.273 1.00 34.04 22 ALA A O 11
ATOM 5239 N N . VAL A 1 23 ? -23.768 9.978 11.997 1.00 25.41 23 VAL A N 11
ATOM 5240 C CA . VAL A 1 23 ? -24.659 9.273 12.902 1.00 13.32 23 VAL A CA 11
ATOM 5241 C C . VAL A 1 23 ? -24.029 9.223 14.295 1.00 62.22 23 VAL A C 11
ATOM 5242 O O . VAL A 1 23 ? -24.737 9.170 15.300 1.00 41.33 23 VAL A O 11
ATOM 5255 N N . LEU A 1 24 ? -22.704 9.240 14.311 1.00 12.00 24 LEU A N 11
ATOM 5256 C CA . LEU A 1 24 ? -21.970 9.198 15.564 1.00 11.05 24 LEU A CA 11
ATOM 5257 C C . LEU A 1 24 ? -21.692 10.626 16.037 1.00 5.54 24 LEU A C 11
ATOM 5258 O O . LEU A 1 24 ? -21.504 10.865 17.229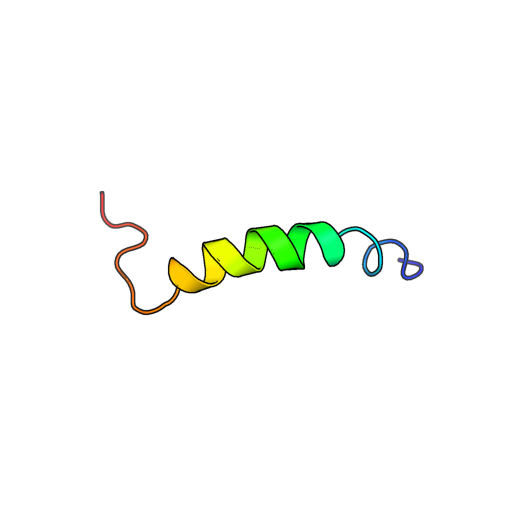 1.00 33.33 24 LEU A O 11
ATOM 5274 N N . GLY A 1 25 ? -21.672 11.539 15.077 1.00 31.43 25 GLY A N 11
ATOM 5275 C CA . GLY A 1 25 ? -21.419 12.938 15.379 1.00 73.02 25 GLY A CA 11
ATOM 5276 C C . GLY A 1 25 ? -22.196 13.853 14.431 1.00 31.34 25 GLY A C 11
ATOM 5277 O O . GLY A 1 25 ? -23.422 13.922 14.494 1.00 12.43 25 GLY A O 11
ATOM 5281 N N . GLY A 1 26 ? -21.450 14.533 13.573 1.00 0.50 26 GLY A N 11
ATOM 5282 C CA . GLY A 1 26 ? -22.053 15.441 12.612 1.00 61.40 26 GLY A CA 11
ATOM 5283 C C . GLY A 1 26 ? -21.303 16.774 12.571 1.00 23.03 26 GLY A C 11
ATOM 5284 O O . GLY A 1 26 ? -21.561 17.660 13.385 1.00 15.52 26 GLY A O 11
ATOM 5288 N N . SER A 1 27 ? -20.390 16.875 11.617 1.00 13.12 27 SER A N 11
ATOM 5289 C CA . SER A 1 27 ? -19.600 18.084 11.460 1.00 34.11 27 SER A CA 11
ATOM 5290 C C . SER A 1 27 ? -19.112 18.208 10.015 1.00 13.05 27 SER A C 11
ATOM 5291 O O . SER A 1 27 ? -19.400 17.348 9.184 1.00 33.04 27 SER A O 11
ATOM 5299 N N . ARG A 1 28 ? -18.381 19.283 9.761 1.00 70.33 28 ARG A N 11
ATOM 5300 C CA . ARG A 1 28 ? -17.851 19.529 8.431 1.00 43.53 28 ARG A CA 11
ATOM 5301 C C . ARG A 1 28 ? -18.988 19.593 7.409 1.00 22.32 28 ARG A C 11
ATOM 5302 O O . ARG A 1 28 ? -19.617 18.579 7.112 1.00 72.04 28 ARG A O 11
ATOM 5322 N N . ASP A 1 29 ? -19.216 20.794 6.899 1.00 43.15 29 ASP A N 11
ATOM 5323 C CA . ASP A 1 29 ? -20.266 21.003 5.917 1.00 14.34 29 ASP A CA 11
ATOM 5324 C C . ASP A 1 29 ? -19.651 21.556 4.630 1.00 64.13 29 ASP A C 11
ATOM 5325 O O . ASP A 1 29 ? -19.887 21.025 3.546 1.00 34.24 29 ASP A O 11
ATOM 5335 N N . TYR A 1 30 ? -18.875 22.618 4.791 1.00 41.51 30 TYR A N 11
ATOM 5336 C CA . TYR A 1 30 ? -18.226 23.250 3.656 1.00 11.53 30 TYR A CA 11
ATOM 5337 C C . TYR A 1 30 ? -16.718 22.986 3.671 1.00 53.13 30 TYR A C 11
ATOM 5338 O O . TYR A 1 30 ? -16.016 23.328 2.721 1.00 73.45 30 TYR A O 11
ATOM 5356 N N . ASN A 1 31 ? -16.266 22.379 4.757 1.00 24.23 31 ASN A N 11
ATOM 5357 C CA . ASN A 1 31 ? -14.855 22.064 4.908 1.00 24.22 31 ASN A CA 11
ATOM 5358 C C . ASN A 1 31 ? -14.064 23.363 5.074 1.00 75.13 31 ASN A C 11
ATOM 5359 O O . ASN A 1 31 ? -13.077 23.586 4.375 1.00 72.02 31 ASN A O 11
ATOM 5370 N N . LYS A 1 32 ? -14.526 24.186 6.004 1.00 20.01 32 LYS A N 11
ATOM 5371 C CA . LYS A 1 32 ? -13.873 25.456 6.271 1.00 20.33 32 LYS A CA 11
ATOM 5372 C C . LYS A 1 32 ? -12.924 25.297 7.461 1.00 41.32 32 LYS A C 11
ATOM 5373 O O . LYS A 1 32 ? -13.311 24.762 8.499 1.00 2.20 32 LYS A O 11
ATOM 5391 N N . ARG A 1 1 ? -3.814 6.250 4.915 1.00 11.00 1 ARG A N 12
ATOM 5392 C CA . ARG A 1 1 ? -4.455 5.256 4.070 1.00 3.05 1 ARG A CA 12
ATOM 5393 C C . ARG A 1 1 ? -4.999 4.106 4.921 1.00 62.23 1 ARG A C 12
ATOM 5394 O O . ARG A 1 1 ? -6.140 3.685 4.744 1.00 11.32 1 ARG A O 12
ATOM 5414 N N . ARG A 1 2 ? -4.156 3.634 5.827 1.00 41.43 2 ARG A N 12
ATOM 5415 C CA . ARG A 1 2 ? -4.536 2.541 6.705 1.00 63.22 2 ARG A CA 12
ATOM 5416 C C . ARG A 1 2 ? -5.205 1.423 5.903 1.00 1.13 2 ARG A C 12
ATOM 5417 O O . ARG A 1 2 ? -6.037 0.686 6.431 1.00 64.44 2 ARG A O 12
ATOM 5437 N N . SER A 1 3 ? -4.816 1.331 4.639 1.00 44.33 3 SER A N 12
ATOM 5438 C CA . SER A 1 3 ? -5.368 0.315 3.759 1.00 53.52 3 SER A CA 12
ATOM 5439 C C . SER A 1 3 ? -4.368 -0.831 3.593 1.00 64.14 3 SER A C 12
ATOM 5440 O O . SER A 1 3 ? -4.730 -1.914 3.135 1.00 44.14 3 SER A O 12
ATOM 5448 N N . ARG A 1 4 ? -3.129 -0.555 3.973 1.00 13.22 4 ARG A N 12
ATOM 5449 C CA . ARG A 1 4 ? -2.075 -1.549 3.871 1.00 4.11 4 ARG A CA 12
ATOM 5450 C C . ARG A 1 4 ? -2.207 -2.579 4.995 1.00 41.40 4 ARG A C 12
ATOM 5451 O O . ARG A 1 4 ? -1.502 -3.587 5.005 1.00 54.52 4 ARG A O 12
ATOM 5471 N N . LYS A 1 5 ? -3.115 -2.290 5.916 1.00 31.13 5 LYS A N 12
ATOM 5472 C CA . LYS A 1 5 ? -3.349 -3.180 7.041 1.00 25.30 5 LYS A CA 12
ATOM 5473 C C . LYS A 1 5 ? -4.519 -4.110 6.717 1.00 52.43 5 LYS A C 12
ATOM 5474 O O . LYS A 1 5 ? -4.475 -5.299 7.026 1.00 44.23 5 LYS A O 12
ATOM 5492 N N . ASN A 1 6 ? -5.538 -3.533 6.096 1.00 23.22 6 ASN A N 12
ATOM 5493 C CA . ASN A 1 6 ? -6.718 -4.297 5.726 1.00 41.53 6 ASN A CA 12
ATOM 5494 C C . ASN A 1 6 ? -6.680 -4.588 4.224 1.00 3.14 6 ASN A C 12
ATOM 5495 O O . ASN A 1 6 ? -6.163 -5.622 3.803 1.00 51.33 6 ASN A O 12
ATOM 5506 N N . GLY A 1 7 ? -7.234 -3.660 3.459 1.00 4.03 7 GLY A N 12
ATOM 5507 C CA . GLY A 1 7 ? -7.271 -3.805 2.014 1.00 10.12 7 GLY A CA 12
ATOM 5508 C C . GLY A 1 7 ? -8.591 -4.431 1.558 1.00 55.24 7 GLY A C 12
ATOM 5509 O O . GLY A 1 7 ? -8.974 -5.498 2.037 1.00 35.53 7 GLY A O 12
ATOM 5513 N N . ILE A 1 8 ? -9.251 -3.740 0.640 1.00 13.44 8 ILE A N 12
ATOM 5514 C CA . ILE A 1 8 ? -10.519 -4.216 0.115 1.00 34.31 8 ILE A CA 12
ATOM 5515 C C . ILE A 1 8 ? -11.656 -3.711 1.006 1.00 71.33 8 ILE A C 12
ATOM 5516 O O . ILE A 1 8 ? -12.826 -3.802 0.637 1.00 42.31 8 ILE A O 12
ATOM 5532 N N . GLY A 1 9 ? -11.272 -3.190 2.162 1.00 23.40 9 GLY A N 12
ATOM 5533 C CA . GLY A 1 9 ? -12.244 -2.671 3.109 1.00 64.01 9 GLY A CA 12
ATOM 5534 C C . GLY A 1 9 ? -12.118 -1.152 3.247 1.00 23.31 9 GLY A C 12
ATOM 5535 O O . GLY A 1 9 ? -12.960 -0.510 3.874 1.00 23.42 9 GLY A O 12
ATOM 5539 N N . TYR A 1 10 ? -11.061 -0.622 2.650 1.00 32.14 10 TYR A N 12
ATOM 5540 C CA . TYR A 1 10 ? -10.814 0.810 2.699 1.00 31.33 10 TYR A CA 12
ATOM 5541 C C . TYR A 1 10 ? -11.828 1.570 1.842 1.00 62.51 10 TYR A C 12
ATOM 5542 O O . TYR A 1 10 ? -12.330 2.616 2.249 1.00 4.42 10 TYR A O 12
ATOM 5560 N N . ALA A 1 11 ? -12.097 1.015 0.669 1.00 62.43 11 ALA A N 12
ATOM 5561 C CA . ALA A 1 11 ? -13.042 1.628 -0.249 1.00 51.34 11 ALA A CA 12
ATOM 5562 C C . ALA A 1 11 ? -14.397 1.779 0.445 1.00 31.44 11 ALA A C 12
ATOM 5563 O O . ALA A 1 11 ? -14.922 2.886 0.556 1.00 51.04 11 ALA A O 12
ATOM 5570 N N . ILE A 1 12 ? -14.925 0.650 0.894 1.00 10.41 12 ILE A N 12
ATOM 5571 C CA . ILE A 1 12 ? -16.209 0.643 1.575 1.00 0.11 12 ILE A CA 12
ATOM 5572 C C . ILE A 1 12 ? -16.106 1.470 2.858 1.00 73.14 12 ILE A C 12
ATOM 5573 O O . ILE A 1 12 ? -17.079 2.095 3.278 1.00 4.51 12 ILE A O 12
ATOM 5589 N N . GLY A 1 13 ? -14.918 1.446 3.445 1.00 42.02 13 GLY A N 12
ATOM 5590 C CA . GLY A 1 13 ? -14.675 2.186 4.671 1.00 33.53 13 GLY A CA 12
ATOM 5591 C C . GLY A 1 13 ? -14.635 3.692 4.405 1.00 10.52 13 GLY A C 12
ATOM 5592 O O . GLY A 1 13 ? -14.974 4.490 5.279 1.00 23.01 13 GLY A O 12
ATOM 5596 N N . TYR A 1 14 ? -14.218 4.036 3.196 1.00 14.02 14 TYR A N 12
ATOM 5597 C CA . TYR A 1 14 ? -14.130 5.432 2.804 1.00 70.43 14 TYR A CA 12
ATOM 5598 C C . TYR A 1 14 ? -15.518 6.014 2.528 1.00 14.24 14 TYR A C 12
ATOM 5599 O O . TYR A 1 14 ? -15.854 7.089 3.022 1.00 60.31 14 TYR A O 12
ATOM 5617 N N . ALA A 1 15 ? -16.287 5.277 1.740 1.00 33.33 15 ALA A N 12
ATOM 5618 C CA . ALA A 1 15 ? -17.631 5.706 1.393 1.00 61.23 15 ALA A CA 12
ATOM 5619 C C . ALA A 1 15 ? -18.533 5.589 2.622 1.00 51.23 15 ALA A C 12
ATOM 5620 O O . ALA A 1 15 ? -19.228 6.539 2.979 1.00 13.42 15 ALA A O 12
ATOM 5627 N N . PHE A 1 16 ? -18.492 4.415 3.237 1.00 72.32 16 PHE A N 12
ATOM 5628 C CA . PHE A 1 16 ? -19.298 4.163 4.420 1.00 10.04 16 PHE A CA 12
ATOM 5629 C C . PHE A 1 16 ? -18.818 5.008 5.601 1.00 61.43 16 PHE A C 12
ATOM 5630 O O . PHE A 1 16 ? -19.600 5.746 6.199 1.00 11.24 16 PHE A O 12
ATOM 5647 N N . GLY A 1 17 ? -17.535 4.872 5.902 1.00 31.25 17 GLY A N 12
ATOM 5648 C CA . GLY A 1 17 ? -16.942 5.615 7.001 1.00 1.51 17 GLY A CA 12
ATOM 5649 C C . GLY A 1 17 ? -17.115 7.123 6.801 1.00 71.55 17 GLY A C 12
ATOM 5650 O O . GLY A 1 17 ? -17.070 7.889 7.762 1.00 12.31 17 GLY A O 12
ATOM 5654 N N . ALA A 1 18 ? -17.308 7.502 5.547 1.00 10.12 18 ALA A N 12
ATOM 5655 C CA . ALA A 1 18 ? -17.488 8.904 5.208 1.00 31.33 18 ALA A CA 12
ATOM 5656 C C . ALA A 1 18 ? -18.823 9.393 5.772 1.00 53.22 18 ALA A C 12
ATOM 5657 O O . ALA A 1 18 ? -18.876 10.417 6.451 1.00 31.25 18 ALA A O 12
ATOM 5664 N N . VAL A 1 19 ? -19.869 8.638 5.470 1.00 75.24 19 VAL A N 12
ATOM 5665 C CA . VAL A 1 19 ? -21.200 8.982 5.938 1.00 21.44 19 VAL A CA 12
ATOM 5666 C C . VAL A 1 19 ? -21.271 8.780 7.453 1.00 20.13 19 VAL A C 12
ATOM 5667 O O . VAL A 1 19 ? -21.961 9.523 8.150 1.00 40.13 19 VAL A O 12
ATOM 5680 N N . GLU A 1 20 ? -20.551 7.770 7.918 1.00 53.44 20 GLU A N 12
ATOM 5681 C CA . GLU A 1 20 ? -20.524 7.461 9.337 1.00 24.40 20 GLU A CA 12
ATOM 5682 C C . GLU A 1 20 ? -19.749 8.537 10.100 1.00 34.13 20 GLU A C 12
ATOM 5683 O O . GLU A 1 20 ? -20.064 8.835 11.251 1.00 2.22 20 GLU A O 12
ATOM 5696 N N . ARG A 1 21 ? -18.751 9.093 9.428 1.00 31.12 21 ARG A N 12
ATOM 5697 C CA . ARG A 1 21 ? -17.930 10.130 10.028 1.00 13.02 21 ARG A CA 12
ATOM 5698 C C . ARG A 1 21 ? -18.808 11.272 10.542 1.00 41.42 21 ARG A C 12
ATOM 5699 O O . ARG A 1 21 ? -18.529 11.852 11.590 1.00 24.24 21 ARG A O 12
ATOM 5719 N N . ALA A 1 22 ? -19.853 11.562 9.779 1.00 25.01 22 ALA A N 12
ATOM 5720 C CA . ALA A 1 22 ? -20.773 12.625 10.145 1.00 13.32 22 ALA A CA 12
ATOM 5721 C C . ALA A 1 22 ? -21.517 12.232 11.424 1.00 3.22 22 ALA A C 12
ATOM 5722 O O . ALA A 1 22 ? -21.710 13.059 12.313 1.00 34.04 22 ALA A O 12
ATOM 5729 N N . VAL A 1 23 ? -21.914 10.970 11.475 1.00 25.41 23 VAL A N 12
ATOM 5730 C CA . VAL A 1 23 ? -22.632 10.456 12.629 1.00 13.32 23 VAL A CA 12
ATOM 5731 C C . VAL A 1 23 ? -21.788 10.675 13.887 1.00 62.22 23 VAL A C 12
ATOM 5732 O O . VAL A 1 23 ? -22.327 10.805 14.985 1.00 41.33 23 VAL A O 12
ATOM 5745 N N . LEU A 1 24 ? -20.480 10.709 13.684 1.00 12.00 24 LEU A N 12
ATOM 5746 C CA . LEU A 1 24 ? -19.557 10.909 14.789 1.00 11.05 24 LEU A CA 12
ATOM 5747 C C . LEU A 1 24 ? -19.519 12.394 15.153 1.00 5.54 24 LEU A C 12
ATOM 5748 O O . LEU A 1 24 ? -19.570 12.750 16.330 1.00 33.33 24 LEU A O 12
ATOM 5764 N N . GLY A 1 25 ? -19.431 13.223 14.123 1.00 31.43 25 GLY A N 12
ATOM 5765 C CA . GLY A 1 25 ? -19.387 14.662 14.320 1.00 73.02 25 GLY A CA 12
ATOM 5766 C C . GLY A 1 25 ? -20.795 15.234 14.498 1.00 31.34 25 GLY A C 12
ATOM 5767 O O . GLY A 1 25 ? -21.341 15.219 15.599 1.00 12.43 25 GLY A O 12
ATOM 5771 N N . GLY A 1 26 ? -21.342 15.726 13.395 1.00 0.50 26 GLY A N 12
ATOM 5772 C CA . GLY A 1 26 ? -22.675 16.302 13.414 1.00 61.40 26 GLY A CA 12
ATOM 5773 C C . GLY A 1 26 ? -23.252 16.397 12.000 1.00 23.03 26 GLY A C 12
ATOM 5774 O O . GLY A 1 26 ? -23.891 15.462 11.522 1.00 15.52 26 GLY A O 12
ATOM 5778 N N . SER A 1 27 ? -23.006 17.537 11.371 1.00 13.12 27 SER A N 12
ATOM 5779 C CA . SER A 1 27 ? -23.494 17.767 10.021 1.00 34.11 27 SER A CA 12
ATOM 5780 C C . SER A 1 27 ? -22.489 18.617 9.240 1.00 13.05 27 SER A C 12
ATOM 5781 O O . SER A 1 27 ? -21.306 18.654 9.578 1.00 33.04 27 SER A O 12
ATOM 5789 N N . ARG A 1 28 ? -22.997 19.278 8.211 1.00 70.33 28 ARG A N 12
ATOM 5790 C CA . ARG A 1 28 ? -22.159 20.126 7.379 1.00 43.53 28 ARG A CA 12
ATOM 5791 C C . ARG A 1 28 ? -20.987 19.321 6.813 1.00 22.32 28 ARG A C 12
ATOM 5792 O O . ARG A 1 28 ? -20.887 18.117 7.042 1.00 72.04 28 ARG A O 12
ATOM 5812 N N . ASP A 1 29 ? -20.129 20.020 6.084 1.00 43.15 29 ASP A N 12
ATOM 5813 C CA . ASP A 1 29 ? -18.968 19.386 5.482 1.00 14.34 29 ASP A CA 12
ATOM 5814 C C . ASP A 1 29 ? -17.772 20.336 5.568 1.00 64.13 29 ASP A C 12
ATOM 5815 O O . ASP A 1 29 ? -16.711 19.961 6.066 1.00 34.24 29 ASP A O 12
ATOM 5825 N N . TYR A 1 30 ? -17.983 21.548 5.076 1.00 41.51 30 TYR A N 12
ATOM 5826 C CA . TYR A 1 30 ? -16.935 22.555 5.090 1.00 11.53 30 TYR A CA 12
ATOM 5827 C C . TYR A 1 30 ? -17.431 23.852 5.733 1.00 53.13 30 TYR A C 12
ATOM 5828 O O . TYR A 1 30 ? -18.634 24.105 5.782 1.00 73.45 30 TYR A O 12
ATOM 5846 N N . ASN A 1 31 ? -16.479 24.641 6.209 1.00 24.23 31 ASN A N 12
ATOM 5847 C CA . ASN A 1 31 ? -16.803 25.906 6.846 1.00 24.22 31 ASN A CA 12
ATOM 5848 C C . ASN A 1 31 ? -15.618 26.360 7.700 1.00 75.13 31 ASN A C 12
ATOM 5849 O O . ASN A 1 31 ? -15.758 26.566 8.905 1.00 72.02 31 ASN A O 12
ATOM 5860 N N . LYS A 1 32 ? -14.477 26.504 7.042 1.00 20.01 32 LYS A N 12
ATOM 5861 C CA . LYS A 1 32 ? -13.267 26.931 7.726 1.00 20.33 32 LYS A CA 12
ATOM 5862 C C . LYS A 1 32 ? -12.131 27.059 6.710 1.00 41.32 32 LYS A C 12
ATOM 5863 O O . LYS A 1 32 ? -11.895 28.139 6.169 1.00 2.20 32 LYS A O 12
ATOM 5881 N N . ARG A 1 1 ? -1.549 0.651 -2.817 1.00 11.00 1 ARG A N 13
ATOM 5882 C CA . ARG A 1 1 ? -0.927 0.573 -1.507 1.00 3.05 1 ARG A CA 13
ATOM 5883 C C . ARG A 1 1 ? -1.587 1.562 -0.545 1.00 62.23 1 ARG A C 13
ATOM 5884 O O . ARG A 1 1 ? -2.551 2.235 -0.907 1.00 11.32 1 ARG A O 13
ATOM 5904 N N . ARG A 1 2 ? -1.042 1.620 0.661 1.00 41.43 2 ARG A N 13
ATOM 5905 C CA . ARG A 1 2 ? -1.566 2.517 1.677 1.00 63.22 2 ARG A CA 13
ATOM 5906 C C . ARG A 1 2 ? -2.987 2.104 2.067 1.00 1.13 2 ARG A C 13
ATOM 5907 O O . ARG A 1 2 ? -3.958 2.570 1.472 1.00 64.44 2 ARG A O 13
ATOM 5927 N N . SER A 1 3 ? -3.064 1.235 3.064 1.00 44.33 3 SER A N 13
ATOM 5928 C CA . SER A 1 3 ? -4.350 0.754 3.541 1.00 53.52 3 SER A CA 13
ATOM 5929 C C . SER A 1 3 ? -5.006 -0.128 2.476 1.00 64.14 3 SER A C 13
ATOM 5930 O O . SER A 1 3 ? -6.197 -0.425 2.559 1.00 44.14 3 SER A O 13
ATOM 5938 N N . ARG A 1 4 ? -4.200 -0.520 1.501 1.00 13.22 4 ARG A N 13
ATOM 5939 C CA . ARG A 1 4 ? -4.687 -1.362 0.420 1.00 4.11 4 ARG A CA 13
ATOM 5940 C C . ARG A 1 4 ? -4.272 -2.817 0.652 1.00 41.40 4 ARG A C 13
ATOM 5941 O O . ARG A 1 4 ? -4.732 -3.716 -0.048 1.00 54.52 4 ARG A O 13
ATOM 5961 N N . LYS A 1 5 ? -3.406 -3.001 1.639 1.00 31.13 5 LYS A N 13
ATOM 5962 C CA . LYS A 1 5 ? -2.923 -4.330 1.971 1.00 25.30 5 LYS A CA 13
ATOM 5963 C C . LYS A 1 5 ? -4.056 -5.133 2.613 1.00 52.43 5 LYS A C 13
ATOM 5964 O O . LYS A 1 5 ? -4.099 -6.357 2.494 1.00 44.23 5 LYS A O 13
ATOM 5982 N N . ASN A 1 6 ? -4.945 -4.413 3.281 1.00 23.22 6 ASN A N 13
ATOM 5983 C CA . ASN A 1 6 ? -6.075 -5.043 3.941 1.00 41.53 6 ASN A CA 13
ATOM 5984 C C . ASN A 1 6 ? -6.942 -5.750 2.897 1.00 3.14 6 ASN A C 13
ATOM 5985 O O . ASN A 1 6 ? -6.744 -6.931 2.618 1.00 51.33 6 ASN A O 13
ATOM 5996 N N . GLY A 1 7 ? -7.885 -4.997 2.350 1.00 4.03 7 GLY A N 13
ATOM 5997 C CA . GLY A 1 7 ? -8.783 -5.536 1.343 1.00 10.12 7 GLY A CA 13
ATOM 5998 C C . GLY A 1 7 ? -9.961 -6.264 1.993 1.00 55.24 7 GLY A C 13
ATOM 5999 O O . GLY A 1 7 ? -9.769 -7.097 2.878 1.00 35.53 7 GLY A O 13
ATOM 6003 N N . ILE A 1 8 ? -11.154 -5.924 1.528 1.00 13.44 8 ILE A N 13
ATOM 6004 C CA . ILE A 1 8 ? -12.364 -6.535 2.053 1.00 34.31 8 ILE A CA 13
ATOM 6005 C C . ILE A 1 8 ? -12.845 -5.740 3.268 1.00 71.33 8 ILE A C 13
ATOM 6006 O O . ILE A 1 8 ? -13.964 -5.936 3.740 1.00 42.31 8 ILE A O 13
ATOM 6022 N N . GLY A 1 9 ? -11.975 -4.859 3.741 1.00 23.40 9 GLY A N 13
ATOM 6023 C CA . GLY A 1 9 ? -12.298 -4.034 4.893 1.00 64.01 9 GLY A CA 13
ATOM 6024 C C . GLY A 1 9 ? -12.503 -2.574 4.482 1.00 23.31 9 GLY A C 13
ATOM 6025 O O . GLY A 1 9 ? -12.981 -1.764 5.274 1.00 23.42 9 GLY A O 13
ATOM 6029 N N . TYR A 1 10 ? -12.129 -2.283 3.244 1.00 32.14 10 TYR A N 13
ATOM 6030 C CA . TYR A 1 10 ? -12.265 -0.936 2.719 1.00 31.33 10 TYR A CA 13
ATOM 6031 C C . TYR A 1 10 ? -13.737 -0.586 2.482 1.00 62.51 10 TYR A C 13
ATOM 6032 O O . TYR A 1 10 ? -14.165 0.533 2.758 1.00 4.42 10 TYR A O 13
ATOM 6050 N N . ALA A 1 11 ? -14.469 -1.565 1.970 1.00 62.43 11 ALA A N 13
ATOM 6051 C CA . ALA A 1 11 ? -15.882 -1.374 1.693 1.00 51.34 11 ALA A CA 13
ATOM 6052 C C . ALA A 1 11 ? -16.592 -0.924 2.970 1.00 31.44 11 ALA A C 13
ATOM 6053 O O . ALA A 1 11 ? -17.240 0.122 2.989 1.00 51.04 11 ALA A O 13
ATOM 6060 N N . ILE A 1 12 ? -16.448 -1.735 4.007 1.00 10.41 12 ILE A N 13
ATOM 6061 C CA . ILE A 1 12 ? -17.068 -1.434 5.287 1.00 0.11 12 ILE A CA 13
ATOM 6062 C C . ILE A 1 12 ? -16.425 -0.176 5.876 1.00 73.14 12 ILE A C 13
ATOM 6063 O O . ILE A 1 12 ? -17.086 0.596 6.570 1.00 4.51 12 ILE A O 13
ATOM 6079 N N . GLY A 1 13 ? -15.145 -0.010 5.578 1.00 42.02 13 GLY A N 13
ATOM 6080 C CA . GLY A 1 13 ? -14.405 1.140 6.069 1.00 33.53 13 GLY A CA 13
ATOM 6081 C C . GLY A 1 13 ? -14.879 2.427 5.390 1.00 10.52 13 GLY A C 13
ATOM 6082 O O . GLY A 1 13 ? -14.791 3.508 5.972 1.00 23.01 13 GLY A O 13
ATOM 6086 N N . TYR A 1 14 ? -15.369 2.268 4.170 1.00 14.02 14 TYR A N 13
ATOM 6087 C CA . TYR A 1 14 ? -15.856 3.404 3.406 1.00 70.43 14 TYR A CA 13
ATOM 6088 C C . TYR A 1 14 ? -17.215 3.874 3.929 1.00 14.24 14 TYR A C 13
ATOM 6089 O O . TYR A 1 14 ? -17.433 5.072 4.115 1.00 60.31 14 TYR A O 13
ATOM 6107 N N . ALA A 1 15 ? -18.094 2.909 4.151 1.00 33.33 15 ALA A N 13
ATOM 6108 C CA . ALA A 1 15 ? -19.426 3.210 4.649 1.00 61.23 15 ALA A CA 13
ATOM 6109 C C . ALA A 1 15 ? -19.331 3.659 6.108 1.00 51.23 15 ALA A C 13
ATOM 6110 O O . ALA A 1 15 ? -19.870 4.701 6.477 1.00 13.42 15 ALA A O 13
ATOM 6117 N N . PHE A 1 16 ? -18.642 2.849 6.900 1.00 72.32 16 PHE A N 13
ATOM 6118 C CA . PHE A 1 16 ? -18.469 3.150 8.311 1.00 10.04 16 PHE A CA 13
ATOM 6119 C C . PHE A 1 16 ? -17.563 4.366 8.505 1.00 61.43 16 PHE A C 13
ATOM 6120 O O . PHE A 1 16 ? -17.948 5.334 9.161 1.00 11.24 16 PHE A O 13
ATOM 6137 N N . GLY A 1 17 ? -16.375 4.279 7.924 1.00 31.25 17 GLY A N 13
ATOM 6138 C CA . GLY A 1 17 ? -15.411 5.361 8.024 1.00 1.51 17 GLY A CA 13
ATOM 6139 C C . GLY A 1 17 ? -16.004 6.674 7.508 1.00 71.55 17 GLY A C 13
ATOM 6140 O O . GLY A 1 17 ? -15.558 7.754 7.894 1.00 12.31 17 GLY A O 13
ATOM 6144 N N . ALA A 1 18 ? -16.999 6.538 6.645 1.00 10.12 18 ALA A N 13
ATOM 6145 C CA . ALA A 1 18 ? -17.657 7.699 6.072 1.00 31.33 18 ALA A CA 13
ATOM 6146 C C . ALA A 1 18 ? -18.410 8.449 7.173 1.00 53.22 18 ALA A C 13
ATOM 6147 O O . ALA A 1 18 ? -18.237 9.656 7.338 1.00 31.25 18 ALA A O 13
ATOM 6154 N N . VAL A 1 19 ? -19.228 7.702 7.901 1.00 75.24 19 VAL A N 13
ATOM 6155 C CA . VAL A 1 19 ? -20.007 8.281 8.982 1.00 21.44 19 VAL A CA 13
ATOM 6156 C C . VAL A 1 19 ? -19.066 8.715 10.108 1.00 20.13 19 VAL A C 13
ATOM 6157 O O . VAL A 1 19 ? -19.318 9.712 10.782 1.00 40.13 19 VAL A O 13
ATOM 6170 N N . GLU A 1 20 ? -18.000 7.945 10.275 1.00 53.44 20 GLU A N 13
ATOM 6171 C CA . GLU A 1 20 ? -17.020 8.238 11.307 1.00 24.40 20 GLU A CA 13
ATOM 6172 C C . GLU A 1 20 ? -16.237 9.504 10.951 1.00 34.13 20 GLU A C 13
ATOM 6173 O O . GLU A 1 20 ? -15.806 10.241 11.838 1.00 2.22 20 GLU A O 13
ATOM 6186 N N . ARG A 1 21 ? -16.078 9.717 9.654 1.00 31.12 21 ARG A N 13
ATOM 6187 C CA . ARG A 1 21 ? -15.355 10.882 9.171 1.00 13.02 21 ARG A CA 13
ATOM 6188 C C . ARG A 1 21 ? -15.952 12.160 9.761 1.00 41.42 21 ARG A C 13
ATOM 6189 O O . ARG A 1 21 ? -15.220 13.044 10.204 1.00 24.24 21 ARG A O 13
ATOM 6209 N N . ALA A 1 22 ? -17.276 12.218 9.748 1.00 25.01 22 ALA A N 13
ATOM 6210 C CA . ALA A 1 22 ? -17.979 13.375 10.278 1.00 13.32 22 ALA A CA 13
ATOM 6211 C C . ALA A 1 22 ? -17.600 13.568 11.747 1.00 3.22 22 ALA A C 13
ATOM 6212 O O . ALA A 1 22 ? -17.447 14.697 12.208 1.00 34.04 22 ALA A O 13
ATOM 6219 N N . VAL A 1 23 ? -17.460 12.449 12.442 1.00 25.41 23 VAL A N 13
ATOM 6220 C CA . VAL A 1 23 ? -17.103 12.481 13.849 1.00 13.32 23 VAL A CA 13
ATOM 6221 C C . VAL A 1 23 ? -15.683 13.030 13.998 1.00 62.22 23 VAL A C 13
ATOM 6222 O O . VAL A 1 23 ? -15.331 13.579 15.041 1.00 41.33 23 VAL A O 13
ATOM 6235 N N . LEU A 1 24 ? -14.904 12.865 12.938 1.00 12.00 24 LEU A N 13
ATOM 6236 C CA . LEU A 1 24 ? -13.530 13.337 12.937 1.00 11.05 24 LEU A CA 13
ATOM 6237 C C . LEU A 1 24 ? -13.469 14.711 12.265 1.00 5.54 24 LEU A C 13
ATOM 6238 O O . LEU A 1 24 ? -12.388 15.189 11.921 1.00 33.33 24 LEU A O 13
ATOM 6254 N N . GLY A 1 25 ? -14.640 15.306 12.099 1.00 31.43 25 GLY A N 13
ATOM 6255 C CA . GLY A 1 25 ? -14.733 16.614 11.474 1.00 73.02 25 GLY A CA 13
ATOM 6256 C C . GLY A 1 25 ? -16.103 17.247 11.728 1.00 31.34 25 GLY A C 13
ATOM 6257 O O . GLY A 1 25 ? -16.421 17.613 12.857 1.00 12.43 25 GLY A O 13
ATOM 6261 N N . GLY A 1 26 ? -16.876 17.356 10.657 1.00 0.50 26 GLY A N 13
ATOM 6262 C CA . GLY A 1 26 ? -18.205 17.937 10.750 1.00 61.40 26 GLY A CA 13
ATOM 6263 C C . GLY A 1 26 ? -18.284 19.250 9.967 1.00 23.03 26 GLY A C 13
ATOM 6264 O O . GLY A 1 26 ? -17.639 20.233 10.330 1.00 15.52 26 GLY A O 13
ATOM 6268 N N . SER A 1 27 ? -19.080 19.225 8.909 1.00 13.12 27 SER A N 13
ATOM 6269 C CA . SER A 1 27 ? -19.251 20.400 8.073 1.00 34.11 27 SER A CA 13
ATOM 6270 C C . SER A 1 27 ? -20.425 20.193 7.113 1.00 13.05 27 SER A C 13
ATOM 6271 O O . SER A 1 27 ? -21.356 19.449 7.417 1.00 33.04 27 SER A O 13
ATOM 6279 N N . ARG A 1 28 ? -20.342 20.865 5.975 1.00 70.33 28 ARG A N 13
ATOM 6280 C CA . ARG A 1 28 ? -21.386 20.764 4.969 1.00 43.53 28 ARG A CA 13
ATOM 6281 C C . ARG A 1 28 ? -22.725 21.230 5.544 1.00 22.32 28 ARG A C 13
ATOM 6282 O O . ARG A 1 28 ? -23.751 20.580 5.344 1.00 72.04 28 ARG A O 13
ATOM 6302 N N . ASP A 1 29 ? -22.672 22.351 6.249 1.00 43.15 29 ASP A N 13
ATOM 6303 C CA . ASP A 1 29 ? -23.869 22.911 6.855 1.00 14.34 29 ASP A CA 13
ATOM 6304 C C . ASP A 1 29 ? -23.862 24.430 6.678 1.00 64.13 29 ASP A C 13
ATOM 6305 O O . ASP A 1 29 ? -24.747 24.988 6.031 1.00 34.24 29 ASP A O 13
ATOM 6315 N N . TYR A 1 30 ? -22.852 25.058 7.265 1.00 41.51 30 TYR A N 13
ATOM 6316 C CA . TYR A 1 30 ? -22.717 26.501 7.180 1.00 11.53 30 TYR A CA 13
ATOM 6317 C C . TYR A 1 30 ? -23.971 27.200 7.710 1.00 53.13 30 TYR A C 13
ATOM 6318 O O . TYR A 1 30 ? -24.483 28.125 7.082 1.00 73.45 30 TYR A O 13
ATOM 6336 N N . ASN A 1 31 ? -24.429 26.732 8.861 1.00 24.23 31 ASN A N 13
ATOM 6337 C CA . ASN A 1 31 ? -25.613 27.301 9.483 1.00 24.22 31 ASN A CA 13
ATOM 6338 C C . ASN A 1 31 ? -25.230 28.588 10.217 1.00 75.13 31 ASN A C 13
ATOM 6339 O O . ASN A 1 31 ? -24.990 28.571 11.423 1.00 72.02 31 ASN A O 13
ATOM 6350 N N . LYS A 1 32 ? -25.185 29.672 9.457 1.00 20.01 32 LYS A N 13
ATOM 6351 C CA . LYS A 1 32 ? -24.835 30.966 10.020 1.00 20.33 32 LYS A CA 13
ATOM 6352 C C . LYS A 1 32 ? -25.894 31.995 9.618 1.00 41.32 32 LYS A C 13
ATOM 6353 O O . LYS A 1 32 ? -25.584 33.172 9.441 1.00 2.20 32 LYS A O 13
ATOM 6371 N N . ARG A 1 1 ? 1.658 0.811 5.263 1.00 11.00 1 ARG A N 14
ATOM 6372 C CA . ARG A 1 1 ? 0.803 1.898 5.708 1.00 3.05 1 ARG A CA 14
ATOM 6373 C C . ARG A 1 1 ? 0.359 2.748 4.515 1.00 62.23 1 ARG A C 14
ATOM 6374 O O . ARG A 1 1 ? 0.882 3.839 4.298 1.00 11.32 1 ARG A O 14
ATOM 6394 N N . ARG A 1 2 ? -0.601 2.215 3.775 1.00 41.43 2 ARG A N 14
ATOM 6395 C CA . ARG A 1 2 ? -1.121 2.911 2.609 1.00 63.22 2 ARG A CA 14
ATOM 6396 C C . ARG A 1 2 ? -2.287 2.129 2.001 1.00 1.13 2 ARG A C 14
ATOM 6397 O O . ARG A 1 2 ? -2.377 1.991 0.782 1.00 64.44 2 ARG A O 14
ATOM 6417 N N . SER A 1 3 ? -3.151 1.639 2.877 1.00 44.33 3 SER A N 14
ATOM 6418 C CA . SER A 1 3 ? -4.308 0.876 2.442 1.00 53.52 3 SER A CA 14
ATOM 6419 C C . SER A 1 3 ? -3.854 -0.409 1.745 1.00 64.14 3 SER A C 14
ATOM 6420 O O . SER A 1 3 ? -4.643 -1.062 1.064 1.00 44.14 3 SER A O 14
ATOM 6428 N N . ARG A 1 4 ? -2.585 -0.734 1.940 1.00 13.22 4 ARG A N 14
ATOM 6429 C CA . ARG A 1 4 ? -2.017 -1.929 1.340 1.00 4.11 4 ARG A CA 14
ATOM 6430 C C . ARG A 1 4 ? -2.323 -3.154 2.203 1.00 41.40 4 ARG A C 14
ATOM 6431 O O . ARG A 1 4 ? -2.062 -4.285 1.797 1.00 54.52 4 ARG A O 14
ATOM 6451 N N . LYS A 1 5 ? -2.873 -2.888 3.378 1.00 31.13 5 LYS A N 14
ATOM 6452 C CA . LYS A 1 5 ? -3.218 -3.954 4.303 1.00 25.30 5 LYS A CA 14
ATOM 6453 C C . LYS A 1 5 ? -4.640 -4.437 4.009 1.00 52.43 5 LYS A C 14
ATOM 6454 O O . LYS A 1 5 ? -4.860 -5.625 3.777 1.00 44.23 5 LYS A O 14
ATOM 6472 N N . ASN A 1 6 ? -5.567 -3.491 4.031 1.00 23.22 6 ASN A N 14
ATOM 6473 C CA . ASN A 1 6 ? -6.962 -3.805 3.769 1.00 41.53 6 ASN A CA 14
ATOM 6474 C C . ASN A 1 6 ? -7.220 -3.750 2.263 1.00 3.14 6 ASN A C 14
ATOM 6475 O O . ASN A 1 6 ? -7.104 -4.760 1.571 1.00 51.33 6 ASN A O 14
ATOM 6486 N N . GLY A 1 7 ? -7.565 -2.558 1.798 1.00 4.03 7 GLY A N 14
ATOM 6487 C CA . GLY A 1 7 ? -7.840 -2.357 0.385 1.00 10.12 7 GLY A CA 14
ATOM 6488 C C . GLY A 1 7 ? -9.330 -2.535 0.086 1.00 55.24 7 GLY A C 14
ATOM 6489 O O . GLY A 1 7 ? -9.857 -1.925 -0.844 1.00 35.53 7 GLY A O 14
ATOM 6493 N N . ILE A 1 8 ? -9.966 -3.373 0.891 1.00 13.44 8 ILE A N 14
ATOM 6494 C CA . ILE A 1 8 ? -11.385 -3.639 0.724 1.00 34.31 8 ILE A CA 14
ATOM 6495 C C . ILE A 1 8 ? -12.143 -3.124 1.949 1.00 71.33 8 ILE A C 14
ATOM 6496 O O . ILE A 1 8 ? -13.264 -2.632 1.827 1.00 42.31 8 ILE A O 14
ATOM 6512 N N . GLY A 1 9 ? -11.502 -3.255 3.101 1.00 23.40 9 GLY A N 14
ATOM 6513 C CA . GLY A 1 9 ? -12.102 -2.809 4.346 1.00 64.01 9 GLY A CA 14
ATOM 6514 C C . GLY A 1 9 ? -12.236 -1.285 4.376 1.00 23.31 9 GLY A C 14
ATOM 6515 O O . GLY A 1 9 ? -13.141 -0.750 5.016 1.00 23.42 9 GLY A O 14
ATOM 6519 N N . TYR A 1 10 ? -11.323 -0.629 3.675 1.00 32.14 10 TYR A N 14
ATOM 6520 C CA . TYR A 1 10 ? -11.329 0.823 3.613 1.00 31.33 10 TYR A CA 14
ATOM 6521 C C . TYR A 1 10 ? -12.505 1.331 2.777 1.00 62.51 10 TYR A C 14
ATOM 6522 O O . TYR A 1 10 ? -13.076 2.379 3.075 1.00 4.42 10 TYR A O 14
ATOM 6540 N N . ALA A 1 11 ? -12.831 0.566 1.745 1.00 62.43 11 ALA A N 14
ATOM 6541 C CA . ALA A 1 11 ? -13.928 0.926 0.864 1.00 51.34 11 ALA A CA 14
ATOM 6542 C C . ALA A 1 11 ? -15.223 1.006 1.675 1.00 31.44 11 ALA A C 14
ATOM 6543 O O . ALA A 1 11 ? -15.889 2.041 1.689 1.00 51.04 11 ALA A O 14
ATOM 6550 N N . ILE A 1 12 ? -15.542 -0.100 2.331 1.00 10.41 12 ILE A N 14
ATOM 6551 C CA . ILE A 1 12 ? -16.745 -0.168 3.143 1.00 0.11 12 ILE A CA 14
ATOM 6552 C C . ILE A 1 12 ? -16.621 0.810 4.313 1.00 73.14 12 ILE A C 14
ATOM 6553 O O . ILE A 1 12 ? -17.608 1.415 4.728 1.00 4.51 12 ILE A O 14
ATOM 6569 N N . GLY A 1 13 ? -15.401 0.932 4.813 1.00 42.02 13 GLY A N 14
ATOM 6570 C CA . GLY A 1 13 ? -15.134 1.826 5.928 1.00 33.53 13 GLY A CA 14
ATOM 6571 C C . GLY A 1 13 ? -15.349 3.285 5.525 1.00 10.52 13 GLY A C 14
ATOM 6572 O O . GLY A 1 13 ? -15.712 4.116 6.357 1.00 23.01 13 GLY A O 14
ATOM 6576 N N . TYR A 1 14 ? -15.117 3.554 4.249 1.00 14.02 14 TYR A N 14
ATOM 6577 C CA . TYR A 1 14 ? -15.280 4.899 3.725 1.00 70.43 14 TYR A CA 14
ATOM 6578 C C . TYR A 1 14 ? -16.761 5.248 3.563 1.00 14.24 14 TYR A C 14
ATOM 6579 O O . TYR A 1 14 ? -17.215 6.283 4.050 1.00 60.31 14 TYR A O 14
ATOM 6597 N N . ALA A 1 15 ? -17.473 4.366 2.878 1.00 33.33 15 ALA A N 14
ATOM 6598 C CA . ALA A 1 15 ? -18.893 4.569 2.646 1.00 61.23 15 ALA A CA 14
ATOM 6599 C C . ALA A 1 15 ? -19.628 4.578 3.988 1.00 51.23 15 ALA A C 14
ATOM 6600 O O . ALA A 1 15 ? -20.404 5.491 4.269 1.00 13.42 15 ALA A O 14
ATOM 6607 N N . PHE A 1 16 ? -19.358 3.552 4.782 1.00 72.32 16 PHE A N 14
ATOM 6608 C CA . PHE A 1 16 ? -19.983 3.432 6.089 1.00 10.04 16 PHE A CA 14
ATOM 6609 C C . PHE A 1 16 ? -19.457 4.500 7.049 1.00 61.43 16 PHE A C 14
ATOM 6610 O O . PHE A 1 16 ? -20.237 5.246 7.640 1.00 11.24 16 PHE A O 14
ATOM 6627 N N . GLY A 1 17 ? -18.139 4.539 7.177 1.00 31.25 17 GLY A N 14
ATOM 6628 C CA . GLY A 1 17 ? -17.501 5.504 8.055 1.00 1.51 17 GLY A CA 14
ATOM 6629 C C . GLY A 1 17 ? -17.858 6.935 7.651 1.00 71.55 17 GLY A C 14
ATOM 6630 O O . GLY A 1 17 ? -17.708 7.865 8.443 1.00 12.31 17 GLY A O 14
ATOM 6634 N N . ALA A 1 18 ? -18.325 7.069 6.417 1.00 10.12 18 ALA A N 14
ATOM 6635 C CA . ALA A 1 18 ? -18.705 8.371 5.899 1.00 31.33 18 ALA A CA 14
ATOM 6636 C C . ALA A 1 18 ? -20.003 8.824 6.569 1.00 53.22 18 ALA A C 14
ATOM 6637 O O . ALA A 1 18 ? -20.081 9.935 7.093 1.00 31.25 18 ALA A O 14
ATOM 6644 N N . VAL A 1 19 ? -20.990 7.941 6.533 1.00 75.24 19 VAL A N 14
ATOM 6645 C CA . VAL A 1 19 ? -22.281 8.237 7.131 1.00 21.44 19 VAL A CA 14
ATOM 6646 C C . VAL A 1 19 ? -22.137 8.270 8.654 1.00 20.13 19 VAL A C 14
ATOM 6647 O O . VAL A 1 19 ? -22.813 9.046 9.328 1.00 40.13 19 VAL A O 14
ATOM 6660 N N . GLU A 1 20 ? -21.252 7.420 9.151 1.00 53.44 20 GLU A N 14
ATOM 6661 C CA . GLU A 1 20 ? -21.010 7.343 10.581 1.00 24.40 20 GLU A CA 14
ATOM 6662 C C . GLU A 1 20 ? -20.274 8.594 11.064 1.00 34.13 20 GLU A C 14
ATOM 6663 O O . GLU A 1 20 ? -20.457 9.026 12.202 1.00 2.22 20 GLU A O 14
ATOM 6676 N N . ARG A 1 21 ? -19.458 9.141 10.176 1.00 31.12 21 ARG A N 14
ATOM 6677 C CA . ARG A 1 21 ? -18.694 10.334 10.497 1.00 13.02 21 ARG A CA 14
ATOM 6678 C C . ARG A 1 21 ? -19.625 11.446 10.985 1.00 41.42 21 ARG A C 14
ATOM 6679 O O . ARG A 1 21 ? -19.286 12.184 11.908 1.00 24.24 21 ARG A O 14
ATOM 6699 N N . ALA A 1 22 ? -20.781 11.529 10.344 1.00 25.01 22 ALA A N 14
ATOM 6700 C CA . ALA A 1 22 ? -21.764 12.539 10.701 1.00 13.32 22 ALA A CA 14
ATOM 6701 C C . ALA A 1 22 ? -22.334 12.221 12.085 1.00 3.22 22 ALA A C 14
ATOM 6702 O O . ALA A 1 22 ? -22.718 13.126 12.825 1.00 34.04 22 ALA A O 14
ATOM 6709 N N . VAL A 1 23 ? -22.373 10.933 12.393 1.00 25.41 23 VAL A N 14
ATOM 6710 C CA . VAL A 1 23 ? -22.889 10.485 13.675 1.00 13.32 23 VAL A CA 14
ATOM 6711 C C . VAL A 1 23 ? -21.859 10.782 14.767 1.00 62.22 23 VAL A C 14
ATOM 6712 O O . VAL A 1 23 ? -22.217 10.955 15.931 1.00 41.33 23 VAL A O 14
ATOM 6725 N N . LEU A 1 24 ? -20.602 10.831 14.352 1.00 12.00 24 LEU A N 14
ATOM 6726 C CA . LEU A 1 24 ? -19.518 11.104 15.281 1.00 11.05 24 LEU A CA 14
ATOM 6727 C C . LEU A 1 24 ? -18.968 12.506 15.017 1.00 5.54 24 LEU A C 14
ATOM 6728 O O . LEU A 1 24 ? -17.891 12.855 15.500 1.00 33.33 24 LEU A O 14
ATOM 6744 N N . GLY A 1 25 ? -19.730 13.273 14.251 1.00 31.43 25 GLY A N 14
ATOM 6745 C CA . GLY A 1 25 ? -19.332 14.630 13.918 1.00 73.02 25 GLY A CA 14
ATOM 6746 C C . GLY A 1 25 ? -18.597 14.671 12.576 1.00 31.34 25 GLY A C 14
ATOM 6747 O O . GLY A 1 25 ? -17.398 14.399 12.512 1.00 12.43 25 GLY A O 14
ATOM 6751 N N . GLY A 1 26 ? -19.345 15.014 11.538 1.00 0.50 26 GLY A N 14
ATOM 6752 C CA . GLY A 1 26 ? -18.779 15.094 10.202 1.00 61.40 26 GLY A CA 14
ATOM 6753 C C . GLY A 1 26 ? -19.865 15.382 9.163 1.00 23.03 26 GLY A C 14
ATOM 6754 O O . GLY A 1 26 ? -20.479 14.461 8.630 1.00 15.52 26 GLY A O 14
ATOM 6758 N N . SER A 1 27 ? -20.067 16.666 8.907 1.00 13.12 27 SER A N 14
ATOM 6759 C CA . SER A 1 27 ? -21.069 17.088 7.941 1.00 34.11 27 SER A CA 14
ATOM 6760 C C . SER A 1 27 ? -20.812 18.537 7.521 1.00 13.05 27 SER A C 14
ATOM 6761 O O . SER A 1 27 ? -19.708 19.051 7.694 1.00 33.04 27 SER A O 14
ATOM 6769 N N . ARG A 1 28 ? -21.851 19.154 6.977 1.00 70.33 28 ARG A N 14
ATOM 6770 C CA . ARG A 1 28 ? -21.753 20.533 6.532 1.00 43.53 28 ARG A CA 14
ATOM 6771 C C . ARG A 1 28 ? -20.649 20.674 5.481 1.00 22.32 28 ARG A C 14
ATOM 6772 O O . ARG A 1 28 ? -20.001 19.693 5.122 1.00 72.04 28 ARG A O 14
ATOM 6792 N N . ASP A 1 29 ? -20.470 21.902 5.018 1.00 43.15 29 ASP A N 14
ATOM 6793 C CA . ASP A 1 29 ? -19.457 22.184 4.016 1.00 14.34 29 ASP A CA 14
ATOM 6794 C C . ASP A 1 29 ? -18.478 23.225 4.565 1.00 64.13 29 ASP A C 14
ATOM 6795 O O . ASP A 1 29 ? -17.338 22.897 4.892 1.00 34.24 29 ASP A O 14
ATOM 6805 N N . TYR A 1 30 ? -18.958 24.456 4.650 1.00 41.51 30 TYR A N 14
ATOM 6806 C CA . TYR A 1 30 ? -18.141 25.546 5.154 1.00 11.53 30 TYR A CA 14
ATOM 6807 C C . TYR A 1 30 ? -18.497 25.874 6.605 1.00 53.13 30 TYR A C 14
ATOM 6808 O O . TYR A 1 30 ? -19.670 25.869 6.976 1.00 73.45 30 TYR A O 14
ATOM 6826 N N . ASN A 1 31 ? -17.464 26.151 7.386 1.00 24.23 31 ASN A N 14
ATOM 6827 C CA . ASN A 1 31 ? -17.654 26.480 8.789 1.00 24.22 31 ASN A CA 14
ATOM 6828 C C . ASN A 1 31 ? -16.430 27.243 9.299 1.00 75.13 31 ASN A C 14
ATOM 6829 O O . ASN A 1 31 ? -15.430 26.637 9.682 1.00 72.02 31 ASN A O 14
ATOM 6840 N N . LYS A 1 32 ? -16.548 28.563 9.288 1.00 20.01 32 LYS A N 14
ATOM 6841 C CA . LYS A 1 32 ? -15.464 29.416 9.745 1.00 20.33 32 LYS A CA 14
ATOM 6842 C C . LYS A 1 32 ? -14.134 28.860 9.233 1.00 41.32 32 LYS A C 14
ATOM 6843 O O . LYS A 1 32 ? -13.951 28.689 8.029 1.00 2.20 32 LYS A O 14
ATOM 6861 N N . ARG A 1 1 ? -6.066 3.703 -5.782 1.00 11.00 1 ARG A N 15
ATOM 6862 C CA . ARG A 1 1 ? -6.376 2.722 -4.757 1.00 3.05 1 ARG A CA 15
ATOM 6863 C C . ARG A 1 1 ? -5.514 2.960 -3.516 1.00 62.23 1 ARG A C 15
ATOM 6864 O O . ARG A 1 1 ? -4.349 3.339 -3.629 1.00 11.32 1 ARG A O 15
ATOM 6884 N N . ARG A 1 2 ? -6.119 2.728 -2.360 1.00 41.43 2 ARG A N 15
ATOM 6885 C CA . ARG A 1 2 ? -5.420 2.913 -1.100 1.00 63.22 2 ARG A CA 15
ATOM 6886 C C . ARG A 1 2 ? -6.301 2.458 0.066 1.00 1.13 2 ARG A C 15
ATOM 6887 O O . ARG A 1 2 ? -7.128 3.222 0.559 1.00 64.44 2 ARG A O 15
ATOM 6907 N N . SER A 1 3 ? -6.092 1.214 0.473 1.00 44.33 3 SER A N 15
ATOM 6908 C CA . SER A 1 3 ? -6.857 0.648 1.572 1.00 53.52 3 SER A CA 15
ATOM 6909 C C . SER A 1 3 ? -6.800 -0.880 1.516 1.00 64.14 3 SER A C 15
ATOM 6910 O O . SER A 1 3 ? -6.928 -1.547 2.541 1.00 44.14 3 SER A O 15
ATOM 6918 N N . ARG A 1 4 ? -6.608 -1.389 0.308 1.00 13.22 4 ARG A N 15
ATOM 6919 C CA . ARG A 1 4 ? -6.534 -2.826 0.104 1.00 4.11 4 ARG A CA 15
ATOM 6920 C C . ARG A 1 4 ? -5.186 -3.362 0.591 1.00 41.40 4 ARG A C 15
ATOM 6921 O O . ARG A 1 4 ? -5.055 -4.549 0.884 1.00 54.52 4 ARG A O 15
ATOM 6941 N N . LYS A 1 5 ? -4.218 -2.460 0.663 1.00 31.13 5 LYS A N 15
ATOM 6942 C CA . LYS A 1 5 ? -2.884 -2.827 1.109 1.00 25.30 5 LYS A CA 15
ATOM 6943 C C . LYS A 1 5 ? -2.959 -3.363 2.539 1.00 52.43 5 LYS A C 15
ATOM 6944 O O . LYS A 1 5 ? -2.268 -4.319 2.885 1.00 44.23 5 LYS A O 15
ATOM 6962 N N . ASN A 1 6 ? -3.807 -2.724 3.333 1.00 23.22 6 ASN A N 15
ATOM 6963 C CA . ASN A 1 6 ? -3.982 -3.126 4.718 1.00 41.53 6 ASN A CA 15
ATOM 6964 C C . ASN A 1 6 ? -4.690 -4.481 4.767 1.00 3.14 6 ASN A C 15
ATOM 6965 O O . ASN A 1 6 ? -4.040 -5.524 4.790 1.00 51.33 6 ASN A O 15
ATOM 6976 N N . GLY A 1 7 ? -6.014 -4.420 4.782 1.00 4.03 7 GLY A N 15
ATOM 6977 C CA . GLY A 1 7 ? -6.818 -5.629 4.828 1.00 10.12 7 GLY A CA 15
ATOM 6978 C C . GLY A 1 7 ? -7.372 -5.866 6.235 1.00 55.24 7 GLY A C 15
ATOM 6979 O O . GLY A 1 7 ? -6.618 -5.900 7.205 1.00 35.53 7 GLY A O 15
ATOM 6983 N N . ILE A 1 8 ? -8.686 -6.025 6.298 1.00 13.44 8 ILE A N 15
ATOM 6984 C CA . ILE A 1 8 ? -9.351 -6.257 7.570 1.00 34.31 8 ILE A CA 15
ATOM 6985 C C . ILE A 1 8 ? -9.694 -4.913 8.214 1.00 71.33 8 ILE A C 15
ATOM 6986 O O . ILE A 1 8 ? -10.453 -4.860 9.181 1.00 42.31 8 ILE A O 15
ATOM 7002 N N . GLY A 1 9 ? -9.119 -3.860 7.653 1.00 23.40 9 GLY A N 15
ATOM 7003 C CA . GLY A 1 9 ? -9.355 -2.519 8.161 1.00 64.01 9 GLY A CA 15
ATOM 7004 C C . GLY A 1 9 ? -10.228 -1.713 7.197 1.00 23.31 9 GLY A C 15
ATOM 7005 O O . GLY A 1 9 ? -10.716 -0.640 7.546 1.00 23.42 9 GLY A O 15
ATOM 7009 N N . TYR A 1 10 ? -10.398 -2.263 6.004 1.00 32.14 10 TYR A N 15
ATOM 7010 C CA . TYR A 1 10 ? -11.204 -1.608 4.987 1.00 31.33 10 TYR A CA 15
ATOM 7011 C C . TYR A 1 10 ? -12.690 -1.657 5.350 1.00 62.51 10 TYR A C 15
ATOM 7012 O O . TYR A 1 10 ? -13.415 -0.685 5.140 1.00 4.42 10 TYR A O 15
ATOM 7030 N N . ALA A 1 11 ? -13.098 -2.796 5.888 1.00 62.43 11 ALA A N 15
ATOM 7031 C CA . ALA A 1 11 ? -14.484 -2.983 6.282 1.00 51.34 11 ALA A CA 15
ATOM 7032 C C . ALA A 1 11 ? -14.887 -1.875 7.256 1.00 31.44 11 ALA A C 15
ATOM 7033 O O . ALA A 1 11 ? -15.840 -1.139 7.005 1.00 51.04 11 ALA A O 15
ATOM 7040 N N . ILE A 1 12 ? -14.140 -1.790 8.348 1.00 10.41 12 ILE A N 15
ATOM 7041 C CA . ILE A 1 12 ? -14.408 -0.784 9.361 1.00 0.11 12 ILE A CA 15
ATOM 7042 C C . ILE A 1 12 ? -14.179 0.606 8.766 1.00 73.14 12 ILE A C 15
ATOM 7043 O O . ILE A 1 12 ? -14.883 1.556 9.108 1.00 4.51 12 ILE A O 15
ATOM 7059 N N . GLY A 1 13 ? -13.193 0.683 7.885 1.00 42.02 13 GLY A N 15
ATOM 7060 C CA . GLY A 1 13 ? -12.862 1.942 7.239 1.00 33.53 13 GLY A CA 15
ATOM 7061 C C . GLY A 1 13 ? -13.998 2.402 6.323 1.00 10.52 13 GLY A C 15
ATOM 7062 O O . GLY A 1 13 ? -14.194 3.600 6.127 1.00 23.01 13 GLY A O 15
ATOM 7066 N N . TYR A 1 14 ? -14.715 1.426 5.786 1.00 14.02 14 TYR A N 15
ATOM 7067 C CA . TYR A 1 14 ? -15.825 1.717 4.895 1.00 70.43 14 TYR A CA 15
ATOM 7068 C C . TYR A 1 14 ? -17.038 2.224 5.678 1.00 14.24 14 TYR A C 15
ATOM 7069 O O . TYR A 1 14 ? -17.595 3.272 5.355 1.00 60.31 14 TYR A O 15
ATOM 7087 N N . ALA A 1 15 ? -17.411 1.457 6.692 1.00 33.33 15 ALA A N 15
ATOM 7088 C CA . ALA A 1 15 ? -18.548 1.815 7.522 1.00 61.23 15 ALA A CA 15
ATOM 7089 C C . ALA A 1 15 ? -18.255 3.137 8.235 1.00 51.23 15 ALA A C 15
ATOM 7090 O O . ALA A 1 15 ? -19.064 4.062 8.191 1.00 13.42 15 ALA A O 15
ATOM 7097 N N . PHE A 1 16 ? -17.097 3.183 8.878 1.00 72.32 16 PHE A N 15
ATOM 7098 C CA . PHE A 1 16 ? -16.689 4.376 9.599 1.00 10.04 16 PHE A CA 15
ATOM 7099 C C . PHE A 1 16 ? -16.372 5.520 8.633 1.00 61.43 16 PHE A C 15
ATOM 7100 O O . PHE A 1 16 ? -16.936 6.607 8.748 1.00 11.24 16 PHE A O 15
ATOM 7117 N N . GLY A 1 17 ? -15.472 5.236 7.704 1.00 31.25 17 GLY A N 15
ATOM 7118 C CA . GLY A 1 17 ? -15.074 6.227 6.718 1.00 1.51 17 GLY A CA 15
ATOM 7119 C C . GLY A 1 17 ? -16.284 6.730 5.928 1.00 71.55 17 GLY A C 15
ATOM 7120 O O . GLY A 1 17 ? -16.227 7.792 5.310 1.00 12.31 17 GLY A O 15
ATOM 7124 N N . ALA A 1 18 ? -17.350 5.946 5.976 1.00 10.12 18 ALA A N 15
ATOM 7125 C CA . ALA A 1 18 ? -18.571 6.299 5.272 1.00 31.33 18 ALA A CA 15
ATOM 7126 C C . ALA A 1 18 ? -19.257 7.456 6.000 1.00 53.22 18 ALA A C 15
ATOM 7127 O O . ALA A 1 18 ? -19.601 8.464 5.385 1.00 31.25 18 ALA A O 15
ATOM 7134 N N . VAL A 1 19 ? -19.437 7.272 7.300 1.00 75.24 19 VAL A N 15
ATOM 7135 C CA . VAL A 1 19 ? -20.076 8.288 8.119 1.00 21.44 19 VAL A CA 15
ATOM 7136 C C . VAL A 1 19 ? -19.139 9.489 8.257 1.00 20.13 19 VAL A C 15
ATOM 7137 O O . VAL A 1 19 ? -19.592 10.631 8.322 1.00 40.13 19 VAL A O 15
ATOM 7150 N N . GLU A 1 20 ? -17.849 9.191 8.298 1.00 53.44 20 GLU A N 15
ATOM 7151 C CA . GLU A 1 20 ? -16.843 10.232 8.427 1.00 24.40 20 GLU A CA 15
ATOM 7152 C C . GLU A 1 20 ? -16.746 11.041 7.131 1.00 34.13 20 GLU A C 15
ATOM 7153 O O . GLU A 1 20 ? -16.450 12.234 7.161 1.00 2.22 20 GLU A O 15
ATOM 7166 N N . ARG A 1 21 ? -17.001 10.358 6.025 1.00 31.12 21 ARG A N 15
ATOM 7167 C CA . ARG A 1 21 ? -16.947 10.998 4.721 1.00 13.02 21 ARG A CA 15
ATOM 7168 C C . ARG A 1 21 ? -17.854 12.229 4.696 1.00 41.42 21 ARG A C 15
ATOM 7169 O O . ARG A 1 21 ? -17.440 13.301 4.258 1.00 24.24 21 ARG A O 15
ATOM 7189 N N . ALA A 1 22 ? -19.075 12.034 5.172 1.00 25.01 22 ALA A N 15
ATOM 7190 C CA . ALA A 1 22 ? -20.045 13.116 5.209 1.00 13.32 22 ALA A CA 15
ATOM 7191 C C . ALA A 1 22 ? -19.572 14.186 6.194 1.00 3.22 22 ALA A C 15
ATOM 7192 O O . ALA A 1 22 ? -19.869 15.367 6.022 1.00 34.04 22 ALA A O 15
ATOM 7199 N N . VAL A 1 23 ? -18.843 13.735 7.204 1.00 25.41 23 VAL A N 15
ATOM 7200 C CA . VAL A 1 23 ? -18.325 14.639 8.217 1.00 13.32 23 VAL A CA 15
ATOM 7201 C C . VAL A 1 23 ? -17.200 15.482 7.614 1.00 62.22 23 VAL A C 15
ATOM 7202 O O . VAL A 1 23 ? -16.854 16.535 8.147 1.00 41.33 23 VAL A O 15
ATOM 7215 N N . LEU A 1 24 ? -16.659 14.986 6.511 1.00 12.00 24 LEU A N 15
ATOM 7216 C CA . LEU A 1 24 ? -15.579 15.681 5.830 1.00 11.05 24 LEU A CA 15
ATOM 7217 C C . LEU A 1 24 ? -16.168 16.637 4.790 1.00 5.54 24 LEU A C 15
ATOM 7218 O O . LEU A 1 24 ? -15.631 17.719 4.561 1.00 33.33 24 LEU A O 15
ATOM 7234 N N . GLY A 1 25 ? -17.267 16.202 4.190 1.00 31.43 25 GLY A N 15
ATOM 7235 C CA . GLY A 1 25 ? -17.935 17.005 3.180 1.00 73.02 25 GLY A CA 15
ATOM 7236 C C . GLY A 1 25 ? -18.414 18.336 3.766 1.00 31.34 25 GLY A C 15
ATOM 7237 O O . GLY A 1 25 ? -17.770 19.367 3.582 1.00 12.43 25 GLY A O 15
ATOM 7241 N N . GLY A 1 26 ? -19.540 18.268 4.461 1.00 0.50 26 GLY A N 15
ATOM 7242 C CA . GLY A 1 26 ? -20.113 19.454 5.075 1.00 61.40 26 GLY A CA 15
ATOM 7243 C C . GLY A 1 26 ? -21.548 19.193 5.538 1.00 23.03 26 GLY A C 15
ATOM 7244 O O . GLY A 1 26 ? -22.476 19.199 4.729 1.00 15.52 26 GLY A O 15
ATOM 7248 N N . SER A 1 27 ? -21.685 18.971 6.837 1.00 13.12 27 SER A N 15
ATOM 7249 C CA . SER A 1 27 ? -22.991 18.709 7.417 1.00 34.11 27 SER A CA 15
ATOM 7250 C C . SER A 1 27 ? -23.169 19.526 8.698 1.00 13.05 27 SER A C 15
ATOM 7251 O O . SER A 1 27 ? -22.230 20.172 9.162 1.00 33.04 27 SER A O 15
ATOM 7259 N N . ARG A 1 28 ? -24.379 19.470 9.235 1.00 70.33 28 ARG A N 15
ATOM 7260 C CA . ARG A 1 28 ? -24.691 20.197 10.455 1.00 43.53 28 ARG A CA 15
ATOM 7261 C C . ARG A 1 28 ? -24.824 21.693 10.162 1.00 22.32 28 ARG A C 15
ATOM 7262 O O . ARG A 1 28 ? -24.712 22.117 9.012 1.00 72.04 28 ARG A O 15
ATOM 7282 N N . ASP A 1 29 ? -25.061 22.451 11.221 1.00 43.15 29 ASP A N 15
ATOM 7283 C CA . ASP A 1 29 ? -25.212 23.892 11.092 1.00 14.34 29 ASP A CA 15
ATOM 7284 C C . ASP A 1 29 ? -24.132 24.588 11.923 1.00 64.13 29 ASP A C 15
ATOM 7285 O O . ASP A 1 29 ? -23.542 25.573 11.480 1.00 34.24 29 ASP A O 15
ATOM 7295 N N . TYR A 1 30 ? -23.907 24.051 13.112 1.00 41.51 30 TYR A N 15
ATOM 7296 C CA . TYR A 1 30 ? -22.909 24.610 14.009 1.00 11.53 30 TYR A CA 15
ATOM 7297 C C . TYR A 1 30 ? -21.541 23.964 13.777 1.00 53.13 30 TYR A C 15
ATOM 7298 O O . TYR A 1 30 ? -21.085 23.159 14.588 1.00 73.45 30 TYR A O 15
ATOM 7316 N N . ASN A 1 31 ? -20.925 24.342 12.666 1.00 24.23 31 ASN A N 15
ATOM 7317 C CA . ASN A 1 31 ? -19.619 23.810 12.318 1.00 24.22 31 ASN A CA 15
ATOM 7318 C C . ASN A 1 31 ? -18.814 24.886 11.586 1.00 75.13 31 ASN A C 15
ATOM 7319 O O . ASN A 1 31 ? -19.180 25.299 10.486 1.00 72.02 31 ASN A O 15
ATOM 7330 N N . LYS A 1 32 ? -17.732 25.308 12.223 1.00 20.01 32 LYS A N 15
ATOM 7331 C CA . LYS A 1 32 ? -16.873 26.327 11.646 1.00 20.33 32 LYS A CA 15
ATOM 7332 C C . LYS A 1 32 ? -15.556 26.378 12.422 1.00 41.32 32 LYS A C 15
ATOM 7333 O O . LYS A 1 32 ? -15.193 25.417 13.099 1.00 2.20 32 LYS A O 15
ATOM 7351 N N . ARG A 1 1 ? -2.432 -4.757 -3.199 1.00 11.00 1 ARG A N 16
ATOM 7352 C CA . ARG A 1 1 ? -2.013 -4.368 -1.864 1.00 3.05 1 ARG A CA 16
ATOM 7353 C C . ARG A 1 1 ? -2.385 -2.909 -1.594 1.00 62.23 1 ARG A C 16
ATOM 7354 O O . ARG A 1 1 ? -2.607 -2.139 -2.528 1.00 11.32 1 ARG A O 16
ATOM 7374 N N . ARG A 1 2 ? -2.441 -2.572 -0.314 1.00 41.43 2 ARG A N 16
ATOM 7375 C CA . ARG A 1 2 ? -2.784 -1.218 0.088 1.00 63.22 2 ARG A CA 16
ATOM 7376 C C . ARG A 1 2 ? -4.262 -0.937 -0.193 1.00 1.13 2 ARG A C 16
ATOM 7377 O O . ARG A 1 2 ? -4.604 -0.394 -1.243 1.00 64.44 2 ARG A O 16
ATOM 7397 N N . SER A 1 3 ? -5.096 -1.320 0.761 1.00 44.33 3 SER A N 16
ATOM 7398 C CA . SER A 1 3 ? -6.528 -1.117 0.628 1.00 53.52 3 SER A CA 16
ATOM 7399 C C . SER A 1 3 ? -7.050 -1.856 -0.606 1.00 64.14 3 SER A C 16
ATOM 7400 O O . SER A 1 3 ? -8.155 -1.586 -1.074 1.00 44.14 3 SER A O 16
ATOM 7408 N N . ARG A 1 4 ? -6.230 -2.772 -1.098 1.00 13.22 4 ARG A N 16
ATOM 7409 C CA . ARG A 1 4 ? -6.595 -3.552 -2.269 1.00 4.11 4 ARG A CA 16
ATOM 7410 C C . ARG A 1 4 ? -7.397 -4.787 -1.855 1.00 41.40 4 ARG A C 16
ATOM 7411 O O . ARG A 1 4 ? -8.107 -5.372 -2.672 1.00 54.52 4 ARG A O 16
ATOM 7431 N N . LYS A 1 5 ? -7.257 -5.146 -0.588 1.00 31.13 5 LYS A N 16
ATOM 7432 C CA . LYS A 1 5 ? -7.961 -6.302 -0.056 1.00 25.30 5 LYS A CA 16
ATOM 7433 C C . LYS A 1 5 ? -9.459 -5.996 0.008 1.00 52.43 5 LYS A C 16
ATOM 7434 O O . LYS A 1 5 ? -10.265 -6.695 -0.606 1.00 44.23 5 LYS A O 16
ATOM 7452 N N . ASN A 1 6 ? -9.787 -4.953 0.756 1.00 23.22 6 ASN A N 16
ATOM 7453 C CA . ASN A 1 6 ? -11.173 -4.547 0.908 1.00 41.53 6 ASN A CA 16
ATOM 7454 C C . ASN A 1 6 ? -11.876 -5.499 1.878 1.00 3.14 6 ASN A C 16
ATOM 7455 O O . ASN A 1 6 ? -12.152 -6.648 1.535 1.00 51.33 6 ASN A O 16
ATOM 7466 N N . GLY A 1 7 ? -12.145 -4.986 3.069 1.00 4.03 7 GLY A N 16
ATOM 7467 C CA . GLY A 1 7 ? -12.810 -5.777 4.091 1.00 10.12 7 GLY A CA 16
ATOM 7468 C C . GLY A 1 7 ? -12.433 -5.289 5.492 1.00 55.24 7 GLY A C 16
ATOM 7469 O O . GLY A 1 7 ? -13.268 -5.280 6.395 1.00 35.53 7 GLY A O 16
ATOM 7473 N N . ILE A 1 8 ? -11.176 -4.897 5.629 1.00 13.44 8 ILE A N 16
ATOM 7474 C CA . ILE A 1 8 ? -10.678 -4.410 6.905 1.00 34.31 8 ILE A CA 16
ATOM 7475 C C . ILE A 1 8 ? -10.301 -2.933 6.770 1.00 71.33 8 ILE A C 16
ATOM 7476 O O . ILE A 1 8 ? -10.481 -2.155 7.705 1.00 42.31 8 ILE A O 16
ATOM 7492 N N . GLY A 1 9 ? -9.785 -2.591 5.599 1.00 23.40 9 GLY A N 16
ATOM 7493 C CA . GLY A 1 9 ? -9.380 -1.222 5.330 1.00 64.01 9 GLY A CA 16
ATOM 7494 C C . GLY A 1 9 ? -10.596 -0.294 5.266 1.00 23.31 9 GLY A C 16
ATOM 7495 O O . GLY A 1 9 ? -10.494 0.890 5.581 1.00 23.42 9 GLY A O 16
ATOM 7499 N N . TYR A 1 10 ? -11.718 -0.868 4.856 1.00 32.14 10 TYR A N 16
ATOM 7500 C CA . TYR A 1 10 ? -12.950 -0.108 4.747 1.00 31.33 10 TYR A CA 16
ATOM 7501 C C . TYR A 1 10 ? -13.499 0.249 6.130 1.00 62.51 10 TYR A C 16
ATOM 7502 O O . TYR A 1 10 ? -14.085 1.315 6.313 1.00 4.42 10 TYR A O 16
ATOM 7520 N N . ALA A 1 11 ? -13.288 -0.662 7.068 1.00 62.43 11 ALA A N 16
ATOM 7521 C CA . ALA A 1 11 ? -13.754 -0.457 8.429 1.00 51.34 11 ALA A CA 16
ATOM 7522 C C . ALA A 1 11 ? -13.104 0.804 9.002 1.00 31.44 11 ALA A C 16
ATOM 7523 O O . ALA A 1 11 ? -13.798 1.726 9.427 1.00 51.04 11 ALA A O 16
ATOM 7530 N N . ILE A 1 12 ? -11.779 0.803 8.994 1.00 10.41 12 ILE A N 16
ATOM 7531 C CA . ILE A 1 12 ? -11.026 1.935 9.507 1.00 0.11 12 ILE A CA 16
ATOM 7532 C C . ILE A 1 12 ? -11.259 3.148 8.604 1.00 73.14 12 ILE A C 16
ATOM 7533 O O . ILE A 1 12 ? -11.323 4.280 9.082 1.00 4.51 12 ILE A O 16
ATOM 7549 N N . GLY A 1 13 ? -11.382 2.871 7.314 1.00 42.02 13 GLY A N 16
ATOM 7550 C CA . GLY A 1 13 ? -11.606 3.924 6.340 1.00 33.53 13 GLY A CA 16
ATOM 7551 C C . GLY A 1 13 ? -12.993 4.548 6.516 1.00 10.52 13 GLY A C 16
ATOM 7552 O O . GLY A 1 13 ? -13.198 5.716 6.193 1.00 23.01 13 GLY A O 16
ATOM 7556 N N . TYR A 1 14 ? -13.909 3.738 7.028 1.00 14.02 14 TYR A N 16
ATOM 7557 C CA . TYR A 1 14 ? -15.270 4.195 7.250 1.00 70.43 14 TYR A CA 16
ATOM 7558 C C . TYR A 1 14 ? -15.345 5.130 8.459 1.00 14.24 14 TYR A C 16
ATOM 7559 O O . TYR A 1 14 ? -15.932 6.207 8.380 1.00 60.31 14 TYR A O 16
ATOM 7577 N N . ALA A 1 15 ? -14.739 4.684 9.550 1.00 33.33 15 ALA A N 16
ATOM 7578 C CA . ALA A 1 15 ? -14.728 5.467 10.774 1.00 61.23 15 ALA A CA 16
ATOM 7579 C C . ALA A 1 15 ? -13.867 6.715 10.569 1.00 51.23 15 ALA A C 16
ATOM 7580 O O . ALA A 1 15 ? -14.302 7.828 10.855 1.00 13.42 15 ALA A O 16
ATOM 7587 N N . PHE A 1 16 ? -12.658 6.485 10.075 1.00 72.32 16 PHE A N 16
ATOM 7588 C CA . PHE A 1 16 ? -11.731 7.576 9.829 1.00 10.04 16 PHE A CA 16
ATOM 7589 C C . PHE A 1 16 ? -12.214 8.457 8.675 1.00 61.43 16 PHE A C 16
ATOM 7590 O O . PHE A 1 16 ? -12.358 9.669 8.832 1.00 11.24 16 PHE A O 16
ATOM 7607 N N . GLY A 1 17 ? -12.454 7.814 7.542 1.00 31.25 17 GLY A N 16
ATOM 7608 C CA . GLY A 1 17 ? -12.918 8.524 6.362 1.00 1.51 17 GLY A CA 16
ATOM 7609 C C . GLY A 1 17 ? -14.216 9.280 6.654 1.00 71.55 17 GLY A C 16
ATOM 7610 O O . GLY A 1 17 ? -14.561 10.224 5.943 1.00 12.31 17 GLY A O 16
ATOM 7614 N N . ALA A 1 18 ? -14.899 8.838 7.698 1.00 10.12 18 ALA A N 16
ATOM 7615 C CA . ALA A 1 18 ? -16.152 9.462 8.092 1.00 31.33 18 ALA A CA 16
ATOM 7616 C C . ALA A 1 18 ? -15.862 10.832 8.709 1.00 53.22 18 ALA A C 16
ATOM 7617 O O . ALA A 1 18 ? -16.447 11.835 8.303 1.00 31.25 18 ALA A O 16
ATOM 7624 N N . VAL A 1 19 ? -14.959 10.830 9.679 1.00 75.24 19 VAL A N 16
ATOM 7625 C CA . VAL A 1 19 ? -14.585 12.060 10.355 1.00 21.44 19 VAL A CA 16
ATOM 7626 C C . VAL A 1 19 ? -13.888 12.992 9.361 1.00 20.13 19 VAL A C 16
ATOM 7627 O O . VAL A 1 19 ? -14.052 14.210 9.427 1.00 40.13 19 VAL A O 16
ATOM 7640 N N . GLU A 1 20 ? -13.125 12.384 8.464 1.00 53.44 20 GLU A N 16
ATOM 7641 C CA . GLU A 1 20 ? -12.402 13.144 7.459 1.00 24.40 20 GLU A CA 16
ATOM 7642 C C . GLU A 1 20 ? -13.378 13.736 6.439 1.00 34.13 20 GLU A C 16
ATOM 7643 O O . GLU A 1 20 ? -13.133 14.811 5.891 1.00 2.22 20 GLU A O 16
ATOM 7656 N N . ARG A 1 21 ? -14.463 13.011 6.215 1.00 31.12 21 ARG A N 16
ATOM 7657 C CA . ARG A 1 21 ? -15.476 13.451 5.272 1.00 13.02 21 ARG A CA 16
ATOM 7658 C C . ARG A 1 21 ? -15.965 14.855 5.633 1.00 41.42 21 ARG A C 16
ATOM 7659 O O . ARG A 1 21 ? -16.256 15.661 4.751 1.00 24.24 21 ARG A O 16
ATOM 7679 N N . ALA A 1 22 ? -16.040 15.104 6.932 1.00 25.01 22 ALA A N 16
ATOM 7680 C CA . ALA A 1 22 ? -16.488 16.397 7.421 1.00 13.32 22 ALA A CA 16
ATOM 7681 C C . ALA A 1 22 ? -15.488 17.473 6.995 1.00 3.22 22 ALA A C 16
ATOM 7682 O O . ALA A 1 22 ? -15.881 18.553 6.554 1.00 34.04 22 ALA A O 16
ATOM 7689 N N . VAL A 1 23 ? -14.213 17.143 7.141 1.00 25.41 23 VAL A N 16
ATOM 7690 C CA . VAL A 1 23 ? -13.154 18.068 6.776 1.00 13.32 23 VAL A CA 16
ATOM 7691 C C . VAL A 1 23 ? -13.286 18.430 5.296 1.00 62.22 23 VAL A C 16
ATOM 7692 O O . VAL A 1 23 ? -12.976 19.552 4.898 1.00 41.33 23 VAL A O 16
ATOM 7705 N N . LEU A 1 24 ? -13.746 17.460 4.520 1.00 12.00 24 LEU A N 16
ATOM 7706 C CA . LEU A 1 24 ? -13.924 17.663 3.093 1.00 11.05 24 LEU A CA 16
ATOM 7707 C C . LEU A 1 24 ? -15.255 18.373 2.844 1.00 5.54 24 LEU A C 16
ATOM 7708 O O . LEU A 1 24 ? -15.402 19.099 1.863 1.00 33.33 24 LEU A O 16
ATOM 7724 N N . GLY A 1 25 ? -16.192 18.138 3.751 1.00 31.43 25 GLY A N 16
ATOM 7725 C CA . GLY A 1 25 ? -17.508 18.747 3.643 1.00 73.02 25 GLY A CA 16
ATOM 7726 C C . GLY A 1 25 ? -18.608 17.685 3.685 1.00 31.34 25 GLY A C 16
ATOM 7727 O O . GLY A 1 25 ? -18.723 16.868 2.773 1.00 12.43 25 GLY A O 16
ATOM 7731 N N . GLY A 1 26 ? -19.390 17.731 4.753 1.00 0.50 26 GLY A N 16
ATOM 7732 C CA . GLY A 1 26 ? -20.478 16.784 4.927 1.00 61.40 26 GLY A CA 16
ATOM 7733 C C . GLY A 1 26 ? -21.094 16.904 6.322 1.00 23.03 26 GLY A C 16
ATOM 7734 O O . GLY A 1 26 ? -20.572 16.342 7.284 1.00 15.52 26 GLY A O 16
ATOM 7738 N N . SER A 1 27 ? -22.194 17.639 6.388 1.00 13.12 27 SER A N 16
ATOM 7739 C CA . SER A 1 27 ? -22.885 17.840 7.649 1.00 34.11 27 SER A CA 16
ATOM 7740 C C . SER A 1 27 ? -24.006 18.866 7.474 1.00 13.05 27 SER A C 16
ATOM 7741 O O . SER A 1 27 ? -23.796 19.925 6.884 1.00 33.04 27 SER A O 16
ATOM 7749 N N . ARG A 1 28 ? -25.172 18.518 7.998 1.00 70.33 28 ARG A N 16
ATOM 7750 C CA . ARG A 1 28 ? -26.326 19.396 7.907 1.00 43.53 28 ARG A CA 16
ATOM 7751 C C . ARG A 1 28 ? -27.506 18.803 8.678 1.00 22.32 28 ARG A C 16
ATOM 7752 O O . ARG A 1 28 ? -27.373 17.764 9.322 1.00 72.04 28 ARG A O 16
ATOM 7772 N N . ASP A 1 29 ? -28.637 19.490 8.586 1.00 43.15 29 ASP A N 16
ATOM 7773 C CA . ASP A 1 29 ? -29.840 19.043 9.268 1.00 14.34 29 ASP A CA 16
ATOM 7774 C C . ASP A 1 29 ? -29.538 18.849 10.754 1.00 64.13 29 ASP A C 16
ATOM 7775 O O . ASP A 1 29 ? -29.471 17.719 11.236 1.00 34.24 29 ASP A O 16
ATOM 7785 N N . TYR A 1 30 ? -29.362 19.969 11.441 1.00 41.51 30 TYR A N 16
ATOM 7786 C CA . TYR A 1 30 ? -29.068 19.936 12.864 1.00 11.53 30 TYR A CA 16
ATOM 7787 C C . TYR A 1 30 ? -28.006 18.881 13.180 1.00 53.13 30 TYR A C 16
ATOM 7788 O O . TYR A 1 30 ? -28.160 18.103 14.120 1.00 73.45 30 TYR A O 16
ATOM 7806 N N . ASN A 1 31 ? -26.953 18.889 12.377 1.00 24.23 31 ASN A N 16
ATOM 7807 C CA . ASN A 1 31 ? -25.866 17.942 12.560 1.00 24.22 31 ASN A CA 16
ATOM 7808 C C . ASN A 1 31 ? -25.473 17.902 14.038 1.00 75.13 31 ASN A C 16
ATOM 7809 O O . ASN A 1 31 ? -25.995 17.090 14.801 1.00 72.02 31 ASN A O 16
ATOM 7820 N N . LYS A 1 32 ? -24.557 18.789 14.399 1.00 20.01 32 LYS A N 16
ATOM 7821 C CA . LYS A 1 32 ? -24.089 18.865 15.772 1.00 20.33 32 LYS A CA 16
ATOM 7822 C C . LYS A 1 32 ? -24.808 20.010 16.490 1.00 41.32 32 LYS A C 16
ATOM 7823 O O . LYS A 1 32 ? -25.567 19.778 17.430 1.00 2.20 32 LYS A O 16
ATOM 7841 N N . ARG A 1 1 ? -8.510 2.860 -1.632 1.00 11.00 1 ARG A N 17
ATOM 7842 C CA . ARG A 1 1 ? -7.078 2.619 -1.679 1.00 3.05 1 ARG A CA 17
ATOM 7843 C C . ARG A 1 1 ? -6.686 1.550 -0.657 1.00 62.23 1 ARG A C 17
ATOM 7844 O O . ARG A 1 1 ? -6.782 1.774 0.549 1.00 11.32 1 ARG A O 17
ATOM 7864 N N . ARG A 1 2 ? -6.253 0.411 -1.177 1.00 41.43 2 ARG A N 17
ATOM 7865 C CA . ARG A 1 2 ? -5.845 -0.694 -0.326 1.00 63.22 2 ARG A CA 17
ATOM 7866 C C . ARG A 1 2 ? -6.989 -1.092 0.610 1.00 1.13 2 ARG A C 17
ATOM 7867 O O . ARG A 1 2 ? -6.754 -1.469 1.757 1.00 64.44 2 ARG A O 17
ATOM 7887 N N . SER A 1 3 ? -8.201 -0.994 0.085 1.00 44.33 3 SER A N 17
ATOM 7888 C CA . SER A 1 3 ? -9.382 -1.340 0.859 1.00 53.52 3 SER A CA 17
ATOM 7889 C C . SER A 1 3 ? -10.014 -2.619 0.307 1.00 64.14 3 SER A C 17
ATOM 7890 O O . SER A 1 3 ? -11.118 -2.991 0.702 1.00 44.14 3 SER A O 17
ATOM 7898 N N . ARG A 1 4 ? -9.286 -3.256 -0.599 1.00 13.22 4 ARG A N 17
ATOM 7899 C CA . ARG A 1 4 ? -9.762 -4.486 -1.210 1.00 4.11 4 ARG A CA 17
ATOM 7900 C C . ARG A 1 4 ? -9.805 -5.611 -0.173 1.00 41.40 4 ARG A C 17
ATOM 7901 O O . ARG A 1 4 ? -10.529 -6.591 -0.345 1.00 54.52 4 ARG A O 17
ATOM 7921 N N . LYS A 1 5 ? -9.021 -5.434 0.880 1.00 31.13 5 LYS A N 17
ATOM 7922 C CA . LYS A 1 5 ? -8.961 -6.422 1.944 1.00 25.30 5 LYS A CA 17
ATOM 7923 C C . LYS A 1 5 ? -9.839 -5.964 3.110 1.00 52.43 5 LYS A C 17
ATOM 7924 O O . LYS A 1 5 ? -10.513 -6.776 3.741 1.00 44.23 5 LYS A O 17
ATOM 7942 N N . ASN A 1 6 ? -9.805 -4.663 3.360 1.00 23.22 6 ASN A N 17
ATOM 7943 C CA . ASN A 1 6 ? -10.589 -4.087 4.438 1.00 41.53 6 ASN A CA 17
ATOM 7944 C C . ASN A 1 6 ? -10.189 -4.744 5.761 1.00 3.14 6 ASN A C 17
ATOM 7945 O O . ASN A 1 6 ? -10.632 -5.851 6.066 1.00 51.33 6 ASN A O 17
ATOM 7956 N N . GLY A 1 7 ? -9.359 -4.036 6.511 1.00 4.03 7 GLY A N 17
ATOM 7957 C CA . GLY A 1 7 ? -8.895 -4.536 7.793 1.00 10.12 7 GLY A CA 17
ATOM 7958 C C . GLY A 1 7 ? -7.657 -3.771 8.266 1.00 55.24 7 GLY A C 17
ATOM 7959 O O . GLY A 1 7 ? -6.675 -4.375 8.695 1.00 35.53 7 GLY A O 17
ATOM 7963 N N . ILE A 1 8 ? -7.744 -2.452 8.172 1.00 13.44 8 ILE A N 17
ATOM 7964 C CA . ILE A 1 8 ? -6.645 -1.598 8.584 1.00 34.31 8 ILE A CA 17
ATOM 7965 C C . ILE A 1 8 ? -6.851 -0.194 8.010 1.00 71.33 8 ILE A C 17
ATOM 7966 O O . ILE A 1 8 ? -6.425 0.793 8.608 1.00 42.31 8 ILE A O 17
ATOM 7982 N N . GLY A 1 9 ? -7.504 -0.152 6.858 1.00 23.40 9 GLY A N 17
ATOM 7983 C CA . GLY A 1 9 ? -7.772 1.114 6.197 1.00 64.01 9 GLY A CA 17
ATOM 7984 C C . GLY A 1 9 ? -9.224 1.547 6.410 1.00 23.31 9 GLY A C 17
ATOM 7985 O O . GLY A 1 9 ? -9.588 2.683 6.107 1.00 23.42 9 GLY A O 17
ATOM 7989 N N . TYR A 1 10 ? -10.015 0.621 6.931 1.00 32.14 10 TYR A N 17
ATOM 7990 C CA . TYR A 1 10 ? -11.418 0.893 7.188 1.00 31.33 10 TYR A CA 17
ATOM 7991 C C . TYR A 1 10 ? -11.583 1.858 8.363 1.00 62.51 10 TYR A C 17
ATOM 7992 O O . TYR A 1 10 ? -12.423 2.756 8.320 1.00 4.42 10 TYR A O 17
ATOM 8010 N N . ALA A 1 11 ? -10.768 1.643 9.385 1.00 62.43 11 ALA A N 17
ATOM 8011 C CA . ALA A 1 11 ? -10.812 2.483 10.569 1.00 51.34 11 ALA A CA 17
ATOM 8012 C C . ALA A 1 11 ? -10.601 3.943 10.162 1.00 31.44 11 ALA A C 17
ATOM 8013 O O . ALA A 1 11 ? -11.438 4.797 10.449 1.00 51.04 11 ALA A O 17
ATOM 8020 N N . ILE A 1 12 ? -9.480 4.182 9.499 1.00 10.41 12 ILE A N 17
ATOM 8021 C CA . ILE A 1 12 ? -9.148 5.523 9.049 1.00 0.11 12 ILE A CA 17
ATOM 8022 C C . ILE A 1 12 ? -10.160 5.966 7.989 1.00 73.14 12 ILE A C 17
ATOM 8023 O O . ILE A 1 12 ? -10.478 7.149 7.885 1.00 4.51 12 ILE A O 17
ATOM 8039 N N . GLY A 1 13 ? -10.638 4.990 7.230 1.00 42.02 13 GLY A N 17
ATOM 8040 C CA . GLY A 1 13 ? -11.607 5.264 6.182 1.00 33.53 13 GLY A CA 17
ATOM 8041 C C . GLY A 1 13 ? -12.961 5.656 6.776 1.00 10.52 13 GLY A C 17
ATOM 8042 O O . GLY A 1 13 ? -13.725 6.394 6.156 1.00 23.01 13 GLY A O 17
ATOM 8046 N N . TYR A 1 14 ? -13.218 5.144 7.971 1.00 14.02 14 TYR A N 17
ATOM 8047 C CA . TYR A 1 14 ? -14.467 5.431 8.656 1.00 70.43 14 TYR A CA 17
ATOM 8048 C C . TYR A 1 14 ? -14.466 6.850 9.226 1.00 14.24 14 TYR A C 17
ATOM 8049 O O . TYR A 1 14 ? -15.441 7.584 9.075 1.00 60.31 14 TYR A O 17
ATOM 8067 N N . ALA A 1 15 ? -13.360 7.193 9.871 1.00 33.33 15 ALA A N 17
ATOM 8068 C CA . ALA A 1 15 ? -13.220 8.512 10.465 1.00 61.23 15 ALA A CA 17
ATOM 8069 C C . ALA A 1 15 ? -13.067 9.553 9.354 1.00 51.23 15 ALA A C 17
ATOM 8070 O O . ALA A 1 15 ? -13.778 10.558 9.339 1.00 13.42 15 ALA A O 17
ATOM 8077 N N . PHE A 1 16 ? -12.135 9.278 8.453 1.00 72.32 16 PHE A N 17
ATOM 8078 C CA . PHE A 1 16 ? -11.881 10.179 7.342 1.00 10.04 16 PHE A CA 17
ATOM 8079 C C . PHE A 1 16 ? -13.052 10.180 6.357 1.00 61.43 16 PHE A C 17
ATOM 8080 O O . PHE A 1 16 ? -13.608 11.233 6.048 1.00 11.24 16 PHE A O 17
ATOM 8097 N N . GLY A 1 17 ? -13.392 8.988 5.890 1.00 31.25 17 GLY A N 17
ATOM 8098 C CA . GLY A 1 17 ? -14.487 8.838 4.947 1.00 1.51 17 GLY A CA 17
ATOM 8099 C C . GLY A 1 17 ? -15.787 9.402 5.521 1.00 71.55 17 GLY A C 17
ATOM 8100 O O . GLY A 1 17 ? -16.725 9.688 4.779 1.00 12.31 17 GLY A O 17
ATOM 8104 N N . ALA A 1 18 ? -15.802 9.544 6.839 1.00 10.12 18 ALA A N 17
ATOM 8105 C CA . ALA A 1 18 ? -16.972 10.069 7.522 1.00 31.33 18 ALA A CA 17
ATOM 8106 C C . ALA A 1 18 ? -17.084 11.571 7.252 1.00 53.22 18 ALA A C 17
ATOM 8107 O O . ALA A 1 18 ? -18.141 12.058 6.854 1.00 31.25 18 ALA A O 17
ATOM 8114 N N . VAL A 1 19 ? -15.977 12.264 7.479 1.00 75.24 19 VAL A N 17
ATOM 8115 C CA . VAL A 1 19 ? -15.937 13.701 7.266 1.00 21.44 19 VAL A CA 17
ATOM 8116 C C . VAL A 1 19 ? -16.065 13.994 5.769 1.00 20.13 19 VAL A C 17
ATOM 8117 O O . VAL A 1 19 ? -16.685 14.981 5.377 1.00 40.13 19 VAL A O 17
ATOM 8130 N N . GLU A 1 20 ? -15.467 13.118 4.975 1.00 53.44 20 GLU A N 17
ATOM 8131 C CA . GLU A 1 20 ? -15.505 13.270 3.530 1.00 24.40 20 GLU A CA 17
ATOM 8132 C C . GLU A 1 20 ? -16.924 13.033 3.009 1.00 34.13 20 GLU A C 17
ATOM 8133 O O . GLU A 1 20 ? -17.335 13.636 2.018 1.00 2.22 20 GLU A O 17
ATOM 8146 N N . ARG A 1 21 ? -17.634 12.153 3.700 1.00 31.12 21 ARG A N 17
ATOM 8147 C CA . ARG A 1 21 ? -18.998 11.828 3.319 1.00 13.02 21 ARG A CA 17
ATOM 8148 C C . ARG A 1 21 ? -19.841 13.102 3.225 1.00 41.42 21 ARG A C 17
ATOM 8149 O O . ARG A 1 21 ? -20.630 13.262 2.295 1.00 24.24 21 ARG A O 17
ATOM 8169 N N . ALA A 1 22 ? -19.645 13.977 4.201 1.00 25.01 22 ALA A N 17
ATOM 8170 C CA . ALA A 1 22 ? -20.376 15.231 4.240 1.00 13.32 22 ALA A CA 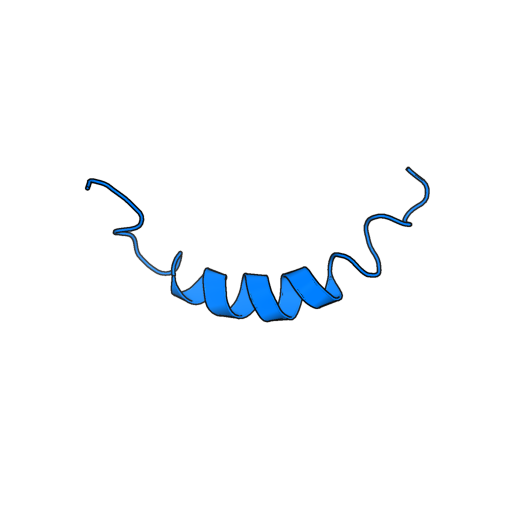17
ATOM 8171 C C . ALA A 1 22 ? -20.059 16.041 2.981 1.00 3.22 22 ALA A C 17
ATOM 8172 O O . ALA A 1 22 ? -20.936 16.703 2.427 1.00 34.04 22 ALA A O 17
ATOM 8179 N N . VAL A 1 23 ? -18.803 15.961 2.566 1.00 25.41 23 VAL A N 17
ATOM 8180 C CA . VAL A 1 23 ? -18.360 16.679 1.382 1.00 13.32 23 VAL A CA 17
ATOM 8181 C C . VAL A 1 23 ? -19.006 16.058 0.143 1.00 62.22 23 VAL A C 17
ATOM 8182 O O . VAL A 1 23 ? -19.270 16.752 -0.838 1.00 41.33 23 VAL A O 17
ATOM 8195 N N . LEU A 1 24 ? -19.245 14.757 0.227 1.00 12.00 24 LEU A N 17
ATOM 8196 C CA . LEU A 1 24 ? -19.855 14.036 -0.875 1.00 11.05 24 LEU A CA 17
ATOM 8197 C C . LEU A 1 24 ? -21.372 13.993 -0.674 1.00 5.54 24 LEU A C 17
ATOM 8198 O O . LEU A 1 24 ? -22.068 13.224 -1.334 1.00 33.33 24 LEU A O 17
ATOM 8214 N N . GLY A 1 25 ? -21.838 14.828 0.243 1.00 31.43 25 GLY A N 17
ATOM 8215 C CA . GLY A 1 25 ? -23.259 14.895 0.541 1.00 73.02 25 GLY A CA 17
ATOM 8216 C C . GLY A 1 25 ? -23.691 13.719 1.420 1.00 31.34 25 GLY A C 17
ATOM 8217 O O . GLY A 1 25 ? -23.934 12.623 0.920 1.00 12.43 25 GLY A O 17
ATOM 8221 N N . GLY A 1 26 ? -23.773 13.989 2.714 1.00 0.50 26 GLY A N 17
ATOM 8222 C CA . GLY A 1 26 ? -24.172 12.968 3.668 1.00 61.40 26 GLY A CA 17
ATOM 8223 C C . GLY A 1 26 ? -24.872 13.590 4.878 1.00 23.03 26 GLY A C 17
ATOM 8224 O O . GLY A 1 26 ? -26.078 13.832 4.846 1.00 15.52 26 GLY A O 17
ATOM 8228 N N . SER A 1 27 ? -24.086 13.832 5.916 1.00 13.12 27 SER A N 17
ATOM 8229 C CA . SER A 1 27 ? -24.615 14.423 7.134 1.00 34.11 27 SER A CA 17
ATOM 8230 C C . SER A 1 27 ? -23.467 14.905 8.023 1.00 13.05 27 SER A C 17
ATOM 8231 O O . SER A 1 27 ? -22.396 14.299 8.045 1.00 33.04 27 SER A O 17
ATOM 8239 N N . ARG A 1 28 ? -23.729 15.992 8.735 1.00 70.33 28 ARG A N 17
ATOM 8240 C CA . ARG A 1 28 ? -22.730 16.563 9.623 1.00 43.53 28 ARG A CA 17
ATOM 8241 C C . ARG A 1 28 ? -23.379 17.574 10.570 1.00 22.32 28 ARG A C 17
ATOM 8242 O O . ARG A 1 28 ? -24.247 18.345 10.162 1.00 72.04 28 ARG A O 17
ATOM 8262 N N . ASP A 1 29 ? -22.935 17.539 11.818 1.00 43.15 29 ASP A N 17
ATOM 8263 C CA . ASP A 1 29 ? -23.462 18.443 12.826 1.00 14.34 29 ASP A CA 17
ATOM 8264 C C . ASP A 1 29 ? -22.538 18.434 14.045 1.00 64.13 29 ASP A C 17
ATOM 8265 O O . ASP A 1 29 ? -22.195 19.489 14.577 1.00 34.24 29 ASP A O 17
ATOM 8275 N N . TYR A 1 30 ? -22.161 17.231 14.454 1.00 41.51 30 TYR A N 17
ATOM 8276 C CA . TYR A 1 30 ? -21.284 17.070 15.600 1.00 11.53 30 TYR A CA 17
ATOM 8277 C C . TYR A 1 30 ? -19.824 16.942 15.160 1.00 53.13 30 TYR A C 17
ATOM 8278 O O . TYR A 1 30 ? -19.545 16.544 14.031 1.00 73.45 30 TYR A O 17
ATOM 8296 N N . ASN A 1 31 ? -18.931 17.289 16.076 1.00 24.23 31 ASN A N 17
ATOM 8297 C CA . ASN A 1 31 ? -17.506 17.218 15.797 1.00 24.22 31 ASN A CA 17
ATOM 8298 C C . ASN A 1 31 ? -16.900 16.039 16.560 1.00 75.13 31 ASN A C 17
ATOM 8299 O O . ASN A 1 31 ? -16.130 16.233 17.499 1.00 72.02 31 ASN A O 17
ATOM 8310 N N . LYS A 1 32 ? -17.270 14.842 16.128 1.00 20.01 32 LYS A N 17
ATOM 8311 C CA . LYS A 1 32 ? -16.772 13.631 16.759 1.00 20.33 32 LYS A CA 17
ATOM 8312 C C . LYS A 1 32 ? -17.037 13.699 18.263 1.00 41.32 32 LYS A C 17
ATOM 8313 O O . LYS A 1 32 ? -17.637 12.790 18.834 1.00 2.20 32 LYS A O 17
ATOM 8331 N N . ARG A 1 1 ? -7.465 4.437 3.060 1.00 11.00 1 ARG A N 18
ATOM 8332 C CA . ARG A 1 1 ? -6.326 4.940 3.809 1.00 3.05 1 ARG A CA 18
ATOM 8333 C C . ARG A 1 1 ? -5.451 3.780 4.289 1.00 62.23 1 ARG A C 18
ATOM 8334 O O . ARG A 1 1 ? -4.227 3.892 4.317 1.00 11.32 1 ARG A O 18
ATOM 8354 N N . ARG A 1 2 ? -6.115 2.693 4.655 1.00 41.43 2 ARG A N 18
ATOM 8355 C CA . ARG A 1 2 ? -5.412 1.514 5.133 1.00 63.22 2 ARG A CA 18
ATOM 8356 C C . ARG A 1 2 ? -5.423 0.420 4.063 1.00 1.13 2 ARG A C 18
ATOM 8357 O O . ARG A 1 2 ? -5.536 -0.762 4.380 1.00 64.44 2 ARG A O 18
ATOM 8377 N N . SER A 1 3 ? -5.304 0.855 2.817 1.00 44.33 3 SER A N 18
ATOM 8378 C CA . SER A 1 3 ? -5.298 -0.072 1.698 1.00 53.52 3 SER A CA 18
ATOM 8379 C C . SER A 1 3 ? -3.968 -0.825 1.649 1.00 64.14 3 SER A C 18
ATOM 8380 O O . SER A 1 3 ? -3.817 -1.779 0.887 1.00 44.14 3 SER A O 18
ATOM 8388 N N . ARG A 1 4 ? -3.035 -0.368 2.472 1.00 13.22 4 ARG A N 18
ATOM 8389 C CA . ARG A 1 4 ? -1.722 -0.986 2.532 1.00 4.11 4 ARG A CA 18
ATOM 8390 C C . ARG A 1 4 ? -1.673 -2.021 3.658 1.00 41.40 4 ARG A C 18
ATOM 8391 O O . ARG A 1 4 ? -0.764 -2.849 3.706 1.00 54.52 4 ARG A O 18
ATOM 8411 N N . LYS A 1 5 ? -2.664 -1.943 4.534 1.00 31.13 5 LYS A N 18
ATOM 8412 C CA . LYS A 1 5 ? -2.746 -2.862 5.656 1.00 25.30 5 LYS A CA 18
ATOM 8413 C C . LYS A 1 5 ? -3.710 -3.997 5.310 1.00 52.43 5 LYS A C 18
ATOM 8414 O O . LYS A 1 5 ? -3.443 -5.159 5.614 1.00 44.23 5 LYS A O 18
ATOM 8432 N N . ASN A 1 6 ? -4.813 -3.622 4.678 1.00 23.22 6 ASN A N 18
ATOM 8433 C CA . ASN A 1 6 ? -5.819 -4.594 4.286 1.00 41.53 6 ASN A CA 18
ATOM 8434 C C . ASN A 1 6 ? -5.932 -4.619 2.761 1.00 3.14 6 ASN A C 18
ATOM 8435 O O . ASN A 1 6 ? -5.253 -5.401 2.097 1.00 51.33 6 ASN A O 18
ATOM 8446 N N . GLY A 1 7 ? -6.796 -3.755 2.249 1.00 4.03 7 GLY A N 18
ATOM 8447 C CA . GLY A 1 7 ? -7.007 -3.667 0.814 1.00 10.12 7 GLY A CA 18
ATOM 8448 C C . GLY A 1 7 ? -8.272 -4.421 0.399 1.00 55.24 7 GLY A C 18
ATOM 8449 O O . GLY A 1 7 ? -8.248 -5.208 -0.547 1.00 35.53 7 GLY A O 18
ATOM 8453 N N . ILE A 1 8 ? -9.347 -4.154 1.127 1.00 13.44 8 ILE A N 18
ATOM 8454 C CA . ILE A 1 8 ? -10.619 -4.798 0.846 1.00 34.31 8 ILE A CA 18
ATOM 8455 C C . ILE A 1 8 ? -11.686 -4.243 1.792 1.00 71.33 8 ILE A C 18
ATOM 8456 O O . ILE A 1 8 ? -12.828 -4.028 1.388 1.00 42.31 8 ILE A O 18
ATOM 8472 N N . GLY A 1 9 ? -11.275 -4.027 3.033 1.00 23.40 9 GLY A N 18
ATOM 8473 C CA . GLY A 1 9 ? -12.182 -3.501 4.040 1.00 64.01 9 GLY A CA 18
ATOM 8474 C C . GLY A 1 9 ? -12.151 -1.972 4.060 1.00 23.31 9 GLY A C 18
ATOM 8475 O O . GLY A 1 9 ? -13.013 -1.337 4.668 1.00 23.42 9 GLY A O 18
ATOM 8479 N N . TYR A 1 10 ? -11.150 -1.422 3.389 1.00 32.14 10 TYR A N 18
ATOM 8480 C CA . TYR A 1 10 ? -10.995 0.021 3.323 1.00 31.33 10 TYR A CA 18
ATOM 8481 C C . TYR A 1 10 ? -12.084 0.649 2.449 1.00 62.51 10 TYR A C 18
ATOM 8482 O O . TYR A 1 10 ? -12.608 1.713 2.774 1.00 4.42 10 TYR A O 18
ATOM 8500 N N . ALA A 1 11 ? -12.391 -0.037 1.357 1.00 62.43 11 ALA A N 18
ATOM 8501 C CA . ALA A 1 11 ? -13.407 0.440 0.435 1.00 51.34 11 ALA A CA 18
ATOM 8502 C C . ALA A 1 11 ? -14.724 0.635 1.190 1.00 31.44 11 ALA A C 18
ATOM 8503 O O . ALA A 1 11 ? -15.292 1.725 1.185 1.00 51.04 11 ALA A O 18
ATOM 8510 N N . ILE A 1 12 ? -15.171 -0.441 1.821 1.00 10.41 12 ILE A N 18
ATOM 8511 C CA . ILE A 1 12 ? -16.410 -0.403 2.579 1.00 0.11 12 ILE A CA 18
ATOM 8512 C C . ILE A 1 12 ? -16.240 0.528 3.780 1.00 73.14 12 ILE A C 18
ATOM 8513 O O . ILE A 1 12 ? -17.192 1.183 4.203 1.00 4.51 12 ILE A O 18
ATOM 8529 N N . GLY A 1 13 ? -15.021 0.559 4.296 1.00 42.02 13 GLY A N 18
ATOM 8530 C CA . GLY A 1 13 ? -14.714 1.401 5.441 1.00 33.53 13 GLY A CA 18
ATOM 8531 C C . GLY A 1 13 ? -14.745 2.881 5.057 1.00 10.52 13 GLY A C 18
ATOM 8532 O O . GLY A 1 13 ? -15.025 3.737 5.894 1.00 23.01 13 GLY A O 18
ATOM 8536 N N . TYR A 1 14 ? -14.453 3.138 3.790 1.00 14.02 14 TYR A N 18
ATOM 8537 C CA . TYR A 1 14 ? -14.445 4.500 3.285 1.00 70.43 14 TYR A CA 18
ATOM 8538 C C . TYR A 1 14 ? -15.870 5.026 3.100 1.00 14.24 14 TYR A C 18
ATOM 8539 O O . TYR A 1 14 ? -16.180 6.147 3.502 1.00 60.31 14 TYR A O 18
ATOM 8557 N N . ALA A 1 15 ? -16.700 4.191 2.491 1.00 33.33 15 ALA A N 18
ATOM 8558 C CA . ALA A 1 15 ? -18.085 4.557 2.249 1.00 61.23 15 ALA A CA 18
ATOM 8559 C C . ALA A 1 15 ? -18.843 4.578 3.577 1.00 51.23 15 ALA A C 18
ATOM 8560 O O . ALA A 1 15 ? -19.519 5.555 3.895 1.00 13.42 15 ALA A O 18
ATOM 8567 N N . PHE A 1 16 ? -18.706 3.487 4.317 1.00 72.32 16 PHE A N 18
ATOM 8568 C CA . PHE A 1 16 ? -19.371 3.366 5.604 1.00 10.04 16 PHE A CA 18
ATOM 8569 C C . PHE A 1 16 ? -18.757 4.324 6.628 1.00 61.43 16 PHE A C 18
ATOM 8570 O O . PHE A 1 16 ? -19.465 5.129 7.232 1.00 11.24 16 PHE A O 18
ATOM 8587 N N . GLY A 1 17 ? -17.449 4.205 6.793 1.00 31.25 17 GLY A N 18
ATOM 8588 C CA . GLY A 1 17 ? -16.733 5.050 7.734 1.00 1.51 17 GLY A CA 18
ATOM 8589 C C . GLY A 1 17 ? -16.944 6.530 7.412 1.00 71.55 17 GLY A C 18
ATOM 8590 O O . GLY A 1 17 ? -16.753 7.389 8.272 1.00 12.31 17 GLY A O 18
ATOM 8594 N N . ALA A 1 18 ? -17.334 6.784 6.172 1.00 10.12 18 ALA A N 18
ATOM 8595 C CA . ALA A 1 18 ? -17.573 8.145 5.725 1.00 31.33 18 ALA A CA 18
ATOM 8596 C C . ALA A 1 18 ? -18.849 8.676 6.382 1.00 53.22 18 ALA A C 18
ATOM 8597 O O . ALA A 1 18 ? -18.851 9.768 6.949 1.00 31.25 18 ALA A O 18
ATOM 8604 N N . VAL A 1 19 ? -19.902 7.879 6.285 1.00 75.24 19 VAL A N 18
ATOM 8605 C CA . VAL A 1 19 ? -21.182 8.255 6.862 1.00 21.44 19 VAL A CA 18
ATOM 8606 C C . VAL A 1 19 ? -21.072 8.238 8.389 1.00 20.13 19 VAL A C 18
ATOM 8607 O O . VAL A 1 19 ? -21.704 9.046 9.068 1.00 40.13 19 VAL A O 18
ATOM 8620 N N . GLU A 1 20 ? -20.266 7.311 8.881 1.00 53.44 20 GLU A N 18
ATOM 8621 C CA . GLU A 1 20 ? -20.065 7.178 10.315 1.00 24.40 20 GLU A CA 18
ATOM 8622 C C . GLU A 1 20 ? -19.250 8.358 10.848 1.00 34.13 20 GLU A C 18
ATOM 8623 O O . GLU A 1 20 ? -19.427 8.774 11.992 1.00 2.22 20 GLU A O 18
ATOM 8636 N N . ARG A 1 21 ? -18.373 8.864 9.993 1.00 31.12 21 ARG A N 18
ATOM 8637 C CA . ARG A 1 21 ? -17.530 9.988 10.363 1.00 13.02 21 ARG A CA 18
ATOM 8638 C C . ARG A 1 21 ? -18.388 11.160 10.844 1.00 41.42 21 ARG A C 18
ATOM 8639 O O . ARG A 1 21 ? -18.022 11.855 11.791 1.00 24.24 21 ARG A O 18
ATOM 8659 N N . ALA A 1 22 ? -19.514 11.343 10.171 1.00 25.01 22 ALA A N 18
ATOM 8660 C CA . ALA A 1 22 ? -20.428 12.419 10.518 1.00 13.32 22 ALA A CA 18
ATOM 8661 C C . ALA A 1 22 ? -20.951 12.200 11.939 1.00 3.22 22 ALA A C 18
ATOM 8662 O O . ALA A 1 22 ? -21.050 13.144 12.720 1.00 34.04 22 ALA A O 18
ATOM 8669 N N . VAL A 1 23 ? -21.269 10.947 12.232 1.00 25.41 23 VAL A N 18
ATOM 8670 C CA . VAL A 1 23 ? -21.779 10.591 13.545 1.00 13.32 23 VAL A CA 18
ATOM 8671 C C . VAL A 1 23 ? -20.711 10.890 14.599 1.00 62.22 23 VAL A C 18
ATOM 8672 O O . VAL A 1 23 ? -21.021 11.405 15.673 1.00 41.33 23 VAL A O 18
ATOM 8685 N N . LEU A 1 24 ? -19.476 10.555 14.256 1.00 12.00 24 LEU A N 18
ATOM 8686 C CA . LEU A 1 24 ? -18.361 10.782 15.160 1.00 11.05 24 LEU A CA 18
ATOM 8687 C C . LEU A 1 24 ? -18.077 12.283 15.247 1.00 5.54 24 LEU A C 18
ATOM 8688 O O . LEU A 1 24 ? -17.522 12.757 16.237 1.00 33.33 24 LEU A O 18
ATOM 8704 N N . GLY A 1 25 ? -18.470 12.989 14.197 1.00 31.43 25 GLY A N 18
ATOM 8705 C CA . GLY A 1 25 ? -18.264 14.426 14.142 1.00 73.02 25 GLY A CA 18
ATOM 8706 C C . GLY A 1 25 ? -17.532 14.826 12.859 1.00 31.34 25 GLY A C 18
ATOM 8707 O O . GLY A 1 25 ? -16.593 14.153 12.439 1.00 12.43 25 GLY A O 18
ATOM 8711 N N . GLY A 1 26 ? -17.990 15.922 12.272 1.00 0.50 26 GLY A N 18
ATOM 8712 C CA . GLY A 1 26 ? -17.390 16.420 11.046 1.00 61.40 26 GLY A CA 18
ATOM 8713 C C . GLY A 1 26 ? -18.379 17.287 10.264 1.00 23.03 26 GLY A C 18
ATOM 8714 O O . GLY A 1 26 ? -19.197 16.770 9.503 1.00 15.52 26 GLY A O 18
ATOM 8718 N N . SER A 1 27 ? -18.273 18.591 10.479 1.00 13.12 27 SER A N 18
ATOM 8719 C CA . SER A 1 27 ? -19.149 19.533 9.804 1.00 34.11 27 SER A CA 18
ATOM 8720 C C . SER A 1 27 ? -18.365 20.788 9.414 1.00 13.05 27 SER A C 18
ATOM 8721 O O . SER A 1 27 ? -17.151 20.733 9.229 1.00 33.04 27 SER A O 18
ATOM 8729 N N . ARG A 1 28 ? -19.092 21.890 9.301 1.00 70.33 28 ARG A N 18
ATOM 8730 C CA . ARG A 1 28 ? -18.481 23.157 8.937 1.00 43.53 28 ARG A CA 18
ATOM 8731 C C . ARG A 1 28 ? -17.835 23.055 7.554 1.00 22.32 28 ARG A C 18
ATOM 8732 O O . ARG A 1 28 ? -16.700 22.598 7.426 1.00 72.04 28 ARG A O 18
ATOM 8752 N N . ASP A 1 29 ? -18.586 23.489 6.552 1.00 43.15 29 ASP A N 18
ATOM 8753 C CA . ASP A 1 29 ? -18.101 23.453 5.183 1.00 14.34 29 ASP A CA 18
ATOM 8754 C C . ASP A 1 29 ? -18.057 24.878 4.624 1.00 64.13 29 ASP A C 18
ATOM 8755 O O . ASP A 1 29 ? -16.989 25.484 4.546 1.00 34.24 29 ASP A O 18
ATOM 8765 N N . TYR A 1 30 ? -19.229 25.370 4.251 1.00 41.51 30 TYR A N 18
ATOM 8766 C CA . TYR A 1 30 ? -19.338 26.711 3.701 1.00 11.53 30 TYR A CA 18
ATOM 8767 C C . TYR A 1 30 ? -20.187 27.606 4.606 1.00 53.13 30 TYR A C 18
ATOM 8768 O O . TYR A 1 30 ? -20.602 28.690 4.199 1.00 73.45 30 TYR A O 18
ATOM 8786 N N . ASN A 1 31 ? -20.421 27.119 5.816 1.00 24.23 31 ASN A N 18
ATOM 8787 C CA . ASN A 1 31 ? -21.214 27.861 6.780 1.00 24.22 31 ASN A CA 18
ATOM 8788 C C . ASN A 1 31 ? -21.810 26.889 7.801 1.00 75.13 31 ASN A C 18
ATOM 8789 O O . ASN A 1 31 ? -22.105 27.274 8.931 1.00 72.02 31 ASN A O 18
ATOM 8800 N N . LYS A 1 32 ? -21.968 25.648 7.366 1.00 20.01 32 LYS A N 18
ATOM 8801 C CA . LYS A 1 32 ? -22.522 24.617 8.227 1.00 20.33 32 LYS A CA 18
ATOM 8802 C C . LYS A 1 32 ? -22.125 23.241 7.690 1.00 41.32 32 LYS A C 18
ATOM 8803 O O . LYS A 1 32 ? -21.162 23.119 6.935 1.00 2.20 32 LYS A O 18
ATOM 8821 N N . ARG A 1 1 ? 0.333 -9.258 1.339 1.00 11.00 1 ARG A N 19
ATOM 8822 C CA . ARG A 1 1 ? -0.722 -8.554 2.048 1.00 3.05 1 ARG A CA 19
ATOM 8823 C C . ARG A 1 1 ? -1.924 -8.331 1.127 1.00 62.23 1 ARG A C 19
ATOM 8824 O O . ARG A 1 1 ? -1.758 -8.061 -0.061 1.00 11.32 1 ARG A O 19
ATOM 8844 N N . ARG A 1 2 ? -3.107 -8.451 1.712 1.00 41.43 2 ARG A N 19
ATOM 8845 C CA . ARG A 1 2 ? -4.336 -8.265 0.959 1.00 63.22 2 ARG A CA 19
ATOM 8846 C C . ARG A 1 2 ? -5.227 -7.226 1.643 1.00 1.13 2 ARG A C 19
ATOM 8847 O O . ARG A 1 2 ? -6.279 -7.564 2.181 1.00 64.44 2 ARG A O 19
ATOM 8867 N N . SER A 1 3 ? -4.770 -5.983 1.600 1.00 44.33 3 SER A N 19
ATOM 8868 C CA . SER A 1 3 ? -5.513 -4.893 2.209 1.00 53.52 3 SER A CA 19
ATOM 8869 C C . SER A 1 3 ? -5.988 -3.916 1.131 1.00 64.14 3 SER A C 19
ATOM 8870 O O . SER A 1 3 ? -6.775 -3.013 1.409 1.00 44.14 3 SER A O 19
ATOM 8878 N N . ARG A 1 4 ? -5.490 -4.132 -0.078 1.00 13.22 4 ARG A N 19
ATOM 8879 C CA . ARG A 1 4 ? -5.854 -3.282 -1.200 1.00 4.11 4 ARG A CA 19
ATOM 8880 C C . ARG A 1 4 ? -7.376 -3.191 -1.325 1.00 41.40 4 ARG A C 19
ATOM 8881 O O . ARG A 1 4 ? -7.898 -2.259 -1.935 1.00 54.52 4 ARG A O 19
ATOM 8901 N N . LYS A 1 5 ? -8.045 -4.172 -0.738 1.00 31.13 5 LYS A N 19
ATOM 8902 C CA . LYS A 1 5 ? -9.497 -4.215 -0.777 1.00 25.30 5 LYS A CA 19
ATOM 8903 C C . LYS A 1 5 ? -10.058 -3.438 0.416 1.00 52.43 5 LYS A C 19
ATOM 8904 O O . LYS A 1 5 ? -11.133 -2.847 0.327 1.00 44.23 5 LYS A O 19
ATOM 8922 N N . ASN A 1 6 ? -9.303 -3.464 1.505 1.00 23.22 6 ASN A N 19
ATOM 8923 C CA . ASN A 1 6 ? -9.712 -2.769 2.715 1.00 41.53 6 ASN A CA 19
ATOM 8924 C C . ASN A 1 6 ? -8.684 -3.027 3.817 1.00 3.14 6 ASN A C 19
ATOM 8925 O O . ASN A 1 6 ? -8.201 -4.148 3.971 1.00 51.33 6 ASN A O 19
ATOM 8936 N N . GLY A 1 7 ? -8.379 -1.972 4.557 1.00 4.03 7 GLY A N 19
ATOM 8937 C CA . GLY A 1 7 ? -7.417 -2.071 5.642 1.00 10.12 7 GLY A CA 19
ATOM 8938 C C . GLY A 1 7 ? -6.400 -0.929 5.579 1.00 55.24 7 GLY A C 19
ATOM 8939 O O . GLY A 1 7 ? -5.647 -0.817 4.613 1.00 35.53 7 GLY A O 19
ATOM 8943 N N . ILE A 1 8 ? -6.412 -0.110 6.620 1.00 13.44 8 ILE A N 19
ATOM 8944 C CA . ILE A 1 8 ? -5.499 1.018 6.696 1.00 34.31 8 ILE A CA 19
ATOM 8945 C C . ILE A 1 8 ? -6.134 2.228 6.007 1.00 71.33 8 ILE A C 19
ATOM 8946 O O . ILE A 1 8 ? -5.646 3.349 6.139 1.00 42.31 8 ILE A O 19
ATOM 8962 N N . GLY A 1 9 ? -7.215 1.960 5.288 1.00 23.40 9 GLY A N 19
ATOM 8963 C CA . GLY A 1 9 ? -7.922 3.012 4.579 1.00 64.01 9 GLY A CA 19
ATOM 8964 C C . GLY A 1 9 ? -9.294 3.269 5.205 1.00 23.31 9 GLY A C 19
ATOM 8965 O O . GLY A 1 9 ? -9.949 4.261 4.888 1.00 23.42 9 GLY A O 19
ATOM 8969 N N . TYR A 1 10 ? -9.689 2.357 6.082 1.00 32.14 10 TYR A N 19
ATOM 8970 C CA . TYR A 1 10 ? -10.971 2.472 6.755 1.00 31.33 10 TYR A CA 19
ATOM 8971 C C . TYR A 1 10 ? -10.956 3.617 7.772 1.00 62.51 10 TYR A C 19
ATOM 8972 O O . TYR A 1 10 ? -11.921 4.371 7.878 1.00 4.42 10 TYR A O 19
ATOM 8990 N N . ALA A 1 11 ? -9.849 3.708 8.495 1.00 62.43 11 ALA A N 19
ATOM 8991 C CA . ALA A 1 11 ? -9.695 4.747 9.499 1.00 51.34 11 ALA A CA 19
ATOM 8992 C C . ALA A 1 11 ? -9.904 6.115 8.848 1.00 31.44 11 ALA A C 19
ATOM 8993 O O . ALA A 1 11 ? -10.625 6.957 9.381 1.00 51.04 11 ALA A O 19
ATOM 9000 N N . ILE A 1 12 ? -9.259 6.295 7.704 1.00 10.41 12 ILE A N 19
ATOM 9001 C CA . ILE A 1 12 ? -9.364 7.547 6.975 1.00 0.11 12 ILE A CA 19
ATOM 9002 C C . ILE A 1 12 ? -10.768 7.667 6.377 1.00 73.14 12 ILE A C 19
ATOM 9003 O O . ILE A 1 12 ? -11.296 8.769 6.240 1.00 4.51 12 ILE A O 19
ATOM 9019 N N . GLY A 1 13 ? -11.332 6.518 6.037 1.00 42.02 13 GLY A N 19
ATOM 9020 C CA . GLY A 1 13 ? -12.663 6.480 5.456 1.00 33.53 13 GLY A CA 19
ATOM 9021 C C . GLY A 1 13 ? -13.722 6.875 6.489 1.00 10.52 13 GLY A C 19
ATOM 9022 O O . GLY A 1 13 ? -14.782 7.386 6.131 1.00 23.01 13 GLY A O 19
ATOM 9026 N N . TYR A 1 14 ? -13.398 6.622 7.747 1.00 14.02 14 TYR A N 19
ATOM 9027 C CA . TYR A 1 14 ? -14.308 6.944 8.834 1.00 70.43 14 TYR A CA 19
ATOM 9028 C C . TYR A 1 14 ? -14.384 8.456 9.055 1.00 14.24 14 TYR A C 19
ATOM 9029 O O . TYR A 1 14 ? -15.473 9.029 9.077 1.00 60.31 14 TYR A O 19
ATOM 9047 N N . ALA A 1 15 ? -13.215 9.058 9.213 1.00 33.33 15 ALA A N 19
ATOM 9048 C CA . ALA A 1 15 ? -13.137 10.493 9.431 1.00 61.23 15 ALA A CA 19
ATOM 9049 C C . ALA A 1 15 ? -13.489 11.222 8.134 1.00 51.23 15 ALA A C 19
ATOM 9050 O O . ALA A 1 15 ? -14.342 12.108 8.127 1.00 13.42 15 ALA A O 19
ATOM 9057 N N . PHE A 1 16 ? -12.816 10.821 7.065 1.00 72.32 16 PHE A N 19
ATOM 9058 C CA . PHE A 1 16 ? -13.048 11.426 5.764 1.00 10.04 16 PHE A CA 19
ATOM 9059 C C . PHE A 1 16 ? -14.474 11.157 5.280 1.00 61.43 16 PHE A C 19
ATOM 9060 O O . PHE A 1 16 ? -15.212 12.088 4.964 1.00 11.24 16 PHE A O 19
ATOM 9077 N N . GLY A 1 17 ? -14.820 9.879 5.240 1.00 31.25 17 GLY A N 19
ATOM 9078 C CA . GLY A 1 17 ? -16.145 9.475 4.800 1.00 1.51 17 GLY A CA 19
ATOM 9079 C C . GLY A 1 17 ? -17.228 10.086 5.693 1.00 71.55 17 GLY A C 19
ATOM 9080 O O . GLY A 1 17 ? -18.384 10.190 5.287 1.00 12.31 17 GLY A O 19
ATOM 9084 N N . ALA A 1 18 ? -16.814 10.473 6.890 1.00 10.12 18 ALA A N 19
ATOM 9085 C CA . ALA A 1 18 ? -17.735 11.070 7.843 1.00 31.33 18 ALA A CA 19
ATOM 9086 C C . ALA A 1 18 ? -18.079 12.490 7.390 1.00 53.22 18 ALA A C 19
ATOM 9087 O O . ALA A 1 18 ? -19.252 12.854 7.318 1.00 31.25 18 ALA A O 19
ATOM 9094 N N . VAL A 1 19 ? -17.037 13.254 7.097 1.00 75.24 19 VAL A N 19
ATOM 9095 C CA . VAL A 1 19 ? -17.216 14.625 6.654 1.00 21.44 19 VAL A CA 19
ATOM 9096 C C . VAL A 1 19 ? -17.905 14.630 5.289 1.00 20.13 19 VAL A C 19
ATOM 9097 O O . VAL A 1 19 ? -18.736 15.493 5.012 1.00 40.13 19 VAL A O 19
ATOM 9110 N N . GLU A 1 20 ? -17.532 13.657 4.470 1.00 53.44 20 GLU A N 19
ATOM 9111 C CA . GLU A 1 20 ? -18.104 13.538 3.140 1.00 24.40 20 GLU A CA 19
ATOM 9112 C C . GLU A 1 20 ? -19.586 13.170 3.230 1.00 34.13 20 GLU A C 19
ATOM 9113 O O . GLU A 1 20 ? -20.378 13.555 2.372 1.00 2.22 20 GLU A O 19
ATOM 9126 N N . ARG A 1 21 ? -19.916 12.427 4.277 1.00 31.12 21 ARG A N 19
ATOM 9127 C CA . ARG A 1 21 ? -21.289 12.003 4.490 1.00 13.02 21 ARG A CA 19
ATOM 9128 C C . ARG A 1 21 ? -22.222 13.216 4.519 1.00 41.42 21 ARG A C 19
ATOM 9129 O O . ARG A 1 21 ? -23.359 13.140 4.057 1.00 24.24 21 ARG A O 19
ATOM 9149 N N . ALA A 1 22 ? -21.705 14.306 5.066 1.00 25.01 22 ALA A N 19
ATOM 9150 C CA . ALA A 1 22 ? -22.477 15.534 5.161 1.00 13.32 22 ALA A CA 19
ATOM 9151 C C . ALA A 1 22 ? -22.714 16.093 3.757 1.00 3.22 22 ALA A C 19
ATOM 9152 O O . ALA A 1 22 ? -23.813 16.545 3.442 1.00 34.04 22 ALA A O 19
ATOM 9159 N N . VAL A 1 23 ? -21.663 16.043 2.950 1.00 25.41 23 VAL A N 19
ATOM 9160 C CA . VAL A 1 23 ? -21.742 16.539 1.587 1.00 13.32 23 VAL A CA 19
ATOM 9161 C C . VAL A 1 23 ? -22.860 15.804 0.847 1.00 62.22 23 VAL A C 19
ATOM 9162 O O . VAL A 1 23 ? -23.353 16.282 -0.174 1.00 41.33 23 VAL A O 19
ATOM 9175 N N . LEU A 1 24 ? -23.228 14.651 1.389 1.00 12.00 24 LEU A N 19
ATOM 9176 C CA . LEU A 1 24 ? -24.279 13.845 0.791 1.00 11.05 24 LEU A CA 19
ATOM 9177 C C . LEU A 1 24 ? -25.601 14.124 1.509 1.00 5.54 24 LEU A C 19
ATOM 9178 O O . LEU A 1 24 ? -26.669 14.039 0.905 1.00 33.33 24 LEU A O 19
ATOM 9194 N N . GLY A 1 25 ? -25.485 14.453 2.787 1.00 31.43 25 GLY A N 19
ATOM 9195 C CA . GLY A 1 25 ? -26.658 14.745 3.594 1.00 73.02 25 GLY A CA 19
ATOM 9196 C C . GLY A 1 25 ? -27.013 13.560 4.495 1.00 31.34 25 GLY A C 19
ATOM 9197 O O . GLY A 1 25 ? -28.138 13.064 4.459 1.00 12.43 25 GLY A O 19
ATOM 9201 N N . GLY A 1 26 ? -26.032 13.141 5.281 1.00 0.50 26 GLY A N 19
ATOM 9202 C CA . GLY A 1 26 ? -26.228 12.023 6.189 1.00 61.40 26 GLY A CA 19
ATOM 9203 C C . GLY A 1 26 ? -26.483 12.515 7.615 1.00 23.03 26 GLY A C 19
ATOM 9204 O O . GLY A 1 26 ? -27.537 13.080 7.901 1.00 15.52 26 GLY A O 19
ATOM 9208 N N . SER A 1 27 ? -25.500 12.281 8.473 1.00 13.12 27 SER A N 19
ATOM 9209 C CA . SER A 1 27 ? -25.606 12.693 9.862 1.00 34.11 27 SER A CA 19
ATOM 9210 C C . SER A 1 27 ? -24.242 12.582 10.545 1.00 13.05 27 SER A C 19
ATOM 9211 O O . SER A 1 27 ? -23.264 12.166 9.925 1.00 33.04 27 SER A O 19
ATOM 9219 N N . ARG A 1 28 ? -24.219 12.961 11.814 1.00 70.33 28 ARG A N 19
ATOM 9220 C CA . ARG A 1 28 ? -22.991 12.910 12.589 1.00 43.53 28 ARG A CA 19
ATOM 9221 C C . ARG A 1 28 ? -21.876 13.670 11.868 1.00 22.32 28 ARG A C 19
ATOM 9222 O O . ARG A 1 28 ? -20.896 13.071 11.428 1.00 72.04 28 ARG A O 19
ATOM 9242 N N . ASP A 1 29 ? -22.063 14.978 11.768 1.00 43.15 29 ASP A N 19
ATOM 9243 C CA . ASP A 1 29 ? -21.085 15.826 11.107 1.00 14.34 29 ASP A CA 19
ATOM 9244 C C . ASP A 1 29 ? -20.530 16.836 12.114 1.00 64.13 29 ASP A C 19
ATOM 9245 O O . ASP A 1 29 ? -20.236 17.976 11.757 1.00 34.24 29 ASP A O 19
ATOM 9255 N N . TYR A 1 30 ? -20.402 16.381 13.352 1.00 41.51 30 TYR A N 19
ATOM 9256 C CA . TYR A 1 30 ? -19.887 17.231 14.411 1.00 11.53 30 TYR A CA 19
ATOM 9257 C C . TYR A 1 30 ? -18.728 16.552 15.145 1.00 53.13 30 TYR A C 19
ATOM 9258 O O . TYR A 1 30 ? -18.943 15.811 16.102 1.00 73.45 30 TYR A O 19
ATOM 9276 N N . ASN A 1 31 ? -17.524 16.830 14.666 1.00 24.23 31 ASN A N 19
ATOM 9277 C CA . ASN A 1 31 ? -16.331 16.255 15.264 1.00 24.22 31 ASN A CA 19
ATOM 9278 C C . ASN A 1 31 ? -15.410 17.382 15.739 1.00 75.13 31 ASN A C 19
ATOM 9279 O O . ASN A 1 31 ? -14.189 17.262 15.666 1.00 72.02 31 ASN A O 19
ATOM 9290 N N . LYS A 1 32 ? -16.033 18.451 16.214 1.00 20.01 32 LYS A N 19
ATOM 9291 C CA . LYS A 1 32 ? -15.285 19.597 16.701 1.00 20.33 32 LYS A CA 19
ATOM 9292 C C . LYS A 1 32 ? -14.856 19.343 18.147 1.00 41.32 32 LYS A C 19
ATOM 9293 O O . LYS A 1 32 ? -15.505 18.589 18.869 1.00 2.20 32 LYS A O 19
ATOM 9311 N N . ARG A 1 1 ? -1.722 -8.455 8.125 1.00 11.00 1 ARG A N 20
ATOM 9312 C CA . ARG A 1 1 ? -0.778 -7.441 7.686 1.00 3.05 1 ARG A CA 20
ATOM 9313 C C . ARG A 1 1 ? -0.618 -7.487 6.165 1.00 62.23 1 ARG A C 20
ATOM 9314 O O . ARG A 1 1 ? 0.472 -7.752 5.661 1.00 11.32 1 ARG A O 20
ATOM 9334 N N . ARG A 1 2 ? -1.720 -7.226 5.477 1.00 41.43 2 ARG A N 20
ATOM 9335 C CA . ARG A 1 2 ? -1.715 -7.235 4.024 1.00 63.22 2 ARG A CA 20
ATOM 9336 C C . ARG A 1 2 ? -1.549 -5.813 3.486 1.00 1.13 2 ARG A C 20
ATOM 9337 O O . ARG A 1 2 ? -0.428 -5.331 3.332 1.00 64.44 2 ARG A O 20
ATOM 9357 N N . SER A 1 3 ? -2.681 -5.182 3.213 1.00 44.33 3 SER A N 20
ATOM 9358 C CA . SER A 1 3 ? -2.675 -3.824 2.695 1.00 53.52 3 SER A CA 20
ATOM 9359 C C . SER A 1 3 ? -4.010 -3.520 2.010 1.00 64.14 3 SER A C 20
ATOM 9360 O O . SER A 1 3 ? -4.426 -2.365 1.940 1.00 44.14 3 SER A O 20
ATOM 9368 N N . ARG A 1 4 ? -4.643 -4.576 1.523 1.00 13.22 4 ARG A N 20
ATOM 9369 C CA . ARG A 1 4 ? -5.920 -4.437 0.846 1.00 4.11 4 ARG A CA 20
ATOM 9370 C C . ARG A 1 4 ? -7.062 -4.432 1.864 1.00 41.40 4 ARG A C 20
ATOM 9371 O O . ARG A 1 4 ? -8.180 -4.028 1.547 1.00 54.52 4 ARG A O 20
ATOM 9391 N N . LYS A 1 5 ? -6.742 -4.885 3.068 1.00 31.13 5 LYS A N 20
ATOM 9392 C CA . LYS A 1 5 ? -7.727 -4.938 4.135 1.00 25.30 5 LYS A CA 20
ATOM 9393 C C . LYS A 1 5 ? -7.593 -3.689 5.008 1.00 52.43 5 LYS A C 20
ATOM 9394 O O . LYS A 1 5 ? -8.114 -3.647 6.122 1.00 44.23 5 LYS A O 20
ATOM 9412 N N . ASN A 1 6 ? -6.892 -2.701 4.471 1.00 23.22 6 ASN A N 20
ATOM 9413 C CA . ASN A 1 6 ? -6.683 -1.455 5.188 1.00 41.53 6 ASN A CA 20
ATOM 9414 C C . ASN A 1 6 ? -5.606 -0.636 4.475 1.00 3.14 6 ASN A C 20
ATOM 9415 O O . ASN A 1 6 ? -4.416 -0.817 4.723 1.00 51.33 6 ASN A O 20
ATOM 9426 N N . GLY A 1 7 ? -6.064 0.249 3.600 1.00 4.03 7 GLY A N 20
ATOM 9427 C CA . GLY A 1 7 ? -5.154 1.098 2.849 1.00 10.12 7 GLY A CA 20
ATOM 9428 C C . GLY A 1 7 ? -5.881 1.797 1.698 1.00 55.24 7 GLY A C 20
ATOM 9429 O O . GLY A 1 7 ? -5.601 2.955 1.395 1.00 35.53 7 GLY A O 20
ATOM 9433 N N . ILE A 1 8 ? -6.801 1.063 1.088 1.00 13.44 8 ILE A N 20
ATOM 9434 C CA . ILE A 1 8 ? -7.570 1.598 -0.022 1.00 34.31 8 ILE A CA 20
ATOM 9435 C C . ILE A 1 8 ? -9.043 1.696 0.384 1.00 71.33 8 ILE A C 20
ATOM 9436 O O . ILE A 1 8 ? -9.741 2.624 -0.020 1.00 42.31 8 ILE A O 20
ATOM 9452 N N . GLY A 1 9 ? -9.470 0.726 1.177 1.00 23.40 9 GLY A N 20
ATOM 9453 C CA . GLY A 1 9 ? -10.847 0.690 1.642 1.00 64.01 9 GLY A CA 20
ATOM 9454 C C . GLY A 1 9 ? -11.130 1.846 2.605 1.00 23.31 9 GLY A C 20
ATOM 9455 O O . GLY A 1 9 ? -12.260 2.323 2.692 1.00 23.42 9 GLY A O 20
ATOM 9459 N N . TYR A 1 10 ? -10.084 2.261 3.303 1.00 32.14 10 TYR A N 20
ATOM 9460 C CA . TYR A 1 10 ? -10.206 3.351 4.257 1.00 31.33 10 TYR A CA 20
ATOM 9461 C C . TYR A 1 10 ? -10.404 4.689 3.539 1.00 62.51 10 TYR A C 20
ATOM 9462 O O . TYR A 1 10 ? -11.125 5.558 4.026 1.00 4.42 10 TYR A O 20
ATOM 9480 N N . ALA A 1 11 ? -9.751 4.810 2.392 1.00 62.43 11 ALA A N 20
ATOM 9481 C CA . ALA A 1 11 ? -9.847 6.026 1.602 1.00 51.34 11 ALA A CA 20
ATOM 9482 C C . ALA A 1 11 ? -11.310 6.276 1.234 1.00 31.44 11 ALA A C 20
ATOM 9483 O O . ALA A 1 11 ? -11.842 7.355 1.489 1.00 51.04 11 ALA A O 20
ATOM 9490 N N . ILE A 1 12 ? -11.920 5.260 0.640 1.00 10.41 12 ILE A N 20
ATOM 9491 C CA . ILE A 1 12 ? -13.312 5.356 0.235 1.00 0.11 12 ILE A CA 20
ATOM 9492 C C . ILE A 1 12 ? -14.200 5.400 1.481 1.00 73.14 12 ILE A C 20
ATOM 9493 O O . ILE A 1 12 ? -15.206 6.106 1.505 1.00 4.51 12 ILE A O 20
ATOM 9509 N N . GLY A 1 13 ? -13.795 4.634 2.483 1.00 42.02 13 GLY A N 20
ATOM 9510 C CA . GLY A 1 13 ? -14.541 4.577 3.728 1.00 33.53 13 GLY A CA 20
ATOM 9511 C C . GLY A 1 13 ? -14.500 5.922 4.457 1.00 10.52 13 GLY A C 20
ATOM 9512 O O . GLY A 1 13 ? -15.420 6.259 5.199 1.00 23.01 13 GLY A O 20
ATOM 9516 N N . TYR A 1 14 ? -13.421 6.655 4.217 1.00 14.02 14 TYR A N 20
ATOM 9517 C CA . TYR A 1 14 ? -13.248 7.956 4.840 1.00 70.43 14 TYR A CA 20
ATOM 9518 C C . TYR A 1 14 ? -14.195 8.989 4.225 1.00 14.24 14 TYR A C 20
ATOM 9519 O O . TYR A 1 14 ? -14.819 9.769 4.943 1.00 60.31 14 TYR A O 20
ATOM 9537 N N . ALA A 1 15 ? -14.272 8.961 2.903 1.00 33.33 15 ALA A N 20
ATOM 9538 C CA . ALA A 1 15 ? -15.131 9.886 2.184 1.00 61.23 15 ALA A CA 20
ATOM 9539 C C . ALA A 1 15 ? -16.594 9.504 2.420 1.00 51.23 15 ALA A C 20
ATOM 9540 O O . ALA A 1 15 ? -17.408 10.349 2.789 1.00 13.42 15 ALA A O 20
ATOM 9547 N N . PHE A 1 16 ? -16.884 8.230 2.199 1.00 72.32 16 PHE A N 20
ATOM 9548 C CA . PHE A 1 16 ? -18.233 7.727 2.383 1.00 10.04 16 PHE A CA 20
ATOM 9549 C C . PHE A 1 16 ? -18.638 7.769 3.859 1.00 61.43 16 PHE A C 20
ATOM 9550 O O . PHE A 1 16 ? -19.665 8.349 4.208 1.00 11.24 16 PHE A O 20
ATOM 9567 N N . GLY A 1 17 ? -17.809 7.149 4.685 1.00 31.25 17 GLY A N 20
ATOM 9568 C CA . GLY A 1 17 ? -18.068 7.108 6.114 1.00 1.51 17 GLY A CA 20
ATOM 9569 C C . GLY A 1 17 ? -18.158 8.521 6.695 1.00 71.55 17 GLY A C 20
ATOM 9570 O O . GLY A 1 17 ? -18.783 8.730 7.733 1.00 12.31 17 GLY A O 20
ATOM 9574 N N . ALA A 1 18 ? -17.525 9.453 5.999 1.00 10.12 18 ALA A N 20
ATOM 9575 C CA . ALA A 1 18 ? -17.526 10.840 6.432 1.00 31.33 18 ALA A CA 20
ATOM 9576 C C . ALA A 1 18 ? -18.946 11.401 6.333 1.00 53.22 18 ALA A C 20
ATOM 9577 O O . ALA A 1 18 ? -19.456 11.982 7.289 1.00 31.25 18 ALA A O 20
ATOM 9584 N N . VAL A 1 19 ? -19.544 11.207 5.166 1.00 75.24 19 VAL A N 20
ATOM 9585 C CA . VAL A 1 19 ? -20.895 11.685 4.929 1.00 21.44 19 VAL A CA 20
ATOM 9586 C C . VAL A 1 19 ? -21.882 10.821 5.717 1.00 20.13 19 VAL A C 20
ATOM 9587 O O . VAL A 1 19 ? -22.902 11.316 6.194 1.00 40.13 19 VAL A O 20
ATOM 9600 N N . GLU A 1 20 ? -21.546 9.545 5.828 1.00 53.44 20 GLU A N 20
ATOM 9601 C CA . GLU A 1 20 ? -22.390 8.608 6.549 1.00 24.40 20 GLU A CA 20
ATOM 9602 C C . GLU A 1 20 ? -22.334 8.890 8.052 1.00 34.13 20 GLU A C 20
ATOM 9603 O O . GLU A 1 20 ? -23.312 8.673 8.765 1.00 2.22 20 GLU A O 20
ATOM 9616 N N . ARG A 1 21 ? -21.179 9.371 8.488 1.00 31.12 21 ARG A N 20
ATOM 9617 C CA . ARG A 1 21 ? -20.983 9.686 9.893 1.00 13.02 21 ARG A CA 20
ATOM 9618 C C . ARG A 1 21 ? -22.070 10.647 10.378 1.00 41.42 21 ARG A C 20
ATOM 9619 O O . ARG A 1 21 ? -22.563 10.517 11.499 1.00 24.24 21 ARG A O 20
ATOM 9639 N N . ALA A 1 22 ? -22.413 11.589 9.513 1.00 25.01 22 ALA A N 20
ATOM 9640 C CA . ALA A 1 22 ? -23.433 12.571 9.840 1.00 13.32 22 ALA A CA 20
ATOM 9641 C C . ALA A 1 22 ? -24.804 11.893 9.839 1.00 3.22 22 ALA A C 20
ATOM 9642 O O . ALA A 1 22 ? -25.706 12.307 10.568 1.00 34.04 22 ALA A O 20
ATOM 9649 N N . VAL A 1 23 ? -24.921 10.865 9.013 1.00 25.41 23 VAL A N 20
ATOM 9650 C CA . VAL A 1 23 ? -26.168 10.127 8.908 1.00 13.32 23 VAL A CA 20
ATOM 9651 C C . VAL A 1 23 ? -26.371 9.293 10.175 1.00 62.22 23 VAL A C 20
ATOM 9652 O O . VAL A 1 23 ? -27.501 8.976 10.539 1.00 41.33 23 VAL A O 20
ATOM 9665 N N . LEU A 1 24 ? -25.257 8.962 10.811 1.00 12.00 24 LEU A N 20
ATOM 9666 C CA . LEU A 1 24 ? -25.298 8.171 12.030 1.00 11.05 24 LEU A CA 20
ATOM 9667 C C . LEU A 1 24 ? -24.792 9.018 13.199 1.00 5.54 24 LEU A C 20
ATOM 9668 O O . LEU A 1 24 ? -24.495 8.491 14.270 1.00 33.33 24 LEU A O 20
ATOM 9684 N N . GLY A 1 25 ? -24.708 10.318 12.954 1.00 31.43 25 GLY A N 20
ATOM 9685 C CA . GLY A 1 25 ? -24.242 11.243 13.974 1.00 73.02 25 GLY A CA 20
ATOM 9686 C C . GLY A 1 25 ? -22.807 10.920 14.393 1.00 31.34 25 GLY A C 20
ATOM 9687 O O . GLY A 1 25 ? -22.559 9.899 15.034 1.00 12.43 25 GLY A O 20
ATOM 9691 N N . GLY A 1 26 ? -21.900 11.807 14.016 1.00 0.50 26 GLY A N 20
ATOM 9692 C CA . GLY A 1 26 ? -20.495 11.630 14.345 1.00 61.40 26 GLY A CA 20
ATOM 9693 C C . GLY A 1 26 ? -19.803 12.980 14.541 1.00 23.03 26 GLY A C 20
ATOM 9694 O O . GLY A 1 26 ? -19.768 13.509 15.651 1.00 15.52 26 GLY A O 20
ATOM 9698 N N . SER A 1 27 ? -19.268 13.498 13.445 1.00 13.12 27 SER A N 20
ATOM 9699 C CA . SER A 1 27 ? -18.578 14.777 13.483 1.00 34.11 27 SER A CA 20
ATOM 9700 C C . SER A 1 27 ? -18.514 15.378 12.077 1.00 13.05 27 SER A C 20
ATOM 9701 O O . SER A 1 27 ? -18.482 14.649 11.087 1.00 33.04 27 SER A O 20
ATOM 9709 N N . ARG A 1 28 ? -18.497 16.702 12.035 1.00 70.33 28 ARG A N 20
ATOM 9710 C CA . ARG A 1 28 ? -18.438 17.410 10.767 1.00 43.53 28 ARG A CA 20
ATOM 9711 C C . ARG A 1 28 ? -18.127 18.890 11.000 1.00 22.32 28 ARG A C 20
ATOM 9712 O O . ARG A 1 28 ? -18.703 19.517 11.888 1.00 72.04 28 ARG A O 20
ATOM 9732 N N . ASP A 1 29 ? -17.217 19.406 10.186 1.00 43.15 29 ASP A N 20
ATOM 9733 C CA . ASP A 1 29 ? -16.824 20.801 10.292 1.00 14.34 29 ASP A CA 20
ATOM 9734 C C . ASP A 1 29 ? -16.610 21.374 8.890 1.00 64.13 29 ASP A C 20
ATOM 9735 O O . ASP A 1 29 ? -15.556 21.934 8.598 1.00 34.24 29 ASP A O 20
ATOM 9745 N N . TYR A 1 30 ? -17.630 21.213 8.058 1.00 41.51 30 TYR A N 20
ATOM 9746 C CA . TYR A 1 30 ? -17.567 21.707 6.693 1.00 11.53 30 TYR A CA 20
ATOM 9747 C C . TYR A 1 30 ? -18.388 22.989 6.536 1.00 53.13 30 TYR A C 20
ATOM 9748 O O . TYR A 1 30 ? -18.565 23.484 5.425 1.00 73.45 30 TYR A O 20
ATOM 9766 N N . ASN A 1 31 ? -18.867 23.489 7.665 1.00 24.23 31 ASN A N 20
ATOM 9767 C CA . ASN A 1 31 ? -19.664 24.704 7.667 1.00 24.22 31 ASN A CA 20
ATOM 9768 C C . ASN A 1 31 ? -19.011 25.736 8.589 1.00 75.13 31 ASN A C 20
ATOM 9769 O O . ASN A 1 31 ? -19.181 25.682 9.807 1.00 72.02 31 ASN A O 20
ATOM 9780 N N . LYS A 1 32 ? -18.277 26.652 7.975 1.00 20.01 32 LYS A N 20
ATOM 9781 C CA . LYS A 1 32 ? -17.598 27.695 8.724 1.00 20.33 32 LYS A CA 20
ATOM 9782 C C . LYS A 1 32 ? -18.616 28.752 9.156 1.00 41.32 32 LYS A C 20
ATOM 9783 O O . LYS A 1 32 ? -19.008 29.603 8.359 1.00 2.20 32 LYS A O 20
#